Protein AF-0000000079922270 (afdb_homodimer)

InterPro domains:
  IPR025669 AAA domain [PF13614] (1-178)
  IPR027417 P-loop containing nucleoside triphosphate hydrolase [G3DSA:3.40.50.300] (1-251)
  IPR027417 P-loop containing nucleoside triphosphate hydrolase [SSF52540] (1-252)
  IPR050678 DNA Partitioning ATPase [PTHR13696] (1-252)

Radius of gyration: 22.47 Å; Cα contacts (8 Å, |Δi|>4): 1047; chains: 2; bounding box: 52×63×53 Å

Sequence (506 aa):
MKTISIINLKGGVAKTISATNIAHILAVVHNKRVLLVDNDKQGNASKMFGLHSYDKPSVAELMTTHNVNLDEIIAHTQYANLDLIPANMTLLKANLEVMLDTTRPQQTRFKTALRSVEDEYDYCIIDNAPDINISTINALVASDDILIPIKIDKFAFDGLAELKEQIENTKEDLNPGLCLRGCLVTCYQRNEVNKQGEEWLKTQTEYPVFNTHIRRTEKVDESTFATTPIIEYSRRCGAARDYLKFVEEYLSKMKTISIINLKGGVAKTISATNIAHILAVVHNKRVLLVDNDKQGNASKMFGLHSYDKPSVAELMTTHNVNLDEIIAHTQYANLDLIPANMTLLKANLEVMLDTTRPQQTRFKTALRSVEDEYDYCIIDNAPDINISTINALVASDDILIPIKIDKFAFDGLAELKEQIENTKEDLNPGLCLRGCLVTCYQRNEVNKQGEEWLKTQTEYPVFNTHIRRTEKVDESTFATTPIIEYSRRCGAARDYLKFVEEYLSK

Solvent-accessible surface area (backbone atoms only — not comparable to full-atom values): 25959 Å² total; per-residue (Å²): 86,53,26,35,30,28,44,39,61,53,76,89,25,48,41,52,60,47,42,52,38,52,46,46,44,39,16,73,74,64,69,30,34,26,37,36,34,25,55,26,45,83,13,62,55,14,46,40,60,71,54,51,55,87,88,52,59,27,43,30,45,55,63,64,41,79,88,57,63,59,77,73,29,52,39,77,43,96,46,96,32,32,33,32,31,20,15,31,55,61,34,58,58,31,40,54,51,37,74,68,40,83,87,52,81,61,50,48,38,50,38,58,55,48,58,77,47,31,89,73,27,52,33,32,42,35,25,42,40,53,54,86,48,58,65,46,47,9,44,56,45,43,20,41,34,33,37,30,45,31,36,69,56,101,63,48,63,59,45,48,66,59,49,49,50,51,52,51,52,40,20,74,74,70,20,75,70,43,35,78,70,21,34,34,42,21,66,41,56,101,43,69,68,36,51,52,45,51,52,51,45,61,68,36,81,90,46,46,60,54,90,52,51,27,45,58,51,72,60,55,59,51,13,58,76,68,38,37,50,39,55,79,62,41,54,81,41,66,39,28,49,28,50,55,50,36,54,52,53,60,73,73,106,86,52,25,35,31,28,42,40,61,55,78,91,25,47,39,52,60,46,41,51,38,51,46,46,44,40,16,72,72,65,69,31,34,28,37,37,35,25,55,25,42,83,11,61,54,14,46,39,60,72,54,51,55,88,89,55,61,30,43,29,45,54,64,64,44,80,87,57,62,60,79,71,30,53,38,78,42,97,46,93,33,33,32,32,31,20,15,30,54,60,34,59,58,33,41,55,49,38,75,68,40,84,86,54,80,61,51,47,37,49,37,58,54,49,57,78,47,32,89,73,26,52,34,32,40,34,25,43,38,54,57,86,47,58,65,44,47,9,46,57,44,42,21,42,34,34,37,29,44,32,36,69,55,100,63,47,62,58,45,49,65,59,50,49,51,52,53,50,52,41,20,75,74,70,20,74,71,43,35,77,69,24,34,34,43,21,66,40,56,101,43,68,68,37,52,52,44,54,52,52,46,60,67,39,81,89,45,46,60,54,90,51,50,28,43,57,51,71,60,56,59,52,13,58,72,67,38,38,52,39,55,78,63,40,54,80,41,68,38,28,49,28,51,54,52,36,54,51,55,60,74,71,105

Organism: NCBI:txid1123349

Nearest PDB structures (foldseek):
  6iud-assembly1_A  TM=8.879E-01  e=7.725E-22  Helicobacter pylori 26695
  5if9-assembly2_B  TM=9.360E-01  e=6.620E-19  Mycolicibacterium smegmatis MC2 155
  4pfs-assembly1_A  TM=9.127E-01  e=7.027E-19  Mycolicibacterium smegmatis MC2 155
  3k9h-assembly1_B  TM=8.532E-01  e=1.273E-16  Borreliella burgdorferi B31
  2oze-assembly1_A-2  TM=8.375E-01  e=6.194E-15  Streptococcus pyogenes

Secondary structure (DSSP, 8-state):
-EEEEE--SSSSSSHHHHHHHHHHHHHHTS---EEEEEESTT-HHHHHTT---SSS--HHHHHHSTT--GGGT-EE-SSTTEEEE---THHHHHHHHHHH-TTS-SS-HHHHHHHTTTTT-SEEEEEE-SS--HHHHHHHHH-SEEEEEEE-STTTTTTHHHHHHHHHHHHHHT-TT-EEEEEEEESB-SSHHHHHHHHHHHH-TTS-B-S---B--HHHHHHHHTT--HHHH-TTSHHHHHHHHHHHHHHH-/-EEEEE--SSSSSSHHHHHHHHHHHHHHTS---EEEEEESTT-HHHHHTT---SSS--HHHHHHSTT--GGGT-EE-SSTTEEEE---THHHHHHHHHHH--SS-SS-HHHHHHHTTTTT-SEEEEEE-SS--HHHHHHHHH-SEEEEEEE-STTTTTTHHHHHHHHHHHHHHT-TT-EEEEEEEEEE-SSHHHHHHHHHHHH-TTS-EEEEEEE--HHHHHHHHTT--HHHH-TTSHHHHHHHHHHHHHHH-

pLDDT: mean 96.98, std 2.2, range [85.12, 98.94]

Foldseek 3Di:
DAEEEEAALDPPLCLLLLLLQLLCCCCPVVVWQEEEEEADQCFLNCVLQPNDDPVADAVLCLQAPDPDDCVRQWADGPGPRYIYRTHHNSNVVSLVNLVPDPPDDSQASLQVNCVVCVVVGPYYYYRHDSDDTSSVSNSLLNHQEYEYRFEQDPCRCPCVVVVLVSSVVCCVPRNVNYYHPAYEYEQDDPDPRRVVRVVVQVVPPSGHHFPFHQHHDCLSVVSSVVSHRSCVSPVPDRRNVRSSVRSVSSVVD/DAEEEEAALDPPLCLLLLLLQLLCCCCPVVVWQEEEEEADQCFLNCVLQPNDDPVADAVLCLQAPDPDDCVRQWADGPGPRYIYRTHHNSNVVSLVNLVPDPPDDSQASLQVNCVVCVVVGPYYYYRHDSDDTSSVSNSLLNHQEYEYRFEQDPCRCPCVVVVLVSSVVCCVPRNVNYYHPAYEYEQDDPDDRRVVRVVVQVVPPSGHHFPFHAHHDCLSVVSSVVSHRSCVSPVPDRRNVRSSVRSVSSVVD

Structure (mmCIF, N/CA/C/O backbone):
data_AF-0000000079922270-model_v1
#
loop_
_entity.id
_entity.type
_entity.pdbx_description
1 polymer 'Chromosome partitioning protein'
#
loop_
_atom_site.group_PDB
_atom_site.id
_atom_site.type_symbol
_atom_site.label_atom_id
_atom_site.label_alt_id
_atom_site.label_comp_id
_atom_site.label_asym_id
_atom_site.label_entity_id
_atom_site.label_seq_id
_atom_site.pdbx_PDB_ins_code
_atom_site.Cartn_x
_atom_site.Cartn_y
_atom_site.Cartn_z
_atom_site.occupancy
_atom_site.B_iso_or_equiv
_atom_site.auth_seq_id
_atom_site.auth_comp_id
_atom_site.auth_asym_id
_atom_site.auth_atom_id
_atom_site.pdbx_PDB_model_num
ATOM 1 N N . MET A 1 1 ? 4.09 25.047 16.094 1 98.06 1 MET A N 1
ATOM 2 C CA . MET A 1 1 ? 3.551 24.219 15.016 1 98.06 1 MET A CA 1
ATOM 3 C C . MET A 1 1 ? 2.996 22.906 15.562 1 98.06 1 MET A C 1
ATOM 5 O O . MET A 1 1 ? 3.668 22.219 16.328 1 98.06 1 MET A O 1
ATOM 9 N N . LYS A 1 2 ? 1.695 22.688 15.391 1 98.62 2 LYS A N 1
ATOM 10 C CA . LYS A 1 2 ? 1.073 21.422 15.734 1 98.62 2 LYS A CA 1
ATOM 11 C C . LYS A 1 2 ? 1.253 20.406 14.609 1 98.62 2 LYS A C 1
ATOM 13 O O . LYS A 1 2 ? 0.863 20.656 13.469 1 98.62 2 LYS A O 1
ATOM 18 N N . THR A 1 3 ? 1.892 19.219 14.891 1 98.94 3 THR A N 1
ATOM 19 C CA . THR A 1 3 ? 2.154 18.203 13.883 1 98.94 3 THR A CA 1
ATOM 20 C C . THR A 1 3 ? 1.167 17.047 14.016 1 98.94 3 THR A C 1
ATOM 22 O O . THR A 1 3 ? 1.028 16.453 15.094 1 98.94 3 THR A O 1
ATOM 25 N N . ILE A 1 4 ? 0.464 16.688 12.93 1 98.94 4 ILE A N 1
ATOM 26 C CA . ILE A 1 4 ? -0.577 15.672 12.906 1 98.94 4 ILE A CA 1
ATOM 27 C C . ILE A 1 4 ? -0.197 14.57 11.922 1 98.94 4 ILE A C 1
ATOM 29 O O . ILE A 1 4 ? 0.021 14.828 10.734 1 98.94 4 ILE A O 1
ATOM 33 N N . SER A 1 5 ? -0.14 13.344 12.375 1 98.88 5 SER A N 1
ATOM 34 C CA . SER A 1 5 ? 0.057 12.203 11.492 1 98.88 5 SER A CA 1
ATOM 35 C C . SER A 1 5 ? -1.271 11.547 11.133 1 98.88 5 SER A C 1
ATOM 37 O O . SER A 1 5 ? -2.078 11.234 12.008 1 98.88 5 SER A O 1
ATOM 39 N N . ILE A 1 6 ? -1.485 11.383 9.859 1 98.94 6 ILE A N 1
ATOM 40 C CA . ILE A 1 6 ? -2.582 10.57 9.336 1 98.94 6 ILE A CA 1
ATOM 41 C C . ILE A 1 6 ? -2.068 9.18 8.984 1 98.94 6 ILE A C 1
ATOM 43 O O . ILE A 1 6 ? -1.263 9.023 8.062 1 98.94 6 ILE A O 1
ATOM 47 N N . ILE A 1 7 ? -2.547 8.172 9.734 1 98.69 7 ILE A N 1
ATOM 48 C CA . ILE A 1 7 ? -1.899 6.875 9.57 1 98.69 7 ILE A CA 1
ATOM 49 C C . ILE A 1 7 ? -2.928 5.758 9.734 1 98.69 7 ILE A C 1
ATOM 51 O O . ILE A 1 7 ? -3.873 5.887 10.516 1 98.69 7 ILE A O 1
ATOM 55 N N . ASN A 1 8 ? -2.848 4.766 9 1 98.38 8 ASN A N 1
ATOM 56 C CA . ASN A 1 8 ? -3.486 3.457 9.109 1 98.38 8 ASN A CA 1
ATOM 57 C C . ASN A 1 8 ? -2.689 2.381 8.375 1 98.38 8 ASN A C 1
ATOM 59 O O . ASN A 1 8 ? -2.008 2.668 7.395 1 98.38 8 ASN A O 1
ATOM 63 N N . LEU A 1 9 ? -2.742 1.187 8.891 1 97.31 9 LEU A N 1
ATOM 64 C CA . LEU A 1 9 ? -1.98 0.108 8.273 1 97.31 9 LEU A CA 1
ATOM 65 C C . LEU A 1 9 ? -2.732 -0.477 7.078 1 97.31 9 LEU A C 1
ATOM 67 O O . LEU A 1 9 ? -2.145 -1.181 6.254 1 97.31 9 LEU A O 1
ATOM 71 N N . LYS A 1 10 ? -3.975 -0.17 7.012 1 96.75 10 LYS A N 1
ATOM 72 C CA . LYS A 1 10 ? -4.785 -0.597 5.875 1 96.75 10 LYS A CA 1
ATOM 73 C C . LYS A 1 10 ? -4.727 0.424 4.742 1 96.75 10 LYS A C 1
ATOM 75 O O . LYS A 1 10 ? -4.711 1.632 4.988 1 96.75 10 LYS A O 1
ATOM 80 N N . GLY A 1 11 ? -4.656 -0.139 3.465 1 95.5 11 GLY A N 1
ATOM 81 C CA . GLY A 1 11 ? -4.746 0.716 2.291 1 95.5 11 GLY A CA 1
ATOM 82 C C . GLY A 1 11 ? -6.172 1.045 1.902 1 95.5 11 GLY A C 1
ATOM 83 O O . GLY A 1 11 ? -7.105 0.345 2.297 1 95.5 11 GLY A O 1
ATOM 84 N N . GLY A 1 12 ? -6.371 2.107 1.252 1 95.31 12 GLY A N 1
ATOM 85 C CA . GLY A 1 12 ? -7.656 2.416 0.651 1 95.31 12 GLY A CA 1
ATOM 86 C C . GLY A 1 12 ? -8.656 2.986 1.641 1 95.31 12 GLY A C 1
ATOM 87 O O . GLY A 1 12 ? -9.867 2.928 1.411 1 95.31 12 GLY A O 1
ATOM 88 N N . VAL A 1 13 ? -8.156 3.572 2.717 1 97.88 13 VAL A N 1
ATOM 89 C CA . VAL A 1 13 ? -9.07 4.016 3.762 1 97.88 13 VAL A CA 1
ATOM 90 C C . VAL A 1 13 ? -9.141 5.543 3.768 1 97.88 13 VAL A C 1
ATOM 92 O O . VAL A 1 13 ? -9.555 6.145 4.762 1 97.88 13 VAL A O 1
ATOM 95 N N . ALA A 1 14 ? -8.523 6.203 2.766 1 98.31 14 ALA A N 1
ATOM 96 C CA . ALA A 1 14 ? -8.617 7.637 2.51 1 98.31 14 ALA A CA 1
ATOM 97 C C . ALA A 1 14 ? -7.613 8.414 3.361 1 98.31 14 ALA A C 1
ATOM 99 O O . ALA A 1 14 ? -7.91 9.508 3.836 1 98.31 14 ALA A O 1
ATOM 100 N N . LYS A 1 15 ? -6.492 7.805 3.656 1 98.69 15 LYS A N 1
ATOM 101 C CA . LYS A 1 15 ? -5.438 8.516 4.363 1 98.69 15 LYS A CA 1
ATOM 102 C C . LYS A 1 15 ? -5.023 9.781 3.607 1 98.69 15 LYS A C 1
ATOM 104 O O . LYS A 1 15 ? -5.086 10.883 4.148 1 98.69 15 LYS A O 1
ATOM 109 N N . THR A 1 16 ? -4.664 9.602 2.293 1 98.62 16 THR A N 1
ATOM 110 C CA . THR A 1 16 ? -4.168 10.688 1.463 1 98.62 16 THR A CA 1
ATOM 111 C C . THR A 1 16 ? -5.258 11.734 1.229 1 98.62 16 THR A C 1
ATOM 113 O O . THR A 1 16 ? -5.012 12.93 1.353 1 98.62 16 THR A O 1
ATOM 116 N N . ILE A 1 17 ? -6.484 11.242 0.973 1 98.56 17 ILE A N 1
ATOM 117 C CA . ILE A 1 17 ? -7.617 12.133 0.732 1 98.56 17 ILE A CA 1
ATOM 118 C C . ILE A 1 17 ? -7.883 12.977 1.976 1 98.56 17 ILE A C 1
ATOM 120 O O . ILE A 1 17 ? -8.086 14.188 1.879 1 98.56 17 ILE A O 1
ATOM 124 N N . SER A 1 18 ? -7.809 12.336 3.119 1 98.88 18 SER A N 1
ATOM 125 C CA . SER A 1 18 ? -8.039 13.055 4.367 1 98.88 18 SER A CA 1
ATOM 126 C C . SER A 1 18 ? -6.914 14.047 4.648 1 98.88 18 SER A C 1
ATOM 128 O O . SER A 1 18 ? -7.168 15.203 4.988 1 98.88 18 SER A O 1
ATOM 130 N N . ALA A 1 19 ? -5.676 13.633 4.441 1 98.94 19 ALA A N 1
ATOM 131 C CA . ALA A 1 19 ? -4.527 14.492 4.707 1 98.94 19 ALA A CA 1
ATOM 132 C C . ALA A 1 19 ? -4.574 15.75 3.842 1 98.94 19 ALA A C 1
ATOM 134 O O . ALA A 1 19 ? -4.41 16.859 4.344 1 98.94 19 ALA A O 1
ATOM 135 N N . THR A 1 20 ? -4.848 15.578 2.541 1 98.88 20 THR A N 1
ATOM 136 C CA . THR A 1 20 ? -4.809 16.703 1.6 1 98.88 20 THR A CA 1
ATOM 137 C C . THR A 1 20 ? -5.988 17.641 1.828 1 98.88 20 THR A C 1
ATOM 139 O O . THR A 1 20 ? -5.832 18.859 1.762 1 98.88 20 THR A O 1
ATOM 142 N N . ASN A 1 21 ? -7.152 17.078 2.152 1 98.88 21 ASN A N 1
ATOM 143 C CA . ASN A 1 21 ? -8.32 17.922 2.355 1 98.88 21 ASN A CA 1
ATOM 144 C C . ASN A 1 21 ? -8.258 18.656 3.693 1 98.88 21 ASN A C 1
ATOM 146 O O . ASN A 1 21 ? -8.641 19.828 3.787 1 98.88 21 ASN A O 1
ATOM 150 N N . ILE A 1 22 ? -7.773 18 4.762 1 98.94 22 ILE A N 1
ATOM 151 C CA . ILE A 1 22 ? -7.598 18.641 6.055 1 98.94 22 ILE A CA 1
ATOM 152 C C . ILE A 1 22 ? -6.59 19.781 5.93 1 98.94 22 ILE A C 1
ATOM 154 O O . ILE A 1 22 ? -6.844 20.891 6.395 1 98.94 22 ILE A O 1
ATOM 158 N N . ALA A 1 23 ? -5.453 19.516 5.234 1 98.94 23 ALA A N 1
ATOM 159 C CA . ALA A 1 23 ? -4.426 20.531 5.023 1 98.94 23 ALA A CA 1
ATOM 160 C C . ALA A 1 23 ? -4.988 21.719 4.262 1 98.94 23 ALA A C 1
ATOM 162 O O . ALA A 1 23 ? -4.758 22.875 4.641 1 98.94 23 ALA A O 1
ATOM 163 N N . HIS A 1 24 ? -5.742 21.422 3.248 1 98.88 24 HIS A N 1
ATOM 164 C CA . HIS A 1 24 ? -6.32 22.469 2.414 1 98.88 24 HIS A CA 1
ATOM 165 C C . HIS A 1 24 ? -7.301 23.328 3.207 1 98.88 24 HIS A C 1
ATOM 167 O O . HIS A 1 24 ? -7.262 24.562 3.131 1 98.88 24 HIS A O 1
ATOM 173 N N . ILE A 1 25 ? -8.164 22.703 3.961 1 98.81 25 ILE A N 1
ATOM 174 C CA . ILE A 1 25 ? -9.195 23.406 4.719 1 98.81 25 ILE A CA 1
ATOM 175 C C . ILE A 1 25 ? -8.539 24.266 5.793 1 98.81 25 ILE A C 1
ATOM 177 O O . ILE A 1 25 ? -8.93 25.422 5.992 1 98.81 25 ILE A O 1
ATOM 181 N N . LEU A 1 26 ? -7.531 23.734 6.461 1 98.94 26 LEU A N 1
ATOM 182 C CA . LEU A 1 26 ? -6.805 24.531 7.438 1 98.94 26 LEU A CA 1
ATOM 183 C C . LEU A 1 26 ? -6.203 25.766 6.789 1 98.94 26 LEU A C 1
ATOM 185 O O . LEU A 1 26 ? -6.281 26.875 7.344 1 98.94 26 LEU A O 1
ATOM 189 N N . ALA A 1 27 ? -5.656 25.625 5.602 1 98.88 27 ALA A N 1
ATOM 190 C CA . ALA A 1 27 ? -4.953 26.703 4.922 1 98.88 27 ALA A CA 1
ATOM 191 C C . ALA A 1 27 ? -5.934 27.719 4.348 1 98.88 27 ALA A C 1
ATOM 193 O O . ALA A 1 27 ? -5.797 28.938 4.582 1 98.88 27 ALA A O 1
ATOM 194 N N . VAL A 1 28 ? -6.961 27.25 3.695 1 98.19 28 VAL A N 1
ATOM 195 C CA . VAL A 1 28 ? -7.762 28.109 2.836 1 98.19 28 VAL A CA 1
ATOM 196 C C . VAL A 1 28 ? -8.977 28.625 3.605 1 98.19 28 VAL A C 1
ATOM 198 O O . VAL A 1 28 ? -9.406 29.766 3.412 1 98.19 28 VAL A O 1
ATOM 201 N N . VAL A 1 29 ? -9.5 27.797 4.465 1 98 29 VAL A N 1
ATOM 202 C CA . VAL A 1 29 ? -10.719 28.172 5.176 1 98 29 VAL A CA 1
ATOM 203 C C . VAL A 1 29 ? -10.359 28.812 6.512 1 98 29 VAL A C 1
ATOM 205 O O . VAL A 1 29 ? -10.953 29.828 6.902 1 98 29 VAL A O 1
ATOM 208 N N . HIS A 1 30 ? -9.344 28.297 7.152 1 98.56 30 HIS A N 1
ATOM 209 C CA . HIS A 1 30 ? -9.031 28.781 8.492 1 98.56 30 HIS A CA 1
ATOM 210 C C . HIS A 1 30 ? -7.793 29.672 8.492 1 98.56 30 HIS A C 1
ATOM 212 O O . HIS A 1 30 ? -7.328 30.094 9.547 1 98.56 30 HIS A O 1
ATOM 218 N N . ASN A 1 31 ? -7.148 29.938 7.352 1 98.56 31 ASN A N 1
ATOM 219 C CA . ASN A 1 31 ? -6.031 30.859 7.141 1 98.56 31 ASN A CA 1
ATOM 220 C C . ASN A 1 31 ? -4.828 30.469 8.008 1 98.56 31 ASN A C 1
ATOM 222 O O . ASN A 1 31 ? -4.219 31.344 8.641 1 98.56 31 ASN A O 1
ATOM 226 N N . LYS A 1 32 ? -4.574 29.188 8.109 1 98.88 32 LYS A N 1
ATOM 227 C CA . LYS A 1 32 ? -3.402 28.688 8.82 1 98.88 32 LYS A CA 1
ATOM 228 C C . LYS A 1 32 ? -2.256 28.406 7.855 1 98.88 32 LYS A C 1
ATOM 230 O O . LYS A 1 32 ? -2.484 28.016 6.703 1 98.88 32 LYS A O 1
ATOM 235 N N . ARG A 1 33 ? -1.042 28.688 8.289 1 98.88 33 ARG A N 1
ATOM 236 C CA . ARG A 1 33 ? 0.136 28.25 7.539 1 98.88 33 ARG A CA 1
ATOM 237 C C . ARG A 1 33 ? 0.384 26.766 7.723 1 98.88 33 ARG A C 1
ATOM 239 O O . ARG A 1 33 ? 0.673 26.297 8.828 1 98.88 33 ARG A O 1
ATOM 246 N N . VAL A 1 34 ? 0.236 26 6.617 1 98.94 34 VAL A N 1
ATOM 247 C CA . VAL A 1 34 ? 0.209 24.547 6.738 1 98.94 34 VAL A CA 1
ATOM 248 C C . VAL A 1 34 ? 1.329 23.938 5.895 1 98.94 34 VAL A C 1
ATOM 250 O O . VAL A 1 34 ? 1.529 24.328 4.742 1 98.94 34 VAL A O 1
ATOM 253 N N . LEU A 1 35 ? 2.08 23.047 6.461 1 98.94 35 LEU A N 1
ATOM 254 C CA . LEU A 1 35 ? 3.031 22.203 5.754 1 98.94 35 LEU A CA 1
ATOM 255 C C . LEU A 1 35 ? 2.518 20.766 5.664 1 98.94 35 LEU A C 1
ATOM 257 O O . LEU A 1 35 ? 2.254 20.125 6.688 1 98.94 35 LEU A O 1
ATOM 261 N N . LEU A 1 36 ? 2.242 20.281 4.488 1 98.94 36 LEU A N 1
ATOM 262 C CA . LEU A 1 36 ? 1.882 18.891 4.242 1 98.94 36 LEU A CA 1
ATOM 263 C C . LEU A 1 36 ? 3.115 18.062 3.889 1 98.94 36 LEU A C 1
ATOM 265 O O . LEU A 1 36 ? 3.896 18.453 3.018 1 98.94 36 LEU A O 1
ATOM 269 N N . VAL A 1 37 ? 3.363 16.984 4.574 1 98.94 37 VAL A N 1
ATOM 270 C CA . VAL A 1 37 ? 4.465 16.078 4.27 1 98.94 37 VAL A CA 1
ATOM 271 C C . VAL A 1 37 ? 3.92 14.781 3.658 1 98.94 37 VAL A C 1
ATOM 273 O O . VAL A 1 37 ? 3.158 14.055 4.301 1 98.94 37 VAL A O 1
ATOM 276 N N . ASP A 1 38 ? 4.258 14.531 2.449 1 98.94 38 ASP A N 1
ATOM 277 C CA . ASP A 1 38 ? 3.977 13.258 1.806 1 98.94 38 ASP A CA 1
ATOM 278 C C . ASP A 1 38 ? 4.988 12.195 2.232 1 98.94 38 ASP A C 1
ATOM 280 O O . ASP A 1 38 ? 6.156 12.242 1.838 1 98.94 38 ASP A O 1
ATOM 284 N N . ASN A 1 39 ? 4.562 11.266 3.068 1 98.81 39 ASN A N 1
ATOM 285 C CA . ASN A 1 39 ? 5.441 10.227 3.586 1 98.81 39 ASN A CA 1
ATOM 286 C C . ASN A 1 39 ? 5.059 8.852 3.045 1 98.81 39 ASN A C 1
ATOM 288 O O . ASN A 1 39 ? 4.992 7.879 3.799 1 98.81 39 ASN A O 1
ATOM 292 N N . ASP A 1 40 ? 4.746 8.789 1.811 1 98.5 40 ASP A N 1
ATOM 293 C CA . ASP A 1 40 ? 4.445 7.578 1.051 1 98.5 40 ASP A CA 1
ATOM 294 C C . ASP A 1 40 ? 5.16 7.586 -0.298 1 98.5 40 ASP A C 1
ATOM 296 O O . ASP A 1 40 ? 4.949 8.484 -1.114 1 98.5 40 ASP A O 1
ATOM 300 N N . LYS A 1 41 ? 5.855 6.535 -0.59 1 97.56 41 LYS A N 1
ATOM 301 C CA . LYS A 1 41 ? 6.633 6.453 -1.824 1 97.56 41 LYS A CA 1
ATOM 302 C C . LYS A 1 41 ? 5.73 6.574 -3.051 1 97.56 41 LYS A C 1
ATOM 304 O O . LYS A 1 41 ? 6.195 6.926 -4.137 1 97.56 41 LYS A O 1
ATOM 309 N N . GLN A 1 42 ? 4.441 6.309 -2.887 1 97.19 42 GLN A N 1
ATOM 310 C CA . GLN A 1 42 ? 3.5 6.422 -3.994 1 97.19 42 GLN A CA 1
ATOM 311 C C . GLN A 1 42 ? 3.307 7.879 -4.406 1 97.19 42 GLN A C 1
ATOM 313 O O . GLN A 1 42 ? 2.912 8.164 -5.539 1 97.19 42 GLN A O 1
ATOM 318 N N . GLY A 1 43 ? 3.572 8.82 -3.502 1 98 43 GLY A N 1
ATOM 319 C CA . GLY A 1 43 ? 3.561 10.25 -3.797 1 98 43 GLY A CA 1
ATOM 320 C C . GLY A 1 43 ? 2.178 10.773 -4.125 1 98 43 GLY A C 1
ATOM 321 O O . GLY A 1 43 ? 2.037 11.711 -4.91 1 98 43 GLY A O 1
ATOM 322 N N . ASN A 1 44 ? 1.091 10.203 -3.568 1 97.56 44 ASN A N 1
ATOM 323 C CA . ASN A 1 44 ? -0.26 10.578 -3.973 1 97.56 44 ASN A CA 1
ATOM 324 C C . ASN A 1 44 ? -0.597 12.008 -3.545 1 97.56 44 ASN A C 1
ATOM 326 O O . ASN A 1 44 ? -1.268 12.734 -4.277 1 97.56 44 ASN A O 1
ATOM 330 N N . ALA A 1 45 ? -0.146 12.375 -2.322 1 98.56 45 ALA A N 1
ATOM 331 C CA . ALA A 1 45 ? -0.36 13.766 -1.907 1 98.56 45 ALA A CA 1
ATOM 332 C C . ALA A 1 45 ? 0.405 14.727 -2.807 1 98.56 45 ALA A C 1
ATOM 334 O O . ALA A 1 45 ? -0.109 15.789 -3.164 1 98.56 45 ALA A O 1
ATOM 335 N N . SER A 1 46 ? 1.669 14.352 -3.158 1 98.69 46 SER A N 1
ATOM 336 C CA . SER A 1 46 ? 2.479 15.156 -4.066 1 98.69 46 SER A CA 1
ATOM 337 C C . SER A 1 46 ? 1.805 15.305 -5.426 1 98.69 46 SER A C 1
ATOM 339 O O . SER A 1 46 ? 1.796 16.391 -6.004 1 98.69 46 SER A O 1
ATOM 341 N N . LYS A 1 47 ? 1.27 14.203 -5.914 1 97.44 47 LYS A N 1
ATOM 342 C CA . LYS A 1 47 ? 0.586 14.195 -7.203 1 97.44 47 LYS A CA 1
ATOM 343 C C . LYS A 1 47 ? -0.664 15.07 -7.168 1 97.44 47 LYS A C 1
ATOM 345 O O . LYS A 1 47 ? -0.972 15.766 -8.141 1 97.44 47 LYS A O 1
ATOM 350 N N . MET A 1 48 ? -1.382 15.039 -6.074 1 97.25 48 MET A N 1
ATOM 351 C CA . MET A 1 48 ? -2.605 15.812 -5.906 1 97.25 48 MET A CA 1
ATOM 352 C C . MET A 1 48 ? -2.348 17.297 -6.152 1 97.25 48 MET A C 1
ATOM 354 O O . MET A 1 48 ? -3.205 18 -6.695 1 97.25 48 MET A O 1
ATOM 358 N N . PHE A 1 49 ? -1.153 17.766 -5.789 1 98.06 49 PHE A N 1
ATOM 359 C CA . PHE A 1 49 ? -0.866 19.188 -5.883 1 98.06 49 PHE A CA 1
ATOM 360 C C . PHE A 1 49 ? 0.122 19.469 -7.008 1 98.06 49 PHE A C 1
ATOM 362 O O . PHE A 1 49 ? 0.698 20.547 -7.082 1 98.06 49 PHE A O 1
ATOM 369 N N . GLY A 1 50 ? 0.363 18.484 -7.824 1 96.75 50 GLY A N 1
ATOM 370 C CA . GLY A 1 50 ? 1.192 18.641 -9.008 1 96.75 50 GLY A CA 1
ATOM 371 C C . GLY A 1 50 ? 2.664 18.828 -8.68 1 96.75 50 GLY A C 1
ATOM 372 O O . GLY A 1 50 ? 3.396 19.469 -9.43 1 96.75 50 GLY A O 1
ATOM 373 N N . LEU A 1 51 ? 3.111 18.266 -7.57 1 98.06 51 LEU A N 1
ATOM 374 C CA . LEU A 1 51 ? 4.469 18.516 -7.094 1 98.06 51 LEU A CA 1
ATOM 375 C C . LEU A 1 51 ? 5.277 17.219 -7.039 1 98.06 51 LEU A C 1
ATOM 377 O O . LEU A 1 51 ? 6.352 17.188 -6.441 1 98.06 51 LEU A O 1
ATOM 381 N N . HIS A 1 52 ? 4.734 16.172 -7.633 1 97.81 52 HIS A N 1
ATOM 382 C CA . HIS A 1 52 ? 5.484 14.93 -7.762 1 97.81 52 HIS A CA 1
ATOM 383 C C . HIS A 1 52 ? 6.598 15.062 -8.797 1 97.81 52 HIS A C 1
ATOM 385 O O . HIS A 1 52 ? 6.348 15.453 -9.938 1 97.81 52 HIS A O 1
ATOM 391 N N . SER A 1 53 ? 7.82 14.75 -8.367 1 96 53 SER A N 1
ATOM 392 C CA . SER A 1 53 ? 8.961 14.922 -9.258 1 96 53 SER A CA 1
ATOM 393 C C . SER A 1 53 ? 10.141 14.07 -8.812 1 96 53 SER A C 1
ATOM 395 O O . SER A 1 53 ? 10.266 13.742 -7.633 1 96 53 SER A O 1
ATOM 397 N N . TYR A 1 54 ? 10.992 13.727 -9.797 1 95.19 54 TYR A N 1
ATOM 398 C CA . TYR A 1 54 ? 12.258 13.062 -9.5 1 95.19 54 TYR A CA 1
ATOM 399 C C . TYR A 1 54 ? 13.422 14.031 -9.648 1 95.19 54 TYR A C 1
ATOM 401 O O . TYR A 1 54 ? 14.555 13.711 -9.281 1 95.19 54 TYR A O 1
ATOM 409 N N . ASP A 1 55 ? 13.125 15.195 -10.094 1 95.44 55 ASP A N 1
ATOM 410 C CA . ASP A 1 55 ? 14.156 16.188 -10.391 1 95.44 55 ASP A CA 1
ATOM 411 C C . ASP A 1 55 ? 14.383 17.109 -9.195 1 95.44 55 ASP A C 1
ATOM 413 O O . ASP A 1 55 ? 15.336 17.891 -9.18 1 95.44 55 ASP A O 1
ATOM 417 N N . LYS A 1 56 ? 13.5 17.109 -8.234 1 96.75 56 LYS A N 1
ATOM 418 C CA . LYS A 1 56 ? 13.586 17.953 -7.039 1 96.75 56 LYS A CA 1
ATOM 419 C C . LYS A 1 56 ? 13.734 17.094 -5.781 1 96.75 56 LYS A C 1
ATOM 421 O O . LYS A 1 56 ? 13.336 15.93 -5.766 1 96.75 56 LYS A O 1
ATOM 426 N N . PRO A 1 57 ? 14.336 17.688 -4.766 1 97.56 57 PRO A N 1
ATOM 427 C CA . PRO A 1 57 ? 14.43 16.953 -3.51 1 97.56 57 PRO A CA 1
ATOM 428 C C . PRO A 1 57 ? 13.062 16.609 -2.912 1 97.56 57 PRO A C 1
ATOM 430 O O . PRO A 1 57 ? 12.086 17.312 -3.189 1 97.56 57 PRO A O 1
ATOM 433 N N . SER A 1 58 ? 13.047 15.547 -2.189 1 98.38 58 SER A N 1
ATOM 434 C CA . SER A 1 58 ? 11.82 15.047 -1.571 1 98.38 58 SER A CA 1
ATOM 435 C C . SER A 1 58 ? 12.055 14.664 -0.113 1 98.38 58 SER A C 1
ATOM 437 O O . SER A 1 58 ? 13.086 15.016 0.467 1 98.38 58 SER A O 1
ATOM 439 N N . VAL A 1 59 ? 11.109 13.984 0.467 1 98.69 59 VAL A N 1
ATOM 440 C CA . VAL A 1 59 ? 11.195 13.5 1.842 1 98.69 59 VAL A CA 1
ATOM 441 C C . VAL A 1 59 ? 12.367 12.531 1.974 1 98.69 59 VAL A C 1
ATOM 443 O O . VAL A 1 59 ? 12.93 12.367 3.059 1 98.69 59 VAL A O 1
ATOM 446 N N . ALA A 1 60 ? 12.773 11.938 0.89 1 98.25 60 ALA A N 1
ATOM 447 C CA . ALA A 1 60 ? 13.938 11.047 0.904 1 98.25 60 ALA A CA 1
ATOM 448 C C . ALA A 1 60 ? 15.188 11.797 1.359 1 98.25 60 ALA A C 1
ATOM 450 O O . ALA A 1 60 ? 15.961 11.281 2.17 1 98.25 60 ALA A O 1
ATOM 451 N N . GLU A 1 61 ? 15.367 13.023 0.827 1 98.19 61 GLU A N 1
ATOM 452 C CA . GLU A 1 61 ? 16.516 13.828 1.215 1 98.19 61 GLU A CA 1
ATOM 453 C C . GLU A 1 61 ? 16.406 14.297 2.664 1 98.19 61 GLU A C 1
ATOM 455 O O . GLU A 1 61 ? 17.406 14.383 3.375 1 98.19 61 GLU A O 1
ATOM 460 N N . LEU A 1 62 ? 15.164 14.578 3.09 1 98.06 62 LEU A N 1
ATOM 461 C CA . LEU A 1 62 ? 14.938 14.914 4.492 1 98.06 62 LEU A CA 1
ATOM 462 C C . LEU A 1 62 ? 15.445 13.797 5.402 1 98.06 62 LEU A C 1
ATOM 464 O O . LEU A 1 62 ? 16.031 14.062 6.449 1 98.06 62 LEU A O 1
ATOM 468 N N . MET A 1 63 ? 15.297 12.547 4.984 1 97.81 63 MET A N 1
ATOM 469 C CA . MET A 1 63 ? 15.633 11.359 5.77 1 97.81 63 MET A CA 1
ATOM 470 C C . MET A 1 63 ? 17.141 11.094 5.734 1 97.81 63 MET A C 1
ATOM 472 O O . MET A 1 63 ? 17.703 10.609 6.715 1 97.81 63 MET A O 1
ATOM 476 N N . THR A 1 64 ? 17.812 11.484 4.641 1 97.75 64 THR A N 1
ATOM 477 C CA . THR A 1 64 ? 19.141 10.898 4.434 1 97.75 64 THR A CA 1
ATOM 478 C C . THR A 1 64 ? 20.219 11.977 4.52 1 97.75 64 THR A C 1
ATOM 480 O O . THR A 1 64 ? 21.375 11.672 4.797 1 97.75 64 THR A O 1
ATOM 483 N N . THR A 1 65 ? 19.828 13.203 4.254 1 96.12 65 THR A N 1
ATOM 484 C CA . THR A 1 65 ? 20.844 14.258 4.184 1 96.12 65 THR A CA 1
ATOM 485 C C . THR A 1 65 ? 21.172 14.789 5.574 1 96.12 65 THR A C 1
ATOM 487 O O . THR A 1 65 ? 20.266 15.133 6.344 1 96.12 65 THR A O 1
ATOM 490 N N . HIS A 1 66 ? 22.422 14.914 5.867 1 92.25 66 HIS A N 1
ATOM 491 C CA . HIS A 1 66 ? 22.875 15.523 7.109 1 92.25 66 HIS A CA 1
ATOM 492 C C . HIS A 1 66 ? 22.641 17.031 7.102 1 92.25 66 HIS A C 1
ATOM 494 O O . HIS A 1 66 ? 22.953 17.703 6.117 1 92.25 66 HIS A O 1
ATOM 500 N N . ASN A 1 67 ? 22.125 17.594 8.188 1 90.81 67 ASN A N 1
ATOM 501 C CA . ASN A 1 67 ? 21.859 19.016 8.328 1 90.81 67 ASN A CA 1
ATOM 502 C C . ASN A 1 67 ? 21.078 19.562 7.137 1 90.81 67 ASN A C 1
ATOM 504 O O . ASN A 1 67 ? 21.484 20.562 6.523 1 90.81 67 ASN A O 1
ATOM 508 N N . VAL A 1 68 ? 20.047 18.875 6.832 1 92.88 68 VAL A N 1
ATOM 509 C CA . VAL A 1 68 ? 19.234 19.188 5.656 1 92.88 68 VAL A CA 1
ATOM 510 C C . VAL A 1 68 ? 18.625 20.578 5.805 1 92.88 68 VAL A C 1
ATOM 512 O O . VAL A 1 68 ? 18.203 20.969 6.898 1 92.88 68 VAL A O 1
ATOM 515 N N . ASN A 1 69 ? 18.703 21.406 4.727 1 95.81 69 ASN A N 1
ATOM 516 C CA . ASN A 1 69 ? 17.969 22.656 4.625 1 95.81 69 ASN A CA 1
ATOM 517 C C . ASN A 1 69 ? 16.562 22.422 4.059 1 95.81 69 ASN A C 1
ATOM 519 O O . ASN A 1 69 ? 16.391 22.297 2.844 1 95.81 69 ASN A O 1
ATOM 523 N N . LEU A 1 70 ? 15.516 22.531 4.887 1 97.5 70 LEU A N 1
ATOM 524 C CA . LEU A 1 70 ? 14.156 22.172 4.484 1 97.5 70 LEU A CA 1
ATOM 525 C C . LEU A 1 70 ? 13.641 23.141 3.418 1 97.5 70 LEU A C 1
ATOM 527 O O . LEU A 1 70 ? 12.789 22.781 2.609 1 97.5 70 LEU A O 1
ATOM 531 N N . ASP A 1 71 ? 14.227 24.297 3.426 1 96.19 71 ASP A N 1
ATOM 532 C CA . ASP A 1 71 ? 13.805 25.281 2.441 1 96.19 71 ASP A CA 1
ATOM 533 C C . ASP A 1 71 ? 14.055 24.781 1.019 1 96.19 71 ASP A C 1
ATOM 535 O O . ASP A 1 71 ? 13.359 25.172 0.084 1 96.19 71 ASP A O 1
ATOM 539 N N . GLU A 1 72 ? 15.023 23.906 0.926 1 96.94 72 GLU A N 1
ATOM 540 C CA . GLU A 1 72 ? 15.375 23.375 -0.386 1 96.94 72 GLU A CA 1
ATOM 541 C C . GLU A 1 72 ? 14.438 22.25 -0.792 1 96.94 72 GLU A C 1
ATOM 543 O O . GLU A 1 72 ? 14.391 21.859 -1.963 1 96.94 72 GLU A O 1
ATOM 548 N N . ILE A 1 73 ? 13.664 21.75 0.137 1 98.5 73 ILE A N 1
ATOM 549 C CA . ILE A 1 73 ? 12.82 20.578 -0.104 1 98.5 73 ILE A CA 1
ATOM 550 C C . ILE A 1 73 ? 11.359 21.016 -0.183 1 98.5 73 ILE A C 1
ATOM 552 O O . ILE A 1 73 ? 10.578 20.438 -0.944 1 98.5 73 ILE A O 1
ATOM 556 N N . ILE A 1 74 ? 11 22.016 0.584 1 98.75 74 ILE A N 1
ATOM 557 C CA . ILE A 1 74 ? 9.625 22.484 0.662 1 98.75 74 ILE A CA 1
ATOM 558 C C . ILE A 1 74 ? 9.211 23.078 -0.681 1 98.75 74 ILE A C 1
ATOM 560 O O . ILE A 1 74 ? 9.93 23.906 -1.25 1 98.75 74 ILE A O 1
ATOM 564 N N . ALA A 1 75 ? 8.141 22.562 -1.203 1 98.56 75 ALA A N 1
ATOM 565 C CA . ALA A 1 75 ? 7.547 23.078 -2.428 1 98.56 75 ALA A CA 1
ATOM 566 C C . ALA A 1 75 ? 6.258 23.844 -2.131 1 98.56 75 ALA A C 1
ATOM 568 O O . ALA A 1 75 ? 5.496 23.453 -1.241 1 98.56 75 ALA A O 1
ATOM 569 N N . HIS A 1 76 ? 6 24.891 -2.881 1 98.31 76 HIS A N 1
ATOM 570 C CA . HIS A 1 76 ? 4.789 25.688 -2.707 1 98.31 76 HIS A CA 1
ATOM 571 C C . HIS A 1 76 ? 3.656 25.172 -3.584 1 98.31 76 HIS A C 1
ATOM 573 O O . HIS A 1 76 ? 3.859 24.891 -4.77 1 98.31 76 HIS A O 1
ATOM 579 N N . THR A 1 77 ? 2.508 24.984 -2.969 1 98.38 77 THR A N 1
ATOM 580 C CA . THR A 1 77 ? 1.336 24.641 -3.768 1 98.38 77 THR A CA 1
ATOM 581 C C . THR A 1 77 ? 0.716 25.891 -4.379 1 98.38 77 THR A C 1
ATOM 583 O O . THR A 1 77 ? 1.244 27 -4.215 1 98.38 77 THR A O 1
ATOM 586 N N . GLN A 1 78 ? -0.383 25.688 -5.141 1 97.38 78 GLN A N 1
ATOM 587 C CA . GLN A 1 78 ? -1.094 26.812 -5.723 1 97.38 78 GLN A CA 1
ATOM 588 C C . GLN A 1 78 ? -1.894 27.562 -4.664 1 97.38 78 GLN A C 1
ATOM 590 O O . GLN A 1 78 ? -2.4 28.656 -4.922 1 97.38 78 GLN A O 1
ATOM 595 N N . TYR A 1 79 ? -1.891 27.062 -3.451 1 97.56 79 TYR A N 1
ATOM 596 C CA . TYR A 1 79 ? -2.623 27.703 -2.359 1 97.56 79 TYR A CA 1
ATOM 597 C C . TYR A 1 79 ? -1.674 28.422 -1.417 1 97.56 79 TYR A C 1
ATOM 599 O O . TYR A 1 79 ? -0.723 27.828 -0.902 1 97.56 79 TYR A O 1
ATOM 607 N N . ALA A 1 80 ? -1.765 29.688 -1.175 1 94.31 80 ALA A N 1
ATOM 608 C CA . ALA A 1 80 ? -0.844 30.609 -0.506 1 94.31 80 ALA A CA 1
ATOM 609 C C . ALA A 1 80 ? -0.413 30.062 0.851 1 94.31 80 ALA A C 1
ATOM 611 O O . ALA A 1 80 ? 0.751 30.188 1.238 1 94.31 80 ALA A O 1
ATOM 612 N N . ASN A 1 81 ? -1.205 29.453 1.624 1 97.88 81 ASN A N 1
ATOM 613 C CA . ASN A 1 81 ? -0.897 29.031 2.988 1 97.88 81 ASN A CA 1
ATOM 614 C C . ASN A 1 81 ? -0.709 27.516 3.086 1 97.88 81 ASN A C 1
ATOM 616 O O . ASN A 1 81 ? -0.771 26.953 4.176 1 9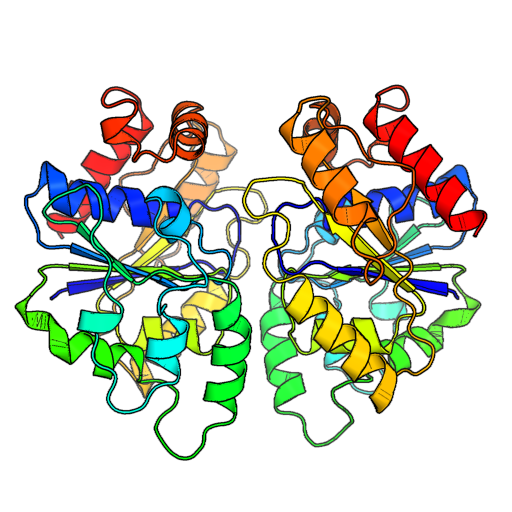7.88 81 ASN A O 1
ATOM 620 N N . LEU A 1 82 ? -0.35 26.891 1.941 1 98.88 82 LEU A N 1
ATOM 621 C CA . LEU A 1 82 ? -0.192 25.438 1.926 1 98.88 82 LEU A CA 1
ATOM 622 C C . LEU A 1 82 ? 1.06 25.031 1.154 1 98.88 82 LEU A C 1
ATOM 624 O O . LEU A 1 82 ? 1.129 25.219 -0.064 1 98.88 82 LEU A O 1
ATOM 628 N N . ASP A 1 83 ? 2.039 24.562 1.88 1 98.94 83 ASP A N 1
ATOM 629 C CA . ASP A 1 83 ? 3.266 24.047 1.281 1 98.94 83 ASP A CA 1
ATOM 630 C C . ASP A 1 83 ? 3.354 22.531 1.432 1 98.94 83 ASP A C 1
ATOM 632 O O . ASP A 1 83 ? 2.572 21.938 2.17 1 98.94 83 ASP A O 1
ATOM 636 N N . LEU A 1 84 ? 4.289 21.953 0.687 1 98.88 84 LEU A N 1
ATOM 637 C CA . LEU A 1 84 ? 4.34 20.484 0.633 1 98.88 84 LEU A CA 1
ATOM 638 C C . LEU A 1 84 ? 5.781 20 0.573 1 98.88 84 LEU A C 1
ATOM 640 O O . LEU A 1 84 ? 6.609 20.578 -0.14 1 98.88 84 LEU A O 1
ATOM 644 N N . ILE A 1 85 ? 6.129 19.047 1.381 1 98.94 85 ILE A N 1
ATOM 645 C CA . ILE A 1 85 ? 7.309 18.219 1.15 1 98.94 85 ILE A CA 1
ATOM 646 C C . ILE A 1 85 ? 6.922 16.984 0.353 1 98.94 85 ILE A C 1
ATOM 648 O O . ILE A 1 85 ? 6.188 16.125 0.849 1 98.94 85 ILE A O 1
ATOM 652 N N . PRO A 1 86 ? 7.398 16.844 -0.876 1 98.88 86 PRO A N 1
ATOM 653 C CA . PRO A 1 86 ? 6.922 15.773 -1.766 1 98.88 86 PRO A CA 1
ATOM 654 C C . PRO A 1 86 ? 7.602 14.43 -1.501 1 98.88 86 PRO A C 1
ATOM 656 O O . PRO A 1 86 ? 8.586 14.367 -0.762 1 98.88 86 PRO A O 1
ATOM 659 N N . ALA A 1 87 ? 7.043 13.398 -2.033 1 98.69 87 ALA A N 1
ATOM 660 C CA . ALA A 1 87 ? 7.621 12.055 -1.995 1 98.69 87 ALA A CA 1
ATOM 661 C C . ALA A 1 87 ? 7.566 11.398 -3.371 1 98.69 87 ALA A C 1
ATOM 663 O O . ALA A 1 87 ? 6.766 11.789 -4.223 1 98.69 87 ALA A O 1
ATOM 664 N N . ASN A 1 88 ? 8.383 10.531 -3.602 1 97.62 88 ASN A N 1
ATOM 665 C CA . ASN A 1 88 ? 8.414 9.633 -4.75 1 97.62 88 ASN A CA 1
ATOM 666 C C . ASN A 1 88 ? 9.109 8.312 -4.41 1 97.62 88 ASN A C 1
ATOM 668 O O . ASN A 1 88 ? 9.336 8.008 -3.238 1 97.62 88 ASN A O 1
ATOM 672 N N . MET A 1 89 ? 9.445 7.512 -5.348 1 96.81 89 MET A N 1
ATOM 673 C CA . MET A 1 89 ? 9.906 6.141 -5.141 1 96.81 89 MET A CA 1
ATOM 674 C C . MET A 1 89 ? 11.273 6.121 -4.473 1 96.81 89 MET A C 1
ATOM 676 O O . MET A 1 89 ? 11.688 5.094 -3.932 1 96.81 89 MET A O 1
ATOM 680 N N . THR A 1 90 ? 12.008 7.25 -4.426 1 96.62 90 THR A N 1
ATOM 681 C CA . THR A 1 90 ? 13.328 7.301 -3.803 1 96.62 90 THR A CA 1
ATOM 682 C C . THR A 1 90 ? 13.227 7.094 -2.295 1 96.62 90 THR A C 1
ATOM 684 O O . THR A 1 90 ? 14.219 6.773 -1.636 1 96.62 90 THR A O 1
ATOM 687 N N . LEU A 1 91 ? 12.023 7.25 -1.758 1 97.56 91 LEU A N 1
ATOM 688 C CA . LEU A 1 91 ? 11.797 7.039 -0.332 1 97.56 91 LEU A CA 1
ATOM 689 C C . LEU A 1 91 ? 12.086 5.594 0.056 1 97.56 91 LEU A C 1
ATOM 691 O O . LEU A 1 91 ? 12.5 5.316 1.183 1 97.56 91 LEU A O 1
ATOM 695 N N . LEU A 1 92 ? 11.914 4.656 -0.878 1 94.75 92 LEU A N 1
ATOM 696 C CA . LEU A 1 92 ? 12.211 3.25 -0.63 1 94.75 92 LEU A CA 1
ATOM 697 C C . LEU A 1 92 ? 13.68 3.062 -0.264 1 94.75 92 LEU A C 1
ATOM 699 O O . LEU A 1 92 ? 14 2.418 0.737 1 94.75 92 LEU A O 1
ATOM 703 N N . LYS A 1 93 ? 14.57 3.662 -1.06 1 93.88 93 LYS A N 1
ATOM 704 C CA . LYS A 1 93 ? 16 3.574 -0.813 1 93.88 93 LYS A CA 1
ATOM 705 C C . LYS A 1 93 ? 16.391 4.328 0.454 1 93.88 93 LYS A C 1
ATOM 707 O O . LYS A 1 93 ? 17.266 3.889 1.204 1 93.88 93 LYS A O 1
ATOM 712 N N . ALA A 1 94 ? 15.742 5.457 0.61 1 96.94 94 ALA A N 1
ATOM 713 C CA . ALA A 1 94 ? 16.016 6.254 1.803 1 96.94 94 ALA A CA 1
ATOM 714 C C . ALA A 1 94 ? 15.719 5.461 3.072 1 96.94 94 ALA A C 1
ATOM 716 O O . ALA A 1 94 ? 16.484 5.516 4.039 1 96.94 94 ALA A O 1
ATOM 717 N N . ASN A 1 95 ? 14.617 4.723 3.094 1 96 95 ASN A N 1
ATOM 718 C CA . ASN A 1 95 ? 14.258 3.912 4.254 1 96 95 ASN A CA 1
ATOM 719 C C . ASN A 1 95 ? 15.336 2.873 4.559 1 96 95 ASN A C 1
ATOM 721 O O . ASN A 1 95 ? 15.711 2.686 5.719 1 96 95 ASN A O 1
ATOM 725 N N . LEU A 1 96 ? 15.828 2.232 3.58 1 92.44 96 LEU A N 1
ATOM 726 C CA . LEU A 1 96 ? 16.875 1.234 3.758 1 92.44 96 LEU A CA 1
ATOM 727 C C . LEU A 1 96 ? 18.156 1.883 4.258 1 92.44 96 LEU A C 1
ATOM 729 O O . LEU A 1 96 ? 18.797 1.375 5.188 1 92.44 96 LEU A O 1
ATOM 733 N N . GLU A 1 97 ? 18.5 3.014 3.627 1 95.88 97 GLU A N 1
ATOM 734 C CA . GLU A 1 97 ? 19.719 3.732 3.994 1 95.88 97 GLU A CA 1
ATOM 735 C C . GLU A 1 97 ? 19.688 4.152 5.461 1 95.88 97 GLU A C 1
ATOM 737 O O . GLU A 1 97 ? 20.672 4.008 6.176 1 95.88 97 GLU A O 1
ATOM 742 N N . VAL A 1 98 ? 18.578 4.633 5.902 1 97.06 98 VAL A N 1
ATOM 743 C CA . VAL A 1 98 ? 18.453 5.109 7.273 1 97.06 98 VAL A CA 1
ATOM 744 C C . VAL A 1 98 ? 18.578 3.938 8.242 1 97.06 98 VAL A C 1
ATOM 746 O O . VAL A 1 98 ? 19.234 4.051 9.281 1 97.06 98 VAL A O 1
ATOM 749 N N . MET A 1 99 ? 17.984 2.814 7.922 1 92.44 99 MET A N 1
ATOM 750 C CA . MET A 1 99 ? 18.031 1.638 8.789 1 92.44 99 MET A CA 1
ATOM 751 C C . MET A 1 99 ? 19.469 1.149 8.961 1 92.44 99 MET A C 1
ATOM 753 O O . MET A 1 99 ? 19.828 0.629 10.016 1 92.44 99 MET A O 1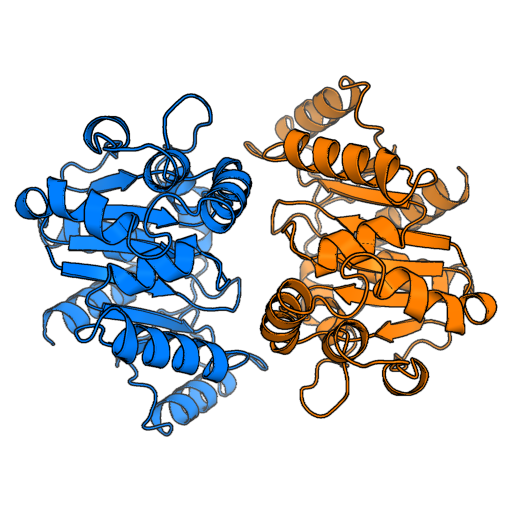
ATOM 757 N N . LEU A 1 100 ? 20.297 1.416 7.973 1 92.25 100 LEU A N 1
ATOM 758 C CA . LEU A 1 100 ? 21.672 0.928 7.98 1 92.25 100 LEU A CA 1
ATOM 759 C C . LEU A 1 100 ? 22.609 1.98 8.547 1 92.25 100 LEU A C 1
ATOM 761 O O . LEU A 1 100 ? 23.781 1.688 8.828 1 92.25 100 LEU A O 1
ATOM 765 N N . ASP A 1 101 ? 22.156 3.205 8.633 1 94.75 101 ASP A N 1
ATOM 766 C CA . ASP A 1 101 ? 22.984 4.316 9.086 1 94.75 101 ASP A CA 1
ATOM 767 C C . ASP A 1 101 ? 23.109 4.324 10.609 1 94.75 101 ASP A C 1
ATOM 769 O O . ASP A 1 101 ? 22.25 4.867 11.305 1 94.75 101 ASP A O 1
ATOM 773 N N . THR A 1 102 ? 24.203 3.912 11.133 1 92.81 102 THR A N 1
ATOM 774 C CA . THR A 1 102 ? 24.406 3.838 12.578 1 92.81 102 THR A CA 1
ATOM 775 C C . THR A 1 102 ? 25.125 5.078 13.086 1 92.81 102 THR A C 1
ATOM 777 O O . THR A 1 102 ? 25.453 5.168 14.273 1 92.81 102 THR A O 1
ATOM 780 N N . THR A 1 103 ? 25.375 6.016 12.227 1 92.81 103 THR A N 1
ATOM 781 C CA . THR A 1 103 ? 26.188 7.172 12.586 1 92.81 103 THR A CA 1
ATOM 782 C C . THR A 1 103 ? 25.312 8.266 13.211 1 92.81 103 THR A C 1
ATOM 784 O O . THR A 1 103 ? 25.828 9.195 13.836 1 92.81 103 THR A O 1
ATOM 787 N N . ARG A 1 104 ? 24.062 8.266 13.078 1 91.38 104 ARG A N 1
ATOM 788 C CA . ARG A 1 104 ? 23.156 9.227 13.688 1 91.38 104 ARG A CA 1
ATOM 789 C C . ARG A 1 104 ? 21.812 8.586 14.016 1 91.38 104 ARG A C 1
ATOM 791 O O . ARG A 1 104 ? 21.469 7.551 13.453 1 91.38 104 ARG A O 1
ATOM 798 N N . PRO A 1 105 ? 21.078 9.227 14.883 1 95.25 105 PRO A N 1
ATOM 799 C CA . PRO A 1 105 ? 19.797 8.648 15.273 1 95.25 105 PRO A CA 1
ATOM 800 C C . PRO A 1 105 ? 18.875 8.406 14.078 1 95.25 105 PRO A C 1
ATOM 802 O O . PRO A 1 105 ? 18.766 9.258 13.195 1 95.25 105 PRO A O 1
ATOM 805 N N . GLN A 1 106 ? 18.219 7.27 14.023 1 97.25 106 GLN A N 1
ATOM 806 C CA . GLN A 1 106 ? 17.438 6.836 12.875 1 97.25 106 GLN A CA 1
ATOM 807 C C . GLN A 1 106 ? 15.977 7.27 13 1 97.25 106 GLN A C 1
ATOM 809 O O . GLN A 1 106 ? 15.289 7.449 12 1 97.25 106 GLN A O 1
ATOM 814 N N . GLN A 1 107 ? 15.523 7.523 14.266 1 97.81 107 GLN A N 1
ATOM 815 C CA . GLN A 1 107 ? 14.086 7.641 14.492 1 97.81 107 GLN A CA 1
ATOM 816 C C . GLN A 1 107 ? 13.672 9.102 14.633 1 97.81 107 GLN A C 1
ATOM 818 O O . GLN A 1 107 ? 12.477 9.414 14.703 1 97.81 107 GLN A O 1
ATOM 823 N N . THR A 1 108 ? 14.633 10.117 14.617 1 97.88 108 THR A N 1
ATOM 824 C CA . THR A 1 108 ? 14.289 11.484 15 1 97.88 108 THR A CA 1
ATOM 825 C C . THR A 1 108 ? 14.562 12.453 13.852 1 97.88 108 THR A C 1
ATOM 827 O O . THR A 1 108 ? 14.602 13.664 14.055 1 97.88 108 THR A O 1
ATOM 830 N N . ARG A 1 109 ? 14.719 11.945 12.672 1 98.12 109 ARG A N 1
ATOM 831 C CA . ARG A 1 109 ? 15.125 12.766 11.539 1 98.12 109 ARG A CA 1
ATOM 832 C C . ARG A 1 109 ? 14.031 13.75 11.148 1 98.12 109 ARG A C 1
ATOM 834 O O . ARG A 1 109 ? 14.305 14.922 10.875 1 98.12 109 ARG A O 1
ATOM 841 N N . PHE A 1 110 ? 12.734 13.312 11.117 1 98.62 110 PHE A N 1
ATOM 842 C CA . PHE A 1 110 ? 11.617 14.219 10.875 1 98.62 110 PHE A CA 1
ATOM 843 C C . PHE A 1 110 ? 11.562 15.312 11.938 1 98.62 110 PHE A C 1
ATOM 845 O O . PHE A 1 110 ? 11.484 16.5 11.617 1 98.62 110 PHE A O 1
ATOM 852 N N . LYS A 1 111 ? 11.609 14.867 13.227 1 98.19 111 LYS A N 1
ATOM 853 C CA . LYS A 1 111 ? 11.5 15.797 14.344 1 98.19 111 LYS A CA 1
ATOM 854 C C . LYS A 1 111 ? 12.57 16.875 14.266 1 98.19 111 LYS A C 1
ATOM 856 O O . LYS A 1 111 ? 12.266 18.062 14.414 1 98.19 111 LYS A O 1
ATOM 861 N N . THR A 1 112 ? 13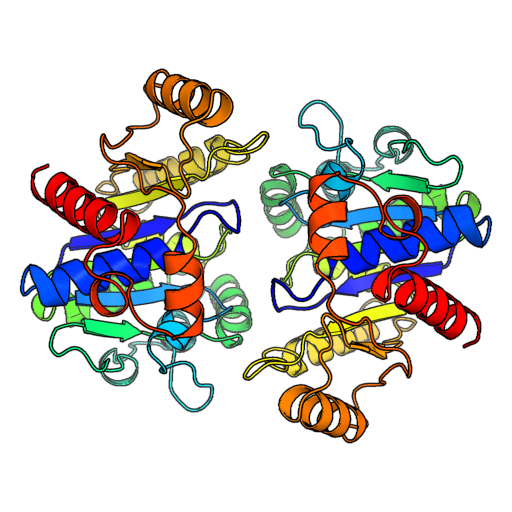.781 16.469 13.984 1 97.31 112 THR A N 1
ATOM 862 C CA . THR A 1 112 ? 14.906 17.391 13.898 1 97.31 112 THR A CA 1
ATOM 863 C C . THR A 1 112 ? 14.719 18.359 12.742 1 97.31 112 THR A C 1
ATOM 865 O O . THR A 1 112 ? 14.883 19.578 12.906 1 97.31 112 THR A O 1
ATOM 868 N N . ALA A 1 113 ? 14.375 17.844 11.594 1 97.75 113 ALA A N 1
ATOM 869 C CA . ALA A 1 113 ? 14.219 18.688 10.406 1 97.75 113 ALA A CA 1
ATOM 870 C C . ALA A 1 113 ? 13.055 19.656 10.57 1 97.75 113 ALA A C 1
ATOM 872 O O . ALA A 1 113 ? 13.188 20.844 10.266 1 97.75 113 ALA A O 1
ATOM 873 N N . LEU A 1 114 ? 11.953 19.219 11.102 1 98.31 114 LEU A N 1
ATOM 874 C CA . LEU A 1 114 ? 10.742 20.016 11.195 1 98.31 114 LEU A CA 1
ATOM 875 C C . LEU A 1 114 ? 10.898 21.125 12.242 1 98.31 114 LEU A C 1
ATOM 877 O O . LEU A 1 114 ? 10.242 22.156 12.148 1 98.31 114 LEU A O 1
ATOM 881 N N . ARG A 1 115 ? 11.711 20.891 13.18 1 97.44 115 ARG A N 1
ATOM 882 C CA . ARG A 1 115 ? 11.984 21.906 14.195 1 97.44 115 ARG A CA 1
ATOM 883 C C . ARG A 1 115 ? 12.539 23.172 13.562 1 97.44 115 ARG A C 1
ATOM 885 O O . ARG A 1 115 ? 12.25 24.281 14.016 1 97.44 115 ARG A O 1
ATOM 892 N N . SER A 1 116 ? 13.273 23 12.5 1 97.31 116 SER A N 1
ATOM 893 C CA . SER A 1 116 ? 13.938 24.141 11.867 1 97.31 116 SER A CA 1
ATOM 894 C C . SER A 1 116 ? 12.922 25.062 11.195 1 97.31 116 SER A C 1
ATOM 896 O O . SER A 1 116 ? 13.234 26.219 10.898 1 97.31 116 SER A O 1
ATOM 898 N N . VAL A 1 117 ? 11.672 24.609 11.023 1 98.06 117 VAL A N 1
ATOM 899 C CA . VAL A 1 117 ? 10.688 25.438 10.344 1 98.06 117 VAL A CA 1
ATOM 900 C C . VAL A 1 117 ? 9.445 25.578 11.219 1 98.06 117 VAL A C 1
ATOM 902 O O . VAL A 1 117 ? 8.375 25.969 10.727 1 98.06 117 VAL A O 1
ATOM 905 N N . GLU A 1 118 ? 9.539 25.266 12.469 1 98 118 GLU A N 1
ATOM 906 C CA . GLU A 1 118 ? 8.375 25.188 13.352 1 98 118 GLU A CA 1
ATOM 907 C C . GLU A 1 118 ? 7.703 26.547 13.5 1 98 118 GLU A C 1
ATOM 909 O O . GLU A 1 118 ? 6.488 26.625 13.688 1 98 118 GLU A O 1
ATOM 914 N N . ASP A 1 119 ? 8.43 27.656 13.336 1 98.25 119 ASP A N 1
ATOM 915 C CA . ASP A 1 119 ? 7.883 29 13.516 1 98.25 119 ASP A CA 1
ATOM 916 C C . ASP A 1 119 ? 7.234 29.516 12.234 1 98.25 119 ASP A C 1
ATOM 918 O O . ASP A 1 119 ? 6.508 30.5 12.25 1 98.25 119 ASP A O 1
ATOM 922 N N . GLU A 1 120 ? 7.449 28.797 11.18 1 98.44 120 GLU A N 1
ATOM 923 C CA . GLU A 1 120 ? 6.961 29.234 9.875 1 98.44 120 GLU A CA 1
ATOM 924 C C . GLU A 1 120 ? 5.57 28.672 9.586 1 98.44 120 GLU A C 1
ATOM 926 O O . GLU A 1 120 ? 4.879 29.141 8.68 1 98.44 120 GLU A O 1
ATOM 931 N N . TYR A 1 121 ? 5.125 27.719 10.336 1 98.88 121 TYR A N 1
ATOM 932 C CA . TYR A 1 121 ? 3.85 27.047 10.094 1 98.88 121 TYR A CA 1
ATOM 933 C C . TYR A 1 121 ? 3.043 26.938 11.383 1 98.88 121 TYR A C 1
ATOM 935 O O . TYR A 1 121 ? 3.611 26.859 12.477 1 98.88 121 TYR A O 1
ATOM 943 N N . ASP A 1 122 ? 1.758 26.922 11.211 1 98.88 122 ASP A N 1
ATOM 944 C CA . ASP A 1 122 ? 0.851 26.656 12.32 1 98.88 122 ASP A CA 1
ATOM 945 C C . ASP A 1 122 ? 0.588 25.156 12.469 1 98.88 122 ASP A C 1
ATOM 947 O O . ASP A 1 122 ? 0.475 24.641 13.586 1 98.88 122 ASP A O 1
ATOM 951 N N . TYR A 1 123 ? 0.504 24.438 11.359 1 98.94 123 TYR A N 1
ATOM 952 C CA . TYR A 1 123 ? 0.24 23 11.336 1 98.94 123 TYR A CA 1
ATOM 953 C C . TYR A 1 123 ? 1.184 22.297 10.375 1 98.94 123 TYR A C 1
ATOM 955 O O . TYR A 1 123 ? 1.577 22.844 9.352 1 98.94 123 TYR A O 1
ATOM 963 N N . CYS A 1 124 ? 1.552 21.078 10.719 1 98.94 124 CYS A N 1
ATOM 964 C CA . CYS A 1 124 ? 2.186 20.109 9.828 1 98.94 124 CYS A CA 1
ATOM 965 C C . CYS A 1 124 ? 1.371 18.828 9.758 1 98.94 124 CYS A C 1
ATOM 967 O O . CYS A 1 124 ? 1.076 18.219 10.781 1 98.94 124 CYS A O 1
ATOM 969 N N . ILE A 1 125 ? 0.915 18.469 8.594 1 98.94 125 ILE A N 1
ATOM 970 C CA . ILE A 1 125 ? 0.161 17.234 8.383 1 98.94 125 ILE A CA 1
ATOM 971 C C . ILE A 1 125 ? 1.036 16.219 7.656 1 98.94 125 ILE A C 1
ATOM 973 O O . ILE A 1 125 ? 1.569 16.5 6.582 1 98.94 125 ILE A O 1
ATOM 977 N N . ILE A 1 126 ? 1.201 15.062 8.219 1 98.94 126 ILE A N 1
ATOM 978 C CA . ILE A 1 126 ? 2.023 14.023 7.609 1 98.94 126 ILE A CA 1
ATOM 979 C C . ILE A 1 126 ? 1.131 12.906 7.082 1 98.94 126 ILE A C 1
ATOM 981 O O . ILE A 1 126 ? 0.451 12.227 7.859 1 98.94 126 ILE A O 1
ATOM 985 N N . ASP A 1 127 ? 1.11 12.695 5.773 1 98.94 127 ASP A N 1
ATOM 986 C CA . ASP A 1 127 ? 0.4 11.609 5.098 1 98.94 127 ASP A CA 1
ATOM 987 C C . ASP A 1 127 ? 1.256 10.352 5.035 1 98.94 127 ASP A C 1
ATOM 989 O O . ASP A 1 127 ? 2.166 10.25 4.211 1 98.94 127 ASP A O 1
ATOM 993 N N . ASN A 1 128 ? 0.917 9.391 5.82 1 98.88 128 ASN A N 1
ATOM 994 C CA . ASN A 1 128 ? 1.774 8.219 5.953 1 98.88 128 ASN A CA 1
ATOM 995 C C . ASN A 1 128 ? 1.299 7.066 5.066 1 98.88 128 ASN A C 1
ATOM 997 O O . ASN A 1 128 ? 0.103 6.941 4.801 1 98.88 128 ASN A O 1
ATOM 1001 N N . ALA A 1 129 ? 2.238 6.238 4.629 1 97.69 129 ALA A N 1
ATOM 1002 C CA . ALA A 1 129 ? 1.959 4.992 3.918 1 97.69 129 ALA A CA 1
ATOM 1003 C C . ALA A 1 129 ? 1.289 3.975 4.84 1 97.69 129 ALA A C 1
ATOM 1005 O O . ALA A 1 129 ? 1.318 4.121 6.062 1 97.69 129 ALA A O 1
ATOM 1006 N N . PRO A 1 130 ? 0.657 2.975 4.285 1 96.5 130 PRO A N 1
ATOM 1007 C CA . PRO A 1 130 ? 0.085 1.897 5.094 1 96.5 130 PRO A CA 1
ATOM 1008 C C . PRO A 1 130 ? 1.132 0.884 5.551 1 96.5 130 PRO A C 1
ATOM 1010 O O . PRO A 1 130 ? 1.073 -0.286 5.168 1 96.5 130 PRO A O 1
ATOM 1013 N N . ASP A 1 131 ? 2.043 1.32 6.391 1 94.5 131 ASP A N 1
ATOM 1014 C CA . ASP A 1 131 ? 3.164 0.502 6.84 1 94.5 131 ASP A CA 1
ATOM 1015 C C . ASP A 1 131 ? 3.783 1.076 8.117 1 94.5 131 ASP A C 1
ATOM 1017 O O . ASP A 1 131 ? 3.408 2.164 8.555 1 94.5 131 ASP A O 1
ATOM 1021 N N . ILE A 1 132 ? 4.625 0.261 8.75 1 93 132 ILE A N 1
ATOM 1022 C CA . ILE A 1 132 ? 5.43 0.738 9.867 1 93 132 ILE A CA 1
ATOM 1023 C C . ILE A 1 132 ? 6.91 0.687 9.5 1 93 132 ILE A C 1
ATOM 1025 O O . ILE A 1 132 ? 7.676 -0.093 10.07 1 93 132 ILE A O 1
ATOM 1029 N N . ASN A 1 133 ? 7.32 1.451 8.531 1 93.81 133 ASN A N 1
ATOM 1030 C CA . ASN A 1 133 ? 8.734 1.554 8.18 1 93.81 133 ASN A CA 1
ATOM 1031 C C . ASN A 1 133 ? 9.414 2.697 8.922 1 93.81 133 ASN A C 1
ATOM 1033 O O . ASN A 1 133 ? 8.781 3.373 9.742 1 93.81 133 ASN A O 1
ATOM 1037 N N . ILE A 1 134 ? 10.648 2.912 8.703 1 96.44 134 ILE A N 1
ATOM 1038 C CA . ILE A 1 134 ? 11.43 3.854 9.5 1 96.44 134 ILE A CA 1
ATOM 1039 C C . ILE A 1 134 ? 10.906 5.273 9.281 1 96.44 134 ILE A C 1
ATOM 1041 O O . ILE A 1 134 ? 10.93 6.098 10.195 1 96.44 134 ILE A O 1
ATOM 1045 N N . SER A 1 135 ? 10.438 5.57 8.055 1 98.06 135 SER A N 1
ATOM 1046 C CA . SER A 1 135 ? 9.898 6.906 7.828 1 98.06 135 SER A CA 1
ATOM 1047 C C . SER A 1 135 ? 8.594 7.117 8.594 1 98.06 135 SER A C 1
ATOM 1049 O O . SER A 1 135 ? 8.328 8.219 9.078 1 98.06 135 SER A O 1
ATOM 1051 N N . THR A 1 136 ? 7.781 6.062 8.734 1 97.94 136 THR A N 1
ATOM 1052 C CA . THR A 1 136 ? 6.562 6.152 9.531 1 97.94 136 THR A CA 1
ATOM 1053 C C . THR A 1 136 ? 6.895 6.336 11.008 1 97.94 136 THR A C 1
ATOM 1055 O O . THR A 1 136 ? 6.238 7.109 11.711 1 97.94 136 THR A O 1
ATOM 1058 N N . ILE A 1 137 ? 7.902 5.645 11.453 1 97.75 137 ILE A N 1
ATOM 1059 C CA . ILE A 1 137 ? 8.359 5.809 12.828 1 97.75 137 ILE A CA 1
ATOM 1060 C C . ILE A 1 137 ? 8.797 7.254 13.055 1 97.75 137 ILE A C 1
ATOM 1062 O O . ILE A 1 137 ? 8.438 7.863 14.062 1 97.75 137 ILE A O 1
ATOM 1066 N N . ASN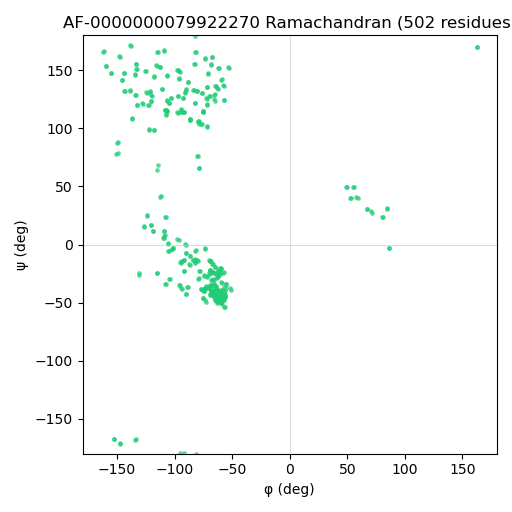 A 1 138 ? 9.547 7.785 12.141 1 98.75 138 ASN A N 1
ATOM 1067 C CA . ASN A 1 138 ? 9.953 9.188 12.219 1 98.75 138 ASN A CA 1
ATOM 1068 C C . ASN A 1 138 ? 8.75 10.117 12.305 1 98.75 138 ASN A C 1
ATOM 1070 O O . ASN A 1 138 ? 8.773 11.102 13.055 1 98.75 138 ASN A O 1
ATOM 1074 N N . ALA A 1 139 ? 7.738 9.789 11.547 1 98.88 139 ALA A N 1
ATOM 1075 C CA . ALA A 1 139 ? 6.523 10.602 11.57 1 98.88 139 ALA A CA 1
ATOM 1076 C C . ALA A 1 139 ? 5.867 10.57 12.945 1 98.88 139 ALA A C 1
ATOM 1078 O O . ALA A 1 139 ? 5.473 11.617 13.477 1 98.88 139 ALA A O 1
ATOM 1079 N N . LEU A 1 140 ? 5.773 9.422 13.523 1 98.81 140 LEU A N 1
ATOM 1080 C CA . LEU A 1 140 ? 5.172 9.266 14.844 1 98.81 140 LEU A CA 1
ATOM 1081 C C . LEU A 1 140 ? 5.969 10.023 15.898 1 98.81 140 LEU A C 1
ATOM 1083 O O . LEU A 1 140 ? 5.395 10.672 16.781 1 98.81 140 LEU A O 1
ATOM 1087 N N . VAL A 1 141 ? 7.246 9.969 15.766 1 98.81 141 VAL A N 1
ATOM 1088 C CA . VAL A 1 141 ? 8.133 10.617 16.734 1 98.81 141 VAL A CA 1
ATOM 1089 C C . VAL A 1 141 ? 7.992 12.133 16.625 1 98.81 141 VAL A C 1
ATOM 1091 O O . VAL A 1 141 ? 8.078 12.836 17.641 1 98.81 141 VAL A O 1
ATOM 1094 N N . ALA A 1 142 ? 7.688 12.602 15.461 1 98.81 142 ALA A N 1
ATOM 1095 C CA . ALA A 1 142 ? 7.641 14.039 15.219 1 98.81 142 ALA A CA 1
ATOM 1096 C C . ALA A 1 142 ? 6.246 14.602 15.484 1 98.81 142 ALA A C 1
ATOM 1098 O O . ALA A 1 142 ? 6.051 15.812 15.516 1 98.81 142 ALA A O 1
ATOM 1099 N N . SER A 1 143 ? 5.266 13.797 15.734 1 98.88 143 SER A N 1
ATOM 1100 C CA . SER A 1 143 ? 3.871 14.219 15.719 1 98.88 143 SER A CA 1
ATOM 1101 C C . SER A 1 143 ? 3.387 14.578 17.125 1 98.88 143 SER A C 1
ATOM 1103 O O . SER A 1 143 ? 3.885 14.039 18.109 1 98.88 143 SER A O 1
ATOM 1105 N N . ASP A 1 144 ? 2.494 15.492 17.188 1 98.81 144 ASP A N 1
ATOM 1106 C CA . ASP A 1 144 ? 1.732 15.766 18.406 1 98.81 144 ASP A CA 1
ATOM 1107 C C . ASP A 1 144 ? 0.459 14.922 18.453 1 98.81 144 ASP A C 1
ATOM 1109 O O . ASP A 1 144 ? 0.127 14.344 19.484 1 98.81 144 ASP A O 1
ATOM 1113 N N . ASP A 1 145 ? -0.21 14.82 17.344 1 98.88 145 ASP A N 1
ATOM 1114 C CA . ASP A 1 145 ? -1.499 14.148 17.25 1 98.88 145 ASP A CA 1
ATOM 1115 C C . ASP A 1 145 ? -1.479 13.078 16.172 1 98.88 145 ASP A C 1
ATOM 1117 O O . ASP A 1 145 ? -0.775 13.219 15.164 1 98.88 145 ASP A O 1
ATOM 1121 N N . ILE A 1 146 ? -2.283 12.047 16.422 1 98.81 146 ILE A N 1
ATOM 1122 C CA . ILE A 1 146 ? -2.508 10.992 15.43 1 98.81 146 ILE A CA 1
ATOM 1123 C C . ILE A 1 146 ? -3.992 10.93 15.07 1 98.81 146 ILE A C 1
ATOM 1125 O O . ILE A 1 146 ? -4.848 10.914 15.961 1 98.81 146 ILE A O 1
ATOM 1129 N N . LEU A 1 147 ? -4.289 10.969 13.82 1 98.88 147 LEU A N 1
ATOM 1130 C CA . LEU A 1 147 ? -5.609 10.672 13.273 1 98.88 147 LEU A CA 1
ATOM 1131 C C . LEU A 1 147 ? -5.594 9.375 12.477 1 98.88 147 LEU A C 1
ATOM 1133 O O . LEU A 1 147 ? -4.691 9.148 11.656 1 98.88 147 LEU A O 1
ATOM 1137 N N . ILE A 1 148 ? -6.574 8.539 12.711 1 98.75 148 ILE A N 1
ATOM 1138 C CA . ILE A 1 148 ? -6.645 7.25 12.031 1 98.75 148 ILE A CA 1
ATOM 1139 C C . ILE A 1 148 ? -7.914 7.18 11.18 1 98.75 148 ILE A C 1
ATOM 1141 O O . ILE A 1 148 ? -8.992 6.883 11.695 1 98.75 148 ILE A O 1
ATOM 1145 N N . PRO A 1 149 ? -7.797 7.43 9.891 1 98.75 149 PRO A N 1
ATOM 1146 C CA . PRO A 1 149 ? -8.945 7.164 9.023 1 98.75 149 PRO A CA 1
ATOM 1147 C C . PRO A 1 149 ? -9.305 5.684 8.961 1 98.75 149 PRO A C 1
ATOM 1149 O O . PRO A 1 149 ? -8.422 4.832 8.844 1 98.75 149 PRO A O 1
ATOM 1152 N N . ILE A 1 150 ? -10.586 5.402 9.039 1 98.25 150 ILE A N 1
ATOM 1153 C CA . ILE A 1 150 ? -11.078 4.027 9.016 1 98.25 150 ILE A CA 1
ATOM 1154 C C . ILE A 1 150 ? -12.234 3.902 8.031 1 98.25 150 ILE A C 1
ATOM 1156 O O . ILE A 1 150 ? -13.227 4.629 8.133 1 98.25 150 ILE A O 1
ATOM 1160 N N . LYS A 1 151 ? -12.062 3.08 7.082 1 97.88 151 LYS A N 1
ATOM 1161 C CA . LYS A 1 151 ? -13.172 2.678 6.234 1 97.88 151 LYS A CA 1
ATOM 1162 C C . LYS A 1 151 ? -13.812 1.386 6.738 1 97.88 151 LYS A C 1
ATOM 1164 O O . LYS A 1 151 ? -13.172 0.331 6.738 1 97.88 151 LYS A O 1
ATOM 1169 N N . ILE A 1 152 ? -15.055 1.467 7.148 1 96.69 152 ILE A N 1
ATOM 1170 C CA . ILE A 1 152 ? -15.727 0.323 7.758 1 96.69 152 ILE A CA 1
ATOM 1171 C C . ILE A 1 152 ? -16.094 -0.694 6.68 1 96.69 152 ILE A C 1
ATOM 1173 O O . ILE A 1 152 ? -16.859 -0.385 5.758 1 96.69 152 ILE A O 1
ATOM 1177 N N . ASP A 1 153 ? -15.477 -1.806 6.801 1 92.81 153 ASP A N 1
ATOM 1178 C CA . ASP A 1 153 ? -15.805 -3.006 6.035 1 92.81 153 ASP A CA 1
ATOM 1179 C C . ASP A 1 153 ? -15.547 -4.266 6.859 1 92.81 153 ASP A C 1
ATOM 1181 O O . ASP A 1 153 ? -15.391 -4.195 8.078 1 92.81 153 ASP A O 1
ATOM 1185 N N . LYS A 1 154 ? -15.625 -5.461 6.293 1 89.31 154 LYS A N 1
ATOM 1186 C CA . LYS A 1 154 ? -15.477 -6.73 6.996 1 89.31 154 LYS A CA 1
ATOM 1187 C C . LYS A 1 154 ? -14.133 -6.809 7.715 1 89.31 154 LYS A C 1
ATOM 1189 O O . LYS A 1 154 ? -14.016 -7.457 8.758 1 89.31 154 LYS A O 1
ATOM 1194 N N . PHE A 1 155 ? -13.172 -6.016 7.199 1 91.25 155 PHE A N 1
ATOM 1195 C CA . PHE A 1 155 ? -11.812 -6.141 7.711 1 91.25 155 PHE A CA 1
ATOM 1196 C C . PHE A 1 155 ? -11.297 -4.801 8.219 1 91.25 155 PHE A C 1
ATOM 1198 O O . PHE A 1 155 ? -10.086 -4.578 8.289 1 91.25 155 PHE A O 1
ATOM 1205 N N . ALA A 1 156 ? -12.18 -3.943 8.586 1 93.06 156 ALA A N 1
ATOM 1206 C CA . ALA A 1 156 ? -11.883 -2.545 8.891 1 93.06 156 ALA A CA 1
ATOM 1207 C C . ALA A 1 156 ? -10.906 -2.43 10.055 1 93.06 156 ALA A C 1
ATOM 1209 O O . ALA A 1 156 ? -10.117 -1.48 10.117 1 93.06 156 ALA A O 1
ATOM 1210 N N . PHE A 1 157 ? -10.867 -3.389 10.859 1 93.12 157 PHE A N 1
ATOM 1211 C CA . PHE A 1 157 ? -10.141 -3.225 12.117 1 93.12 157 PHE A CA 1
ATOM 1212 C C . PHE A 1 157 ? -8.867 -4.062 12.117 1 93.12 157 PHE A C 1
ATOM 1214 O O . PHE A 1 157 ? -8.141 -4.094 13.117 1 93.12 157 PHE A O 1
ATOM 1221 N N . ASP A 1 158 ? -8.641 -4.648 10.961 1 93.56 158 ASP A N 1
ATOM 1222 C CA . ASP A 1 158 ? -7.391 -5.387 10.797 1 93.56 158 ASP A CA 1
ATOM 1223 C C . ASP A 1 158 ? -6.18 -4.492 11.055 1 93.56 158 ASP A C 1
ATOM 1225 O O . ASP A 1 158 ? -6.062 -3.416 10.461 1 93.56 158 ASP A O 1
ATOM 1229 N N . GLY A 1 159 ? -5.32 -4.875 11.969 1 93.44 159 GLY A N 1
ATOM 1230 C CA . GLY A 1 159 ? -4.059 -4.188 12.195 1 93.44 159 GLY A CA 1
ATOM 1231 C C . GLY A 1 159 ? -4.188 -3.014 13.148 1 93.44 159 GLY A C 1
ATOM 1232 O O . GLY A 1 159 ? -3.197 -2.346 13.453 1 93.44 159 GLY A O 1
ATOM 1233 N N . LEU A 1 160 ? -5.449 -2.748 13.594 1 94.94 160 LEU A N 1
ATOM 1234 C CA . LEU A 1 160 ? -5.656 -1.604 14.477 1 94.94 160 LEU A CA 1
ATOM 1235 C C . LEU A 1 160 ? -4.918 -1.798 15.797 1 94.94 160 LEU A C 1
ATOM 1237 O O . LEU A 1 160 ? -4.336 -0.852 16.344 1 94.94 160 LEU A O 1
ATOM 1241 N N . ALA A 1 161 ? -4.918 -2.982 16.297 1 93.25 161 ALA A N 1
ATOM 1242 C CA . ALA A 1 161 ? -4.219 -3.287 17.547 1 93.25 161 ALA A CA 1
ATOM 1243 C C . ALA A 1 161 ? -2.713 -3.119 17.391 1 93.25 161 ALA A C 1
ATOM 1245 O O . ALA A 1 161 ? -2.041 -2.6 18.281 1 93.25 161 ALA A O 1
ATOM 1246 N N . GLU A 1 162 ? -2.211 -3.615 16.25 1 93.12 162 GLU A N 1
ATOM 1247 C CA . GLU A 1 162 ? -0.788 -3.471 15.953 1 93.12 162 GLU A CA 1
ATOM 1248 C C . GLU A 1 162 ? -0.388 -2.002 15.867 1 93.12 162 GLU A C 1
ATOM 1250 O O . GLU A 1 162 ? 0.666 -1.607 16.375 1 93.12 162 GLU A O 1
ATOM 1255 N N . LEU A 1 163 ? -1.204 -1.215 15.188 1 96.38 163 LEU A N 1
ATOM 1256 C CA . LEU A 1 163 ? -0.945 0.217 15.078 1 96.38 163 LEU A CA 1
ATOM 1257 C C . LEU A 1 163 ? -0.956 0.875 16.453 1 96.38 163 LEU A C 1
ATOM 1259 O O . LEU A 1 163 ? -0.07 1.673 16.766 1 96.38 163 LEU A O 1
ATOM 1263 N N . LYS A 1 164 ? -1.923 0.555 17.234 1 96.5 164 LYS A N 1
ATOM 1264 C CA . LYS A 1 164 ? -2.016 1.103 18.594 1 96.5 164 LYS A CA 1
ATOM 1265 C C . LYS A 1 164 ? -0.779 0.75 19.406 1 96.5 164 LYS A C 1
ATOM 1267 O O . LYS A 1 164 ? -0.237 1.599 20.125 1 96.5 164 LYS A O 1
ATOM 1272 N N . GLU A 1 165 ? -0.398 -0.439 19.328 1 95.38 165 GLU A N 1
ATOM 1273 C CA . GLU A 1 165 ? 0.803 -0.872 20.031 1 95.38 165 GLU A CA 1
ATOM 1274 C C . GLU A 1 165 ? 2.018 -0.048 19.625 1 95.38 165 GLU A C 1
ATOM 1276 O O . GLU A 1 165 ? 2.811 0.37 20.469 1 95.38 165 GLU A O 1
ATOM 1281 N N . GLN A 1 166 ? 2.139 0.156 18.344 1 95.38 166 GLN A N 1
ATOM 1282 C CA . GLN A 1 166 ? 3.26 0.949 17.844 1 95.38 166 GLN A CA 1
ATOM 1283 C C . GLN A 1 166 ? 3.189 2.383 18.359 1 95.38 166 GLN A C 1
ATOM 1285 O O . GLN A 1 166 ? 4.215 2.971 18.719 1 95.38 166 GLN A O 1
ATOM 1290 N N . ILE A 1 167 ? 2.023 2.961 18.359 1 97.88 167 ILE A N 1
ATOM 1291 C CA . ILE A 1 167 ? 1.821 4.316 18.875 1 97.88 167 ILE A CA 1
ATOM 1292 C C . ILE A 1 167 ? 2.232 4.383 20.344 1 97.88 167 ILE A C 1
ATOM 1294 O O . ILE A 1 167 ? 2.963 5.289 20.75 1 97.88 167 ILE A O 1
ATOM 1298 N N . GLU A 1 168 ? 1.842 3.412 21.109 1 97.75 168 GLU A N 1
ATOM 1299 C CA . GLU A 1 168 ? 2.146 3.381 22.547 1 97.75 168 GLU A CA 1
ATOM 1300 C C . GLU A 1 168 ? 3.643 3.211 22.781 1 97.75 168 GLU A C 1
ATOM 1302 O O . GLU A 1 168 ? 4.215 3.867 23.656 1 97.75 168 GLU A O 1
ATOM 1307 N N . ASN A 1 169 ? 4.242 2.35 22.047 1 97.19 169 ASN A N 1
ATOM 1308 C CA . ASN A 1 169 ? 5.688 2.172 22.156 1 97.19 169 ASN A CA 1
ATOM 1309 C C . ASN A 1 169 ? 6.438 3.463 21.844 1 97.19 169 ASN A C 1
ATOM 1311 O O . ASN A 1 169 ? 7.383 3.824 22.547 1 97.19 169 ASN A O 1
ATOM 1315 N N . THR A 1 170 ? 6.031 4.113 20.797 1 97.94 170 THR A N 1
ATOM 1316 C CA . THR A 1 170 ? 6.656 5.371 20.406 1 97.94 170 THR A CA 1
ATOM 1317 C C . THR A 1 170 ? 6.465 6.426 21.5 1 97.94 170 THR A C 1
ATOM 1319 O O . THR A 1 170 ? 7.395 7.164 21.828 1 97.94 170 THR A O 1
ATOM 1322 N N . LYS A 1 171 ? 5.246 6.5 22 1 98 171 LYS A N 1
ATOM 1323 C CA . LYS A 1 171 ? 4.93 7.441 23.062 1 98 171 LYS A CA 1
ATOM 1324 C C . LYS A 1 171 ? 5.828 7.223 24.281 1 98 171 LYS A C 1
ATOM 1326 O O . LYS A 1 171 ? 6.387 8.18 24.828 1 98 171 LYS A O 1
ATOM 1331 N N . GLU A 1 172 ? 6.039 6.039 24.641 1 98 172 GLU A N 1
ATOM 1332 C CA . GLU A 1 172 ? 6.793 5.695 25.844 1 98 172 GLU A CA 1
ATOM 1333 C C . GLU A 1 172 ? 8.281 5.945 25.656 1 98 172 GLU A C 1
ATOM 1335 O O . GLU A 1 172 ? 8.945 6.48 26.547 1 98 172 GLU A O 1
ATOM 1340 N N . ASP A 1 173 ? 8.781 5.688 24.5 1 97.56 173 ASP A N 1
ATOM 1341 C CA . ASP A 1 173 ? 10.227 5.59 24.344 1 97.56 173 ASP A CA 1
ATOM 1342 C C . ASP A 1 173 ? 10.797 6.84 23.672 1 97.56 173 ASP A C 1
ATOM 1344 O O . ASP A 1 173 ? 11.945 7.215 23.922 1 97.56 173 ASP A O 1
ATOM 1348 N N . LEU A 1 174 ? 9.945 7.461 22.812 1 97.62 174 LEU A N 1
ATOM 1349 C CA . LEU A 1 174 ? 10.586 8.43 21.922 1 97.62 174 LEU A CA 1
ATOM 1350 C C . LEU A 1 174 ? 9.828 9.75 21.922 1 97.62 174 LEU A C 1
ATOM 1352 O O . LEU A 1 174 ? 10.406 10.805 21.641 1 97.62 174 LEU A O 1
ATOM 1356 N N . ASN A 1 175 ? 8.523 9.734 22.219 1 98.31 175 ASN A N 1
ATOM 1357 C CA . ASN A 1 175 ? 7.68 10.914 22.109 1 98.31 175 ASN A CA 1
ATOM 1358 C C . ASN A 1 175 ? 6.551 10.906 23.125 1 98.31 175 ASN A C 1
ATOM 1360 O O . ASN A 1 175 ? 5.391 10.672 22.781 1 98.31 175 ASN A O 1
ATOM 1364 N N . PRO A 1 176 ? 6.801 11.242 24.344 1 98.25 176 PRO A N 1
ATOM 1365 C CA . PRO A 1 176 ? 5.82 11.172 25.422 1 98.25 176 PRO A CA 1
ATOM 1366 C C . PRO A 1 176 ? 4.59 12.039 25.172 1 98.25 176 PRO A C 1
ATOM 1368 O O . PRO A 1 176 ? 3.527 11.797 25.75 1 98.25 176 PRO A O 1
ATOM 1371 N N . GLY A 1 177 ? 4.719 13 24.312 1 98.25 177 GLY A N 1
ATOM 1372 C CA . GLY A 1 177 ? 3.615 13.914 24.078 1 98.25 177 GLY A CA 1
ATOM 1373 C C . GLY A 1 177 ? 2.695 13.453 22.953 1 98.25 177 GLY A C 1
ATOM 1374 O O . GLY A 1 177 ? 1.699 14.109 22.656 1 98.25 177 GLY A O 1
ATOM 1375 N N . LEU A 1 178 ? 3.004 12.305 22.359 1 98.69 178 LEU A N 1
ATOM 1376 C CA . LEU A 1 178 ? 2.215 11.789 21.25 1 98.69 178 LEU A CA 1
ATOM 1377 C C . LEU A 1 178 ? 0.806 11.422 21.703 1 98.69 178 LEU A C 1
ATOM 1379 O O . LEU A 1 178 ? 0.633 10.719 22.703 1 98.69 178 LEU A O 1
ATOM 1383 N N . CYS A 1 179 ? -0.198 11.922 20.984 1 98.12 179 CYS A N 1
ATOM 1384 C CA . CYS A 1 179 ? -1.581 11.711 21.406 1 98.12 179 CYS A CA 1
ATOM 1385 C C . CYS A 1 179 ? -2.41 11.133 20.266 1 98.12 179 CYS A C 1
ATOM 1387 O O . CYS A 1 179 ? -2.439 11.688 19.156 1 98.12 179 CYS A O 1
ATOM 1389 N N . LEU A 1 180 ? -2.979 9.969 20.516 1 98.19 180 LEU A N 1
ATOM 1390 C CA . LEU A 1 180 ? -4.004 9.492 19.594 1 98.19 180 LEU A CA 1
ATOM 1391 C C . LEU A 1 180 ? -5.285 10.297 19.734 1 98.19 180 LEU A C 1
ATOM 1393 O O . LEU A 1 180 ? -6.066 10.078 20.672 1 98.19 180 LEU A O 1
ATOM 1397 N N . ARG A 1 181 ? -5.484 11.203 18.828 1 97.75 181 ARG A N 1
ATOM 1398 C CA . ARG A 1 181 ? -6.621 12.117 18.938 1 97.75 181 ARG A CA 1
ATOM 1399 C C . ARG A 1 181 ? -7.926 11.406 18.594 1 97.75 181 ARG A C 1
ATOM 1401 O O . ARG A 1 181 ? -8.977 11.719 19.156 1 97.75 181 ARG A O 1
ATOM 1408 N N . GLY A 1 182 ? -7.852 10.516 17.531 1 97.5 182 GLY A N 1
ATOM 1409 C CA . GLY A 1 182 ? -9.055 9.734 17.297 1 97.5 182 GLY A CA 1
ATOM 1410 C C . GLY A 1 182 ? -9.102 9.109 15.922 1 97.5 182 GLY A C 1
ATOM 1411 O O . GLY A 1 182 ? -8.25 9.398 15.07 1 97.5 182 GLY A O 1
ATOM 1412 N N . CYS A 1 183 ? -10.102 8.219 15.758 1 98.38 183 CYS A N 1
ATOM 1413 C CA . CYS A 1 183 ? -10.43 7.59 14.484 1 98.38 183 CYS A CA 1
ATOM 1414 C C . CYS A 1 183 ? -11.461 8.414 13.719 1 98.38 183 CYS A C 1
ATOM 1416 O O . CYS A 1 183 ? -12.391 8.953 14.312 1 98.38 183 CYS A O 1
ATOM 1418 N N . LEU A 1 184 ? -11.203 8.594 12.477 1 98.69 184 LEU A N 1
ATOM 1419 C CA . LEU A 1 184 ? -12.125 9.25 11.562 1 98.69 184 LEU A CA 1
ATOM 1420 C C . LEU A 1 184 ? -12.75 8.25 10.602 1 98.69 184 LEU A C 1
ATOM 1422 O O . LEU A 1 184 ? -12.062 7.699 9.734 1 98.69 184 LEU A O 1
ATOM 1426 N N . VAL A 1 185 ? -14.078 8.008 10.758 1 98.56 185 VAL A N 1
ATOM 1427 C CA . VAL A 1 185 ? -14.758 7.094 9.852 1 98.56 185 VAL A CA 1
ATOM 1428 C C . VAL A 1 185 ? -14.898 7.742 8.477 1 98.56 185 VAL A C 1
ATOM 1430 O O . VAL A 1 185 ? -15.469 8.828 8.352 1 98.56 185 VAL A O 1
ATOM 1433 N N . THR A 1 186 ? -14.305 7.055 7.492 1 98.62 186 THR A N 1
ATOM 1434 C CA . THR A 1 186 ? -14.312 7.578 6.129 1 98.62 186 THR A CA 1
ATOM 1435 C C . THR A 1 186 ? -15.125 6.672 5.211 1 98.62 186 THR A C 1
ATOM 1437 O O . THR A 1 186 ? -15.508 5.566 5.598 1 98.62 186 THR A O 1
ATOM 1440 N N . CYS A 1 187 ? -15.461 7.168 4.043 1 98.12 187 CYS A N 1
ATOM 1441 C CA . CYS A 1 187 ? -16.219 6.426 3.039 1 98.12 187 CYS A CA 1
ATOM 1442 C C . CYS A 1 187 ? -17.5 5.855 3.631 1 98.12 187 CYS A C 1
ATOM 1444 O O . CYS A 1 187 ? -17.859 4.707 3.365 1 98.12 187 CYS A O 1
ATOM 1446 N N . TYR A 1 188 ? -18.172 6.598 4.457 1 98.19 188 TYR A N 1
ATOM 1447 C CA . TYR A 1 188 ? -19.328 6.141 5.227 1 98.19 188 TYR A CA 1
ATOM 1448 C C . TYR A 1 188 ? -20.562 6.055 4.352 1 98.19 188 TYR A C 1
ATOM 1450 O O . TYR A 1 188 ? -20.859 6.98 3.594 1 98.19 188 TYR A O 1
ATOM 1458 N N . GLN A 1 189 ? -21.203 4.977 4.418 1 96.94 189 GLN A N 1
ATOM 1459 C CA . GLN A 1 189 ? -22.516 4.773 3.812 1 96.94 189 GLN A CA 1
ATOM 1460 C C . GLN A 1 189 ? -23.562 4.465 4.875 1 96.94 189 GLN A C 1
ATOM 1462 O O . GLN A 1 189 ? -23.281 3.762 5.848 1 96.94 189 GLN A O 1
ATOM 1467 N N . ARG A 1 190 ? -24.797 4.953 4.684 1 95.38 190 ARG A N 1
ATOM 1468 C CA . ARG A 1 190 ? -25.875 4.727 5.648 1 95.38 190 ARG A CA 1
ATOM 1469 C C . ARG A 1 190 ? -26.469 3.336 5.484 1 95.38 190 ARG A C 1
ATOM 1471 O O . ARG A 1 190 ? -27.547 3.184 4.906 1 95.38 190 ARG A O 1
ATOM 1478 N N . ASN A 1 191 ? -25.828 2.418 5.91 1 95.69 191 ASN A N 1
ATOM 1479 C CA . ASN A 1 191 ? -26.281 1.032 5.914 1 95.69 191 ASN A CA 1
ATOM 1480 C C . ASN A 1 191 ? -25.938 0.33 7.223 1 95.69 191 ASN A C 1
ATOM 1482 O O . ASN A 1 191 ? -25.312 0.921 8.102 1 95.69 191 ASN A O 1
ATOM 1486 N N . GLU A 1 192 ? -26.422 -0.788 7.422 1 95.69 192 GLU A N 1
ATOM 1487 C CA . GLU A 1 192 ? -26.297 -1.512 8.68 1 95.69 192 GLU A CA 1
ATOM 1488 C C . GLU A 1 192 ? -24.844 -1.837 9 1 95.69 192 GLU A C 1
ATOM 1490 O O . GLU A 1 192 ? -24.422 -1.786 10.164 1 95.69 192 GLU A O 1
ATOM 1495 N N . VAL A 1 193 ? -24.094 -2.164 8.016 1 93.69 193 VAL A N 1
ATOM 1496 C CA . VAL A 1 193 ? -22.688 -2.527 8.203 1 93.69 193 VAL A CA 1
ATOM 1497 C C . VAL A 1 193 ? -21.922 -1.348 8.789 1 93.69 193 VAL A C 1
ATOM 1499 O O . VAL A 1 193 ? -21.188 -1.502 9.773 1 93.69 193 VAL A O 1
ATOM 1502 N N . ASN A 1 194 ? -22.078 -0.208 8.211 1 96 194 ASN A N 1
ATOM 1503 C CA . ASN A 1 194 ? -21.406 0.991 8.695 1 96 194 ASN A CA 1
ATOM 1504 C C . ASN A 1 194 ? -21.891 1.387 10.086 1 96 194 ASN A C 1
ATOM 1506 O O . ASN A 1 194 ? -21.094 1.759 10.945 1 96 194 ASN A O 1
ATOM 1510 N N . LYS A 1 195 ? -23.172 1.318 10.266 1 95.75 195 LYS A N 1
ATOM 1511 C CA . LYS A 1 195 ? -23.734 1.663 11.57 1 95.75 195 LYS A CA 1
ATOM 1512 C C . LYS A 1 195 ? -23.172 0.764 12.672 1 95.75 195 LYS A C 1
ATOM 1514 O O . LYS A 1 195 ? -22.703 1.252 13.695 1 95.75 195 LYS A O 1
ATOM 1519 N N . GLN A 1 196 ? -23.188 -0.481 12.453 1 95.69 196 GLN A N 1
ATOM 1520 C CA . GLN A 1 196 ? -22.703 -1.453 13.422 1 95.69 196 GLN A CA 1
ATOM 1521 C C . GLN A 1 196 ? -21.203 -1.306 13.648 1 95.69 196 GLN A C 1
ATOM 1523 O O . GLN A 1 196 ? -20.719 -1.415 14.773 1 95.69 196 GLN A O 1
ATOM 1528 N N . GLY A 1 197 ? -20.484 -1.142 12.531 1 95.5 197 GLY A N 1
ATOM 1529 C CA . GLY A 1 197 ? -19.031 -0.955 12.641 1 95.5 197 GLY A CA 1
ATOM 1530 C C . GLY A 1 197 ? -18.656 0.274 13.445 1 95.5 197 GLY A C 1
ATOM 1531 O O . GLY A 1 197 ? -17.766 0.217 14.289 1 95.5 197 GLY A O 1
ATOM 1532 N N . GLU A 1 198 ? -19.312 1.364 13.125 1 94.69 198 GLU A N 1
ATOM 1533 C CA . GLU A 1 198 ? -19.047 2.598 13.859 1 94.69 198 GLU A CA 1
ATOM 1534 C C . GLU A 1 198 ? -19.391 2.447 15.336 1 94.69 198 GLU A C 1
ATOM 1536 O O . GLU A 1 198 ? -18.656 2.914 16.203 1 94.69 198 GLU A O 1
ATOM 1541 N N . GLU A 1 199 ? -20.5 1.843 15.633 1 94.19 199 GLU A N 1
ATOM 1542 C CA . GLU A 1 199 ? -20.906 1.597 17.016 1 94.19 199 GLU A CA 1
ATOM 1543 C C . GLU A 1 199 ? -19.891 0.718 17.734 1 94.19 199 GLU A C 1
ATOM 1545 O O . GLU A 1 199 ? -19.547 0.981 18.891 1 94.19 199 GLU A O 1
ATOM 1550 N N . TRP A 1 200 ? -19.484 -0.287 17.031 1 93.81 200 TRP A N 1
ATOM 1551 C CA . TRP A 1 200 ? -18.453 -1.157 17.609 1 93.81 200 TRP A CA 1
ATOM 1552 C C . TRP A 1 200 ? -17.203 -0.366 17.969 1 93.81 200 TRP A C 1
ATOM 1554 O O . TRP A 1 200 ? -16.656 -0.528 19.062 1 93.81 200 TRP A O 1
ATOM 1564 N N . LEU A 1 201 ? -16.781 0.422 17.047 1 94.44 201 LEU A N 1
ATOM 1565 C CA . LEU A 1 201 ? -15.602 1.237 17.266 1 94.44 201 LEU A CA 1
ATOM 1566 C C . LEU A 1 201 ? -15.773 2.139 18.484 1 94.44 201 LEU A C 1
ATOM 1568 O O . LEU A 1 201 ? -14.852 2.283 19.297 1 94.44 201 LEU A O 1
ATOM 1572 N N . LYS A 1 202 ? -16.875 2.697 18.641 1 93.69 202 LYS A N 1
ATOM 1573 C CA . LYS A 1 202 ? -17.172 3.623 19.734 1 93.69 202 LYS A CA 1
ATOM 1574 C C . LYS A 1 202 ? -17.219 2.898 21.078 1 93.69 202 LYS A C 1
ATOM 1576 O O . LYS A 1 202 ? -17 3.508 22.125 1 93.69 202 LYS A O 1
ATOM 1581 N N . THR A 1 203 ? -17.5 1.63 21.047 1 93.94 203 THR A N 1
ATOM 1582 C CA . THR A 1 203 ? -17.547 0.86 22.281 1 93.94 203 THR A CA 1
ATOM 1583 C C . THR A 1 203 ? -16.141 0.508 22.766 1 93.94 203 THR A C 1
ATOM 1585 O O . THR A 1 203 ? -15.953 0.156 23.938 1 93.94 203 THR A O 1
ATOM 1588 N N . GLN A 1 204 ? -15.242 0.521 21.797 1 92.75 204 GLN A N 1
ATOM 1589 C CA . GLN A 1 204 ? -13.859 0.256 22.172 1 92.75 204 GLN A CA 1
ATOM 1590 C C . GLN A 1 204 ? -13.234 1.475 22.844 1 92.75 204 GLN A C 1
ATOM 1592 O O . GLN A 1 204 ? -12.812 2.418 22.172 1 92.75 204 GLN A O 1
ATOM 1597 N N . THR A 1 205 ? -13.047 1.539 24.125 1 89.81 205 THR A N 1
ATOM 1598 C CA . THR A 1 205 ? -12.594 2.684 24.906 1 89.81 205 THR A CA 1
ATOM 1599 C C . THR A 1 205 ? -11.164 3.066 24.531 1 89.81 205 THR A C 1
ATOM 1601 O O . THR A 1 205 ? -10.734 4.195 24.781 1 89.81 205 THR A O 1
ATOM 1604 N N . GLU A 1 206 ? -10.469 2.15 23.938 1 92 206 GLU A N 1
ATOM 1605 C CA . GLU A 1 206 ? -9.062 2.375 23.641 1 92 206 GLU A CA 1
ATOM 1606 C C . GLU A 1 206 ? -8.891 3.221 22.391 1 92 206 GLU A C 1
ATOM 1608 O O . GLU A 1 206 ? -7.809 3.754 22.125 1 92 206 GLU A O 1
ATOM 1613 N N . TYR A 1 207 ? -9.945 3.375 21.625 1 94.19 207 TYR A N 1
ATOM 1614 C CA . TYR A 1 207 ? -9.875 4.125 20.375 1 94.19 207 TYR A CA 1
ATOM 1615 C C . TYR A 1 207 ? -10.867 5.285 20.391 1 94.19 207 TYR A C 1
ATOM 1617 O O . TYR A 1 207 ? -12.047 5.105 20.078 1 94.19 207 TYR A O 1
ATOM 1625 N N . PRO A 1 208 ? -10.367 6.508 20.688 1 96.38 208 PRO A N 1
ATOM 1626 C CA . PRO A 1 208 ? -11.297 7.629 20.531 1 96.38 208 PRO A CA 1
ATOM 1627 C C . PRO A 1 208 ? -11.828 7.758 19.109 1 96.38 208 PRO A C 1
ATOM 1629 O O . PRO A 1 208 ? -11.102 7.504 18.141 1 96.38 208 PRO A O 1
ATOM 1632 N N . VAL A 1 209 ? -13.125 8.117 19 1 97.38 209 VAL A N 1
ATOM 1633 C CA . VAL A 1 209 ? -13.758 8.25 17.688 1 97.38 209 VAL A CA 1
ATOM 1634 C C . VAL A 1 209 ? -14.359 9.641 17.547 1 97.38 209 VAL A C 1
ATOM 1636 O O . VAL A 1 209 ? -15.023 10.141 18.469 1 97.38 209 VAL A O 1
ATOM 1639 N N . PHE A 1 210 ? -14.07 10.273 16.484 1 97.81 210 PHE A N 1
ATOM 1640 C CA . PHE A 1 210 ? -14.688 11.57 16.203 1 97.81 210 PHE A CA 1
ATOM 1641 C C . PHE A 1 210 ? -16.188 11.406 15.922 1 97.81 210 PHE A C 1
ATOM 1643 O O . PHE A 1 210 ? -16.625 10.352 15.469 1 97.81 210 PHE A O 1
ATOM 1650 N N . ASN A 1 211 ? -16.906 12.477 16.172 1 96.75 211 ASN A N 1
ATOM 1651 C CA . ASN A 1 211 ? -18.328 12.469 15.906 1 96.75 211 ASN A CA 1
ATOM 1652 C C . ASN A 1 211 ? -18.625 12.516 14.414 1 96.75 211 ASN A C 1
ATOM 1654 O O . ASN A 1 211 ? -19.562 11.867 13.938 1 96.75 211 ASN A O 1
ATOM 1658 N N . THR A 1 212 ? -17.797 13.25 13.711 1 97.81 212 THR A N 1
ATOM 1659 C CA . THR A 1 212 ? -18 13.438 12.281 1 97.81 212 THR A CA 1
ATOM 1660 C C . THR A 1 212 ? -17.469 12.234 11.5 1 97.81 212 THR A C 1
ATOM 1662 O O . THR A 1 212 ? -16.422 11.688 11.836 1 97.81 212 THR A O 1
ATOM 1665 N N . HIS A 1 213 ? -18.234 11.703 10.578 1 98.19 213 HIS A N 1
ATOM 1666 C CA . HIS A 1 213 ? -17.734 10.781 9.562 1 98.19 213 HIS A CA 1
ATOM 1667 C C . HIS A 1 213 ? -17.797 11.406 8.172 1 98.19 213 HIS A C 1
ATOM 1669 O O . HIS A 1 213 ? -18.547 12.367 7.949 1 98.19 213 HIS A O 1
ATOM 1675 N N . ILE A 1 214 ? -16.922 10.977 7.285 1 98.81 214 ILE A N 1
ATOM 1676 C CA . ILE A 1 214 ? -16.906 11.453 5.91 1 98.81 214 ILE A CA 1
ATOM 1677 C C . ILE A 1 214 ? -17.734 10.523 5.027 1 98.81 214 ILE A C 1
ATOM 1679 O O . ILE A 1 214 ? -17.375 9.352 4.848 1 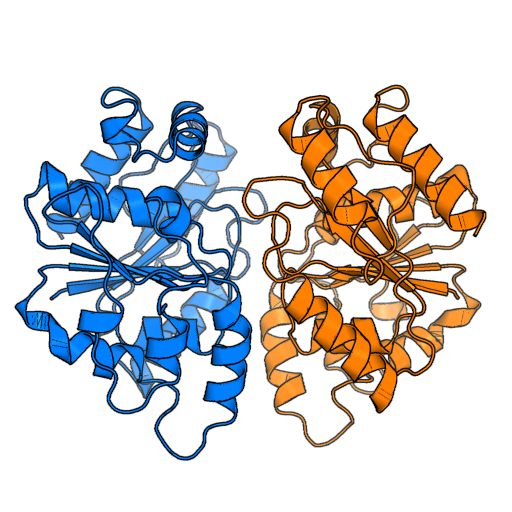98.81 214 ILE A O 1
ATOM 1683 N N . ARG A 1 215 ? -18.844 10.992 4.484 1 98.25 215 ARG A N 1
ATOM 1684 C CA . ARG A 1 215 ? -19.719 10.148 3.684 1 98.25 215 ARG A CA 1
ATOM 1685 C C . ARG A 1 215 ? -19.078 9.805 2.342 1 98.25 215 ARG A C 1
ATOM 1687 O O . ARG A 1 215 ? -18.297 10.594 1.8 1 98.25 215 ARG A O 1
ATOM 1694 N N . ARG A 1 216 ? -19.344 8.68 1.827 1 97.69 216 ARG A N 1
ATOM 1695 C CA . ARG A 1 216 ? -18.922 8.289 0.489 1 97.69 216 ARG A CA 1
ATOM 1696 C C . ARG A 1 216 ? -19.672 9.062 -0.581 1 97.69 216 ARG A C 1
ATOM 1698 O O . ARG A 1 216 ? -20.906 9.18 -0.517 1 97.69 216 ARG A O 1
ATOM 1705 N N . THR A 1 217 ? -19 9.656 -1.47 1 96.81 217 THR A N 1
ATOM 1706 C CA . THR A 1 217 ? -19.594 10.312 -2.629 1 96.81 217 THR A CA 1
ATOM 1707 C C . THR A 1 217 ? -18.703 10.156 -3.857 1 96.81 217 THR A C 1
ATOM 1709 O O . THR A 1 217 ? -17.484 10.078 -3.734 1 96.81 217 THR A O 1
ATOM 1712 N N . GLU A 1 218 ? -19.297 10.078 -4.984 1 95.19 218 GLU A N 1
ATOM 1713 C CA . GLU A 1 218 ? -18.547 9.984 -6.234 1 95.19 218 GLU A CA 1
ATOM 1714 C C . GLU A 1 218 ? -17.672 11.227 -6.453 1 95.19 218 GLU A C 1
ATOM 1716 O O . GLU A 1 218 ? -16.672 11.172 -7.152 1 95.19 218 GLU A O 1
ATOM 1721 N N . LYS A 1 219 ? -18.031 12.289 -5.844 1 96.94 219 LYS A N 1
ATOM 1722 C CA . LYS A 1 219 ? -17.359 13.562 -6.023 1 96.94 219 LYS A CA 1
ATOM 1723 C C . LYS A 1 219 ? -15.922 13.5 -5.488 1 96.94 219 LYS A C 1
ATOM 1725 O O . LYS A 1 219 ? -15.039 14.195 -5.992 1 96.94 219 LYS A O 1
ATOM 1730 N N . VAL A 1 220 ? -15.742 12.641 -4.449 1 97.12 220 VAL A N 1
ATOM 1731 C CA . VAL A 1 220 ? -14.383 12.484 -3.938 1 97.12 220 VAL A CA 1
ATOM 1732 C C . VAL A 1 220 ? -13.5 11.852 -5.008 1 97.12 220 VAL A C 1
ATOM 1734 O O . VAL A 1 220 ? -12.383 12.32 -5.246 1 97.12 220 VAL A O 1
ATOM 1737 N N . ASP A 1 221 ? -14.039 10.82 -5.672 1 94.44 221 ASP A N 1
ATOM 1738 C CA . ASP A 1 221 ? -13.305 10.188 -6.766 1 94.44 221 ASP A CA 1
ATOM 1739 C C . ASP A 1 221 ? -13.031 11.188 -7.887 1 94.44 221 ASP A C 1
ATOM 1741 O O . ASP A 1 221 ? -11.914 11.242 -8.414 1 94.44 221 ASP A O 1
ATOM 1745 N N . GLU A 1 222 ? -14 11.945 -8.203 1 95.56 222 GLU A N 1
ATOM 1746 C CA . GLU A 1 222 ? -13.883 12.938 -9.258 1 95.56 222 GLU A CA 1
ATOM 1747 C C . GLU A 1 222 ? -12.836 14 -8.906 1 95.56 222 GLU A C 1
ATOM 1749 O O . GLU A 1 222 ? -12.039 14.398 -9.75 1 95.56 222 GLU A O 1
ATOM 1754 N N . SER A 1 223 ? -12.867 14.43 -7.668 1 96.75 223 SER A N 1
ATOM 1755 C CA . SER A 1 223 ? -11.93 15.461 -7.227 1 96.75 223 SER A CA 1
ATOM 1756 C C . SER A 1 223 ? -10.492 14.945 -7.27 1 96.75 223 SER A C 1
ATOM 1758 O O . SER A 1 223 ? -9.57 15.703 -7.578 1 96.75 223 SER A O 1
ATOM 1760 N N . THR A 1 224 ? -10.328 13.695 -6.941 1 94.25 224 THR A N 1
ATOM 1761 C CA . THR A 1 224 ? -9.008 13.07 -7.004 1 94.25 224 THR A CA 1
ATOM 1762 C C . THR A 1 224 ? -8.5 13.016 -8.445 1 94.25 224 THR A C 1
ATOM 1764 O O . THR A 1 224 ? -7.332 13.305 -8.711 1 94.25 224 THR A O 1
ATOM 1767 N N . PHE A 1 225 ? -9.391 12.688 -9.32 1 90.5 225 PHE A N 1
ATOM 1768 C CA . PHE A 1 225 ? -9.047 12.648 -10.742 1 90.5 225 PHE A CA 1
ATOM 1769 C C . PHE A 1 225 ? -8.68 14.039 -11.242 1 90.5 225 PHE A C 1
ATOM 1771 O O . PHE A 1 225 ? -7.766 14.188 -12.062 1 90.5 225 PHE A O 1
ATOM 1778 N N . ALA A 1 226 ? -9.367 14.977 -10.727 1 94.56 226 ALA A N 1
ATOM 1779 C CA . ALA A 1 226 ? -9.141 16.359 -11.141 1 94.56 226 ALA A CA 1
ATOM 1780 C C . ALA A 1 226 ? -7.941 16.969 -10.414 1 94.56 226 ALA A C 1
ATOM 1782 O O . ALA A 1 226 ? -7.547 18.094 -10.688 1 94.56 226 ALA A O 1
ATOM 1783 N N . THR A 1 227 ? -7.387 16.188 -9.469 1 95.06 227 THR A N 1
ATOM 1784 C CA . THR A 1 227 ? -6.262 16.656 -8.656 1 95.06 227 THR A CA 1
ATOM 1785 C C . THR A 1 227 ? -6.594 17.969 -7.953 1 95.06 227 THR A C 1
ATOM 1787 O O . THR A 1 227 ? -5.836 18.922 -8.039 1 95.06 227 THR A O 1
ATOM 1790 N N . THR A 1 228 ? -7.754 17.969 -7.309 1 96.88 228 THR A N 1
ATOM 1791 C CA . THR A 1 228 ? -8.25 19.156 -6.621 1 96.88 228 THR A CA 1
ATOM 1792 C C . THR A 1 228 ? -8.883 18.781 -5.285 1 96.88 228 THR A C 1
ATOM 1794 O O . THR A 1 228 ? -9.656 17.812 -5.207 1 96.88 228 THR A O 1
ATOM 1797 N N . PRO A 1 229 ? -8.523 19.5 -4.203 1 98.12 229 PRO A N 1
ATOM 1798 C CA . PRO A 1 229 ? -9.227 19.25 -2.943 1 98.12 229 PRO A CA 1
ATOM 1799 C C . PRO A 1 229 ? -10.75 19.328 -3.086 1 98.12 229 PRO A C 1
ATOM 1801 O O . PRO A 1 229 ? -11.25 20.078 -3.918 1 98.12 229 PRO A O 1
ATOM 1804 N N . ILE A 1 230 ? -11.422 18.609 -2.256 1 98.31 230 ILE A N 1
ATOM 1805 C CA . ILE A 1 230 ? -12.844 18.344 -2.453 1 98.31 230 ILE A CA 1
ATOM 1806 C C . ILE A 1 230 ? -13.633 19.641 -2.342 1 98.31 230 ILE A C 1
ATOM 1808 O O . ILE A 1 230 ? -14.602 19.859 -3.076 1 98.31 230 ILE A O 1
ATOM 1812 N N . ILE A 1 231 ? -13.266 20.625 -1.444 1 97.38 231 ILE A N 1
ATOM 1813 C CA . ILE A 1 231 ? -14.062 21.828 -1.25 1 97.38 231 ILE A CA 1
ATOM 1814 C C . ILE A 1 231 ? -13.867 22.766 -2.438 1 97.38 231 ILE A C 1
ATOM 1816 O O . ILE A 1 231 ? -14.711 23.625 -2.705 1 97.38 231 ILE A O 1
ATOM 1820 N N . GLU A 1 232 ? -12.719 22.656 -3.105 1 96.88 232 GLU A N 1
ATOM 1821 C CA . GLU A 1 232 ? -12.484 23.422 -4.332 1 96.88 232 GLU A CA 1
ATOM 1822 C C . GLU A 1 232 ? -13.219 22.797 -5.512 1 96.88 232 GLU A C 1
ATOM 1824 O O . GLU A 1 232 ? -13.75 23.5 -6.371 1 96.88 232 GLU A O 1
ATOM 1829 N N . TYR A 1 233 ? -13.266 21.5 -5.586 1 96.88 233 TYR A N 1
ATOM 1830 C CA . TYR A 1 233 ? -13.883 20.766 -6.688 1 96.88 233 TYR A CA 1
ATOM 1831 C C . TYR A 1 233 ? -15.398 20.859 -6.621 1 96.88 233 TYR A C 1
ATOM 1833 O O . TYR A 1 233 ? -16.062 21.094 -7.637 1 96.88 233 TYR A O 1
ATOM 1841 N N . SER A 1 234 ? -15.992 20.594 -5.453 1 96.44 234 SER A N 1
ATOM 1842 C CA . SER A 1 234 ? -17.438 20.594 -5.223 1 96.44 234 SER A CA 1
ATOM 1843 C C . SER A 1 234 ? -17.766 21 -3.793 1 96.44 234 SER A C 1
ATOM 1845 O O . SER A 1 234 ? -18.062 20.141 -2.955 1 96.44 234 SER A O 1
ATOM 1847 N N . ARG A 1 235 ? -17.906 22.234 -3.549 1 93.81 235 ARG A N 1
ATOM 1848 C CA . ARG A 1 235 ? -18.031 22.797 -2.209 1 93.81 235 ARG A CA 1
ATOM 1849 C C . ARG A 1 235 ? -19.328 22.328 -1.538 1 93.81 235 ARG A C 1
ATOM 1851 O O . ARG A 1 235 ? -19.375 22.156 -0.317 1 93.81 235 ARG A O 1
ATOM 1858 N N . ARG A 1 236 ? -20.281 21.969 -2.324 1 95.06 236 ARG A N 1
ATOM 1859 C CA . ARG A 1 236 ? -21.594 21.719 -1.758 1 95.06 236 ARG A CA 1
ATOM 1860 C C . ARG A 1 236 ? -21.844 20.219 -1.604 1 95.06 236 ARG A C 1
ATOM 1862 O O . ARG A 1 236 ? -22.875 19.812 -1.04 1 95.06 236 ARG A O 1
ATOM 1869 N N . CYS A 1 237 ? -20.891 19.422 -2.041 1 96.31 237 CYS A N 1
ATOM 1870 C CA . CYS A 1 237 ? -21.156 17.984 -1.932 1 96.31 237 CYS A CA 1
ATOM 1871 C C . CYS A 1 237 ? -21.047 17.516 -0.482 1 96.31 237 CYS A C 1
ATOM 1873 O O . CYS A 1 237 ? -20.516 18.234 0.367 1 96.31 237 CYS A O 1
ATOM 1875 N N . GLY A 1 238 ? -21.609 16.406 -0.186 1 97.69 238 GLY A N 1
ATOM 1876 C CA . GLY A 1 238 ? -21.672 15.867 1.163 1 97.69 238 GLY A CA 1
ATOM 1877 C C . GLY A 1 238 ? -20.297 15.711 1.808 1 97.69 238 GLY A C 1
ATOM 1878 O O . GLY A 1 238 ? -20.094 16.109 2.955 1 97.69 238 GLY A O 1
ATOM 1879 N N . ALA A 1 239 ? -19.344 15.211 1.091 1 98.31 239 ALA A N 1
ATOM 1880 C CA . ALA A 1 239 ? -18 14.969 1.628 1 98.31 239 ALA A CA 1
ATOM 1881 C C . ALA A 1 239 ? -17.312 16.281 1.985 1 98.31 239 ALA A C 1
ATOM 1883 O O . ALA A 1 239 ? -16.578 16.344 2.979 1 98.31 239 ALA A O 1
ATOM 1884 N N . ALA A 1 240 ? -17.484 17.297 1.114 1 98.56 240 ALA A N 1
ATOM 1885 C CA . ALA A 1 240 ? -16.922 18.609 1.403 1 98.56 240 ALA A CA 1
ATOM 1886 C C . ALA A 1 240 ? -17.438 19.156 2.732 1 98.56 240 ALA A C 1
ATOM 1888 O O . ALA A 1 240 ? -16.656 19.609 3.57 1 98.56 240 ALA A O 1
ATOM 1889 N N . ARG A 1 241 ? -18.734 19.078 2.918 1 98.62 241 ARG A N 1
ATOM 1890 C CA . ARG A 1 241 ? -19.344 19.531 4.16 1 98.62 241 ARG A CA 1
ATOM 1891 C C . ARG A 1 241 ? -18.844 18.719 5.352 1 98.62 241 ARG A C 1
ATOM 1893 O O . ARG A 1 241 ? -18.594 19.266 6.426 1 98.62 241 ARG A O 1
ATOM 1900 N N . ASP A 1 242 ? -18.703 17.438 5.145 1 98.81 242 ASP A N 1
ATOM 1901 C CA . ASP A 1 242 ? -18.234 16.562 6.215 1 98.81 242 ASP A CA 1
ATOM 1902 C C . ASP A 1 242 ? -16.797 16.906 6.621 1 98.81 242 ASP A C 1
ATOM 1904 O O . ASP A 1 242 ? -16.484 16.969 7.812 1 98.81 242 ASP A O 1
ATOM 1908 N N . TYR A 1 243 ? -15.898 17.156 5.66 1 98.81 243 TYR A N 1
ATOM 1909 C CA . TYR A 1 243 ? -14.523 17.5 5.984 1 98.81 243 TYR A CA 1
ATOM 1910 C C . TYR A 1 243 ? -14.445 18.844 6.699 1 98.81 243 TYR A C 1
ATOM 1912 O O . TYR A 1 243 ? -13.641 19.031 7.613 1 98.81 243 TYR A O 1
ATOM 1920 N N . LEU A 1 244 ? -15.242 19.812 6.234 1 98.75 244 LEU A N 1
ATOM 1921 C CA . LEU A 1 244 ? -15.305 21.094 6.918 1 98.75 244 LEU A CA 1
ATOM 1922 C C . LEU A 1 244 ? -15.727 20.922 8.375 1 98.75 244 LEU A C 1
ATOM 1924 O O . LEU A 1 244 ? -15.102 21.469 9.281 1 98.75 244 LEU A O 1
ATOM 1928 N N . LYS A 1 245 ? -16.75 20.125 8.578 1 98.75 245 LYS A N 1
ATOM 1929 C CA . LYS A 1 245 ? -17.25 19.844 9.922 1 98.75 245 LYS A CA 1
ATOM 1930 C C . LYS A 1 245 ? -16.203 19.141 10.766 1 98.75 245 LYS A C 1
ATOM 1932 O O . LYS A 1 245 ? -16.047 19.438 11.953 1 98.75 245 LYS A O 1
ATOM 1937 N N . PHE A 1 246 ? -15.508 18.234 10.172 1 98.88 246 PHE A N 1
ATOM 1938 C CA . PHE A 1 246 ? -14.484 17.484 10.883 1 98.88 246 PHE A CA 1
ATOM 1939 C C . PHE A 1 246 ? -13.375 18.406 11.359 1 98.88 246 PHE A C 1
ATOM 1941 O O . PHE A 1 246 ? -12.945 18.312 12.516 1 98.88 246 PHE A O 1
ATOM 1948 N N . VAL A 1 247 ? -12.844 19.234 10.445 1 98.88 247 VAL A N 1
ATOM 1949 C CA . VAL A 1 247 ? -11.758 20.141 10.812 1 98.88 247 VAL A CA 1
ATOM 1950 C C . VAL A 1 247 ? -12.203 21.062 11.945 1 98.88 247 VAL A C 1
ATOM 1952 O O . VAL A 1 247 ? -11.445 21.328 12.875 1 98.88 247 VAL A O 1
ATOM 1955 N N . GLU A 1 248 ? -13.453 21.516 11.891 1 98.62 248 GLU A N 1
ATOM 1956 C CA . GLU A 1 248 ? -14 22.328 12.977 1 98.62 248 GLU A CA 1
ATOM 1957 C C . GLU A 1 248 ? -14.031 21.531 14.281 1 98.62 248 GLU A C 1
ATOM 1959 O O . GLU A 1 248 ? -13.672 22.062 15.336 1 98.62 248 GLU A O 1
ATOM 1964 N N . GLU A 1 249 ? -14.516 20.328 14.203 1 98.62 249 GLU A N 1
ATOM 1965 C CA . GLU A 1 249 ? -14.547 19.453 15.375 1 98.62 249 GLU A CA 1
ATOM 1966 C C . GLU A 1 249 ? -13.148 19.281 15.961 1 98.62 249 GLU A C 1
ATOM 1968 O O . GLU A 1 249 ? -12.961 19.344 17.172 1 98.62 249 GLU A O 1
ATOM 1973 N N . TYR A 1 250 ? -12.156 19.047 15.141 1 98.44 250 TYR A N 1
ATOM 1974 C CA . TYR A 1 250 ? -10.781 18.844 15.594 1 98.44 250 TYR A CA 1
ATOM 1975 C C . TYR A 1 250 ? -10.242 20.094 16.281 1 98.44 250 TYR A C 1
ATOM 1977 O O . TYR A 1 250 ? -9.578 20.016 17.312 1 98.44 250 TYR A O 1
ATOM 1985 N N . LEU A 1 251 ? -10.523 21.281 15.664 1 98 251 LEU A N 1
ATOM 1986 C CA . LEU A 1 251 ? -10.008 22.547 16.188 1 98 251 LEU A CA 1
ATOM 1987 C C . LEU A 1 251 ? -10.68 22.906 17.5 1 98 251 LEU A C 1
ATOM 1989 O O . LEU A 1 251 ? -10.133 23.688 18.281 1 98 251 LEU A O 1
ATOM 1993 N N . SER A 1 252 ? -11.852 22.359 17.766 1 95.5 252 SER A N 1
ATOM 1994 C CA . SER A 1 252 ? -12.602 22.688 18.969 1 95.5 252 SER A CA 1
ATOM 1995 C C . SER A 1 252 ? -12.133 21.844 20.156 1 95.5 252 SER A C 1
ATOM 1997 O O . SER A 1 252 ? -12.414 22.172 21.312 1 95.5 252 SER A O 1
ATOM 1999 N N . LYS A 1 253 ? -11.391 20.828 19.984 1 85.12 253 LYS A N 1
ATOM 2000 C CA . LYS A 1 253 ? -10.891 19.953 21.031 1 85.12 253 LYS A CA 1
ATOM 2001 C C . LYS A 1 253 ? -9.523 20.422 21.531 1 85.12 253 LYS A C 1
ATOM 2003 O O . LYS A 1 253 ? -8.93 19.781 22.406 1 85.12 253 LYS A O 1
ATOM 2008 N N . MET B 1 1 ? 7.793 -27.797 -9.953 1 98.06 1 MET B N 1
ATOM 2009 C CA . MET B 1 1 ? 6.906 -26.672 -9.703 1 98.06 1 MET B CA 1
ATOM 2010 C C . MET B 1 1 ? 7.527 -25.375 -10.203 1 98.06 1 MET B C 1
ATOM 2012 O O . MET B 1 1 ? 8.688 -25.078 -9.906 1 98.06 1 MET B O 1
ATOM 2016 N N . LYS B 1 2 ? 6.871 -24.734 -11.18 1 98.62 2 LYS B N 1
ATOM 2017 C CA . LYS B 1 2 ? 7.281 -23.406 -11.641 1 98.62 2 LYS B CA 1
ATOM 2018 C C . LYS B 1 2 ? 6.738 -22.312 -10.734 1 98.62 2 LYS B C 1
ATOM 2020 O O . LYS B 1 2 ? 5.527 -22.219 -10.523 1 98.62 2 LYS B O 1
ATOM 2025 N N . THR B 1 3 ? 7.625 -21.469 -10.133 1 98.94 3 THR B N 1
ATOM 2026 C CA . THR B 1 3 ? 7.215 -20.406 -9.211 1 98.94 3 THR B CA 1
ATOM 2027 C C . THR B 1 3 ? 7.254 -19.047 -9.891 1 98.94 3 THR B C 1
ATOM 2029 O O . THR B 1 3 ? 8.281 -18.656 -10.453 1 98.94 3 THR B O 1
ATOM 2032 N N . ILE B 1 4 ? 6.141 -18.297 -9.859 1 98.94 4 ILE B N 1
ATOM 2033 C CA . ILE B 1 4 ? 5.98 -17.016 -10.539 1 98.94 4 ILE B CA 1
ATOM 2034 C C . ILE B 1 4 ? 5.668 -15.93 -9.516 1 98.94 4 ILE B C 1
ATOM 2036 O O . ILE B 1 4 ? 4.684 -16.031 -8.773 1 98.94 4 ILE B O 1
ATOM 2040 N N . SER B 1 5 ? 6.461 -14.891 -9.477 1 98.88 5 SER B N 1
ATOM 2041 C CA . SER B 1 5 ? 6.164 -13.727 -8.648 1 98.88 5 SER B CA 1
ATOM 2042 C C . SER B 1 5 ? 5.48 -12.633 -9.461 1 98.88 5 SER B C 1
ATOM 2044 O O . SER B 1 5 ? 5.957 -12.25 -10.531 1 98.88 5 SER B O 1
ATOM 2046 N N . ILE B 1 6 ? 4.367 -12.18 -8.953 1 98.94 6 ILE B N 1
ATOM 2047 C CA . ILE B 1 6 ? 3.701 -10.984 -9.469 1 98.94 6 ILE B CA 1
ATOM 2048 C C . ILE B 1 6 ? 4.062 -9.781 -8.594 1 98.94 6 ILE B C 1
ATOM 2050 O O . ILE B 1 6 ? 3.691 -9.727 -7.422 1 98.94 6 ILE B O 1
ATOM 2054 N N . ILE B 1 7 ? 4.793 -8.828 -9.203 1 98.69 7 ILE B N 1
ATOM 2055 C CA . ILE B 1 7 ? 5.348 -7.793 -8.336 1 98.69 7 ILE B CA 1
ATOM 2056 C C . ILE B 1 7 ? 5.379 -6.461 -9.078 1 98.69 7 ILE B C 1
ATOM 2058 O O . ILE B 1 7 ? 5.582 -6.426 -10.297 1 98.69 7 ILE B O 1
ATOM 2062 N N . ASN B 1 8 ? 5.102 -5.418 -8.461 1 98.38 8 ASN B N 1
ATOM 2063 C CA . ASN B 1 8 ? 5.316 -4.02 -8.812 1 98.38 8 ASN B CA 1
ATOM 2064 C C . ASN B 1 8 ? 5.395 -3.135 -7.574 1 98.38 8 ASN B C 1
ATOM 2066 O O . ASN B 1 8 ? 4.773 -3.434 -6.555 1 98.38 8 ASN B O 1
ATOM 2070 N N . LEU B 1 9 ? 6.172 -2.102 -7.656 1 97.31 9 LEU B N 1
ATOM 2071 C CA . LEU B 1 9 ? 6.328 -1.225 -6.504 1 97.31 9 LEU B CA 1
ATOM 2072 C C . LEU B 1 9 ? 5.18 -0.228 -6.418 1 97.31 9 LEU B C 1
ATOM 2074 O O . LEU B 1 9 ? 4.965 0.394 -5.375 1 97.31 9 LEU B O 1
ATOM 2078 N N . LYS B 1 10 ? 4.473 -0.111 -7.48 1 96.75 10 LYS B N 1
ATOM 2079 C CA . LYS B 1 10 ? 3.291 0.749 -7.504 1 96.75 10 LYS B CA 1
ATOM 2080 C C . LYS B 1 10 ? 2.047 -0.014 -7.062 1 96.75 10 LYS B C 1
ATOM 2082 O O . LYS B 1 10 ? 1.879 -1.188 -7.398 1 96.75 10 LYS B O 1
ATOM 2087 N N . GLY B 1 11 ? 1.187 0.716 -6.246 1 95.5 11 GLY B N 1
ATOM 2088 C CA . GLY B 1 11 ? -0.108 0.163 -5.883 1 95.5 11 GLY B CA 1
ATOM 2089 C C . GLY B 1 11 ? -1.169 0.375 -6.945 1 95.5 11 GLY B C 1
ATOM 2090 O O . GLY B 1 11 ? -1.029 1.248 -7.805 1 95.5 11 GLY B O 1
ATOM 2091 N N . GLY B 1 12 ? -2.145 -0.431 -6.973 1 95.31 12 GLY B N 1
ATOM 2092 C CA . GLY B 1 12 ? -3.314 -0.206 -7.805 1 95.31 12 GLY B CA 1
ATOM 2093 C C . GLY B 1 12 ? -3.102 -0.603 -9.25 1 95.31 12 GLY B C 1
ATOM 2094 O O . GLY B 1 12 ? -3.809 -0.126 -10.141 1 95.31 12 GLY B O 1
ATOM 2095 N N . VAL B 1 13 ? -2.148 -1.505 -9.484 1 97.88 13 VAL B N 1
ATOM 2096 C CA . VAL B 1 13 ? -1.809 -1.824 -10.867 1 97.88 13 VAL B CA 1
ATOM 2097 C C . VAL B 1 13 ? -2.309 -3.225 -11.211 1 97.88 13 VAL B C 1
ATOM 2099 O O . VAL B 1 13 ? -1.837 -3.842 -12.172 1 97.88 13 VAL B O 1
ATOM 2102 N N . ALA B 1 14 ? -3.092 -3.855 -10.305 1 98.31 14 ALA B N 1
ATOM 2103 C CA . ALA B 1 14 ? -3.795 -5.117 -10.516 1 98.31 14 ALA B CA 1
ATOM 2104 C C . ALA B 1 14 ? -2.875 -6.309 -10.25 1 98.31 14 ALA B C 1
ATOM 2106 O O . ALA B 1 14 ? -2.949 -7.324 -10.938 1 98.31 14 ALA B O 1
ATOM 2107 N N . LYS B 1 15 ? -1.94 -6.141 -9.344 1 98.69 15 LYS B N 1
ATOM 2108 C CA . LYS B 1 15 ? -1.103 -7.27 -8.945 1 98.69 15 LYS B CA 1
ATOM 2109 C C . LYS B 1 15 ? -1.951 -8.43 -8.438 1 98.69 15 LYS B C 1
ATOM 2111 O O . LYS B 1 15 ? -1.87 -9.539 -8.969 1 98.69 15 LYS B O 1
ATOM 2116 N N . THR B 1 16 ? -2.846 -8.133 -7.438 1 98.62 16 THR B N 1
ATOM 2117 C CA . THR B 1 16 ? -3.666 -9.156 -6.793 1 98.62 16 THR B CA 1
ATOM 2118 C C . THR B 1 16 ? -4.668 -9.75 -7.781 1 98.62 16 THR B C 1
ATOM 2120 O O . THR B 1 16 ? -4.828 -10.969 -7.863 1 98.62 16 THR B O 1
ATOM 2123 N N . ILE B 1 17 ? -5.277 -8.859 -8.594 1 98.56 17 ILE B N 1
ATOM 2124 C CA . ILE B 1 17 ? -6.258 -9.289 -9.586 1 98.56 17 ILE B CA 1
ATOM 2125 C C . ILE B 1 17 ? -5.594 -10.219 -10.602 1 98.56 17 ILE B C 1
ATOM 2127 O O . ILE B 1 17 ? -6.145 -11.266 -10.938 1 98.56 17 ILE B O 1
ATOM 2131 N N . SER B 1 18 ? -4.402 -9.859 -11 1 98.88 18 SER B N 1
ATOM 2132 C CA . SER B 1 18 ? -3.682 -10.688 -11.961 1 98.88 18 SER B CA 1
ATOM 2133 C C . SER B 1 18 ? -3.26 -12.016 -11.344 1 98.88 18 SER B C 1
ATOM 2135 O O . SER B 1 18 ? -3.449 -13.07 -11.945 1 98.88 18 SER B O 1
ATOM 2137 N N . ALA B 1 19 ? -2.748 -11.969 -10.125 1 98.94 19 ALA B N 1
ATOM 2138 C CA . ALA B 1 19 ? -2.285 -13.188 -9.453 1 98.94 19 ALA B CA 1
ATOM 2139 C C . ALA B 1 19 ? -3.424 -14.18 -9.281 1 98.94 19 ALA B C 1
ATOM 2141 O O . ALA B 1 19 ? -3.277 -15.367 -9.602 1 98.94 19 ALA B O 1
ATOM 2142 N N . THR B 1 20 ? -4.586 -13.703 -8.805 1 98.88 20 THR B N 1
ATOM 2143 C CA . THR B 1 20 ? -5.707 -14.586 -8.492 1 98.88 20 THR B CA 1
ATOM 2144 C C . THR B 1 20 ? -6.332 -15.141 -9.773 1 98.88 20 THR B C 1
ATOM 2146 O O . THR B 1 20 ? -6.703 -16.312 -9.828 1 98.88 20 THR B O 1
ATOM 2149 N N . ASN B 1 21 ? -6.402 -14.312 -10.82 1 98.88 21 ASN B N 1
ATOM 2150 C CA . ASN B 1 21 ? -7.02 -14.773 -12.055 1 98.88 21 ASN B CA 1
ATOM 2151 C C . ASN B 1 21 ? -6.098 -15.719 -12.82 1 98.88 21 ASN B C 1
ATOM 2153 O O . ASN B 1 21 ? -6.551 -16.703 -13.398 1 98.88 21 ASN B O 1
ATOM 2157 N N . ILE B 1 22 ? -4.781 -15.445 -12.844 1 98.94 22 ILE B N 1
ATOM 2158 C CA . ILE B 1 22 ? -3.82 -16.344 -13.477 1 98.94 22 ILE B CA 1
ATOM 2159 C C . ILE B 1 22 ? -3.836 -17.703 -12.773 1 98.94 22 ILE B C 1
ATOM 2161 O O . ILE B 1 22 ? -3.908 -18.75 -13.43 1 98.94 22 ILE B O 1
ATOM 2165 N N . ALA B 1 23 ? -3.828 -17.672 -11.414 1 98.94 23 ALA B N 1
ATOM 2166 C CA . ALA B 1 23 ? -3.869 -18.906 -10.633 1 98.94 23 ALA B CA 1
ATOM 2167 C C . ALA B 1 23 ? -5.133 -19.703 -10.93 1 98.94 23 ALA B C 1
ATOM 2169 O O . ALA B 1 23 ? -5.074 -20.922 -11.141 1 98.94 23 ALA B O 1
ATOM 2170 N N . HIS B 1 24 ? -6.227 -19 -10.984 1 98.88 24 HIS B N 1
ATOM 2171 C CA . HIS B 1 24 ? -7.512 -19.641 -11.234 1 98.88 24 HIS B CA 1
ATOM 2172 C C . HIS B 1 24 ? -7.551 -20.281 -12.617 1 98.88 24 HIS B C 1
ATOM 2174 O O . HIS B 1 24 ? -7.984 -21.422 -12.773 1 98.88 24 HIS B O 1
ATOM 2180 N N . ILE B 1 25 ? -7.102 -19.562 -13.617 1 98.81 25 ILE B N 1
ATOM 2181 C CA . ILE B 1 25 ? -7.145 -20.031 -14.992 1 98.81 25 ILE B CA 1
ATOM 2182 C C . ILE B 1 25 ? -6.227 -21.25 -15.156 1 98.81 25 ILE B C 1
ATOM 2184 O O . ILE B 1 25 ? -6.598 -22.234 -15.797 1 98.81 25 ILE B O 1
ATOM 2188 N N . LEU B 1 26 ? -5.047 -21.188 -14.555 1 98.88 26 LEU B N 1
ATOM 2189 C CA . LEU B 1 26 ? -4.152 -22.344 -14.586 1 98.88 26 LEU B CA 1
ATOM 2190 C C . LEU B 1 26 ? -4.824 -23.562 -13.977 1 98.88 26 LEU B C 1
ATOM 2192 O O . LEU B 1 26 ? -4.734 -24.656 -14.531 1 98.88 26 LEU B O 1
ATOM 2196 N N . ALA B 1 27 ? -5.531 -23.375 -12.883 1 98.81 27 ALA B N 1
ATOM 2197 C CA . ALA B 1 27 ? -6.129 -24.484 -12.148 1 98.81 27 ALA B CA 1
ATOM 2198 C C . ALA B 1 27 ? -7.367 -25.016 -12.867 1 98.81 27 ALA B C 1
ATOM 2200 O O . ALA B 1 27 ? -7.484 -26.234 -13.094 1 98.81 27 ALA B O 1
ATOM 2201 N N . VAL B 1 28 ? -8.219 -24.141 -13.312 1 98.19 28 VAL B N 1
ATOM 2202 C CA . VAL B 1 28 ? -9.57 -24.531 -13.703 1 98.19 28 VAL B CA 1
ATOM 2203 C C . VAL B 1 28 ? -9.625 -24.766 -15.211 1 98.19 28 VAL B C 1
ATOM 2205 O O . VAL B 1 28 ? -10.344 -25.656 -15.68 1 98.19 28 VAL B O 1
ATOM 2208 N N . VAL B 1 29 ? -8.859 -23.984 -15.938 1 98 29 VAL B N 1
ATOM 2209 C CA . VAL B 1 29 ? -8.922 -24.094 -17.391 1 98 29 VAL B CA 1
ATOM 2210 C C . VAL B 1 29 ? -7.836 -25.047 -17.891 1 98 29 VAL B C 1
ATOM 2212 O O . VAL B 1 29 ? -8.086 -25.875 -18.766 1 98 29 VAL B O 1
ATOM 2215 N N . HIS B 1 30 ? -6.691 -25 -17.281 1 98.56 30 HIS B N 1
ATOM 2216 C CA . HIS B 1 30 ? -5.566 -25.781 -17.781 1 98.56 30 HIS B CA 1
ATOM 2217 C C . HIS B 1 30 ? -5.305 -27 -16.891 1 98.56 30 HIS B C 1
ATOM 2219 O O . HIS B 1 30 ? -4.348 -27.75 -17.125 1 98.56 30 HIS B O 1
ATOM 2225 N N . ASN B 1 31 ? -6.07 -27.25 -15.828 1 98.56 31 ASN B N 1
ATOM 2226 C CA . ASN B 1 31 ? -6.039 -28.406 -14.945 1 98.56 31 ASN B CA 1
ATOM 2227 C C . ASN B 1 31 ? -4.664 -28.594 -14.305 1 98.56 31 ASN B C 1
ATOM 2229 O O . ASN B 1 31 ? -4.133 -29.703 -14.273 1 98.56 31 ASN B O 1
ATOM 2233 N N . LYS B 1 32 ? -4.066 -27.5 -13.914 1 98.88 32 LYS B N 1
ATOM 2234 C CA . LYS B 1 32 ? -2.793 -27.531 -13.195 1 98.88 32 LYS B CA 1
ATOM 2235 C C . LYS B 1 32 ? -3.006 -27.453 -11.688 1 98.88 32 LYS B C 1
ATOM 2237 O O . LYS B 1 32 ? -3.957 -26.812 -11.227 1 98.88 32 LYS B O 1
ATOM 2242 N N . ARG B 1 33 ? -2.186 -28.172 -10.938 1 98.88 33 ARG B N 1
ATOM 2243 C CA . ARG B 1 33 ? -2.158 -28 -9.484 1 98.88 33 ARG B CA 1
ATOM 2244 C C . ARG B 1 33 ? -1.428 -26.719 -9.102 1 98.88 33 ARG B C 1
ATOM 2246 O O . ARG B 1 33 ? -0.226 -26.578 -9.336 1 98.88 33 ARG B O 1
ATOM 2253 N N . VAL B 1 34 ? -2.188 -25.766 -8.516 1 98.94 34 VAL B N 1
ATOM 2254 C CA . VAL B 1 34 ? -1.645 -24.422 -8.336 1 98.94 34 VAL B CA 1
ATOM 2255 C C . VAL B 1 34 ? -1.664 -24.062 -6.855 1 98.94 34 VAL B C 1
ATOM 2257 O O . VAL B 1 34 ? -2.666 -24.266 -6.168 1 98.94 34 VAL B O 1
ATOM 2260 N N . LEU B 1 35 ? -0.573 -23.562 -6.344 1 98.94 35 LEU B N 1
ATOM 2261 C CA . LEU B 1 35 ? -0.478 -22.938 -5.031 1 98.94 35 LEU B CA 1
ATOM 2262 C C . LEU B 1 35 ? -0.331 -21.422 -5.156 1 98.94 35 LEU B C 1
ATOM 2264 O O . LEU B 1 35 ? 0.613 -20.938 -5.785 1 98.94 35 LEU B O 1
ATOM 2268 N N . LEU B 1 36 ? -1.284 -20.672 -4.703 1 98.94 36 LEU B N 1
ATOM 2269 C CA . LEU B 1 36 ? -1.215 -19.219 -4.625 1 98.94 36 LEU B CA 1
ATOM 2270 C C . LEU B 1 36 ? -0.708 -18.766 -3.258 1 98.94 36 LEU B C 1
ATOM 2272 O O . LEU B 1 36 ? -1.22 -19.219 -2.227 1 98.94 36 LEU B O 1
ATOM 2276 N N . VAL B 1 37 ? 0.322 -17.953 -3.201 1 98.94 37 VAL B N 1
ATOM 2277 C CA . VAL B 1 37 ? 0.839 -17.406 -1.956 1 98.94 37 VAL B CA 1
ATOM 2278 C C . VAL B 1 37 ? 0.484 -15.922 -1.867 1 98.94 37 VAL B C 1
ATOM 2280 O O . VAL B 1 37 ? 0.913 -15.117 -2.705 1 98.94 37 VAL B O 1
ATOM 2283 N N . ASP B 1 38 ? -0.303 -15.57 -0.931 1 98.94 38 ASP B N 1
ATOM 2284 C CA . ASP B 1 38 ? -0.569 -14.18 -0.602 1 98.94 38 ASP B CA 1
ATOM 2285 C C . ASP B 1 38 ? 0.569 -13.578 0.224 1 98.94 38 ASP B C 1
ATOM 2287 O O . ASP B 1 38 ? 0.739 -13.922 1.396 1 98.94 38 ASP B O 1
ATOM 2291 N N . ASN B 1 39 ? 1.364 -12.727 -0.389 1 98.81 39 ASN B N 1
ATOM 2292 C CA . ASN B 1 39 ? 2.516 -12.125 0.276 1 98.81 39 ASN B CA 1
ATOM 2293 C C . ASN B 1 39 ? 2.322 -10.625 0.481 1 98.81 39 ASN B C 1
ATOM 2295 O O . ASN B 1 39 ? 3.236 -9.836 0.234 1 98.81 39 ASN B O 1
ATOM 2299 N N . ASP B 1 40 ? 1.169 -10.234 0.84 1 98.5 40 ASP B N 1
ATOM 2300 C CA . ASP B 1 40 ? 0.777 -8.875 1.201 1 98.5 40 ASP B CA 1
ATOM 2301 C C . ASP B 1 40 ? -0.038 -8.859 2.492 1 98.5 40 ASP B C 1
ATOM 2303 O O . ASP B 1 40 ? -1.097 -9.492 2.57 1 98.5 40 ASP B O 1
ATOM 2307 N N . LYS B 1 41 ? 0.353 -8.047 3.42 1 97.62 41 LYS B N 1
ATOM 2308 C CA . LYS B 1 41 ? -0.312 -7.992 4.719 1 97.62 41 LYS B CA 1
ATOM 2309 C C . LYS B 1 41 ? -1.778 -7.598 4.57 1 97.62 41 LYS B C 1
ATOM 2311 O O . LYS B 1 41 ? -2.594 -7.875 5.449 1 97.62 41 LYS B O 1
ATOM 2316 N N . GLN B 1 42 ? -2.133 -6.98 3.451 1 97.19 42 GLN B N 1
ATOM 2317 C CA . GLN B 1 42 ? -3.52 -6.59 3.209 1 97.19 42 GLN B CA 1
ATOM 2318 C C . GLN B 1 42 ? -4.402 -7.812 2.99 1 97.19 42 GLN B C 1
ATOM 2320 O O . GLN B 1 42 ? -5.621 -7.746 3.178 1 97.19 42 GLN B O 1
ATOM 2325 N N . GLY B 1 43 ? -3.818 -8.938 2.582 1 98 43 GLY B N 1
ATOM 2326 C CA . GLY B 1 43 ? -4.516 -10.211 2.461 1 98 43 GLY B CA 1
ATOM 2327 C C . GLY B 1 43 ? -5.57 -10.211 1.371 1 98 43 GLY B C 1
ATOM 2328 O O . GLY B 1 43 ? -6.582 -10.906 1.481 1 98 43 GLY B O 1
ATOM 2329 N N . ASN B 1 44 ? -5.406 -9.438 0.28 1 97.56 44 ASN B N 1
ATOM 2330 C CA . ASN B 1 44 ? -6.465 -9.297 -0.716 1 97.56 44 ASN B CA 1
ATOM 2331 C C . ASN B 1 44 ? -6.699 -10.602 -1.476 1 97.56 44 ASN B C 1
ATOM 2333 O O . ASN B 1 44 ? -7.84 -10.938 -1.795 1 97.56 44 ASN B O 1
ATOM 2337 N N . ALA B 1 45 ? -5.59 -11.305 -1.798 1 98.56 45 ALA B N 1
ATOM 2338 C CA . ALA B 1 45 ? -5.766 -12.602 -2.443 1 98.56 45 ALA B CA 1
ATOM 2339 C C . ALA B 1 45 ? -6.484 -13.586 -1.519 1 98.56 45 ALA B C 1
ATOM 2341 O O . ALA B 1 45 ? -7.344 -14.352 -1.961 1 98.56 45 ALA B O 1
ATOM 2342 N N . SER B 1 46 ? -6.102 -13.562 -0.203 1 98.69 46 SER B N 1
ATOM 2343 C CA . SER B 1 46 ? -6.758 -14.406 0.793 1 98.69 46 SER B CA 1
ATOM 2344 C C . SER B 1 46 ? -8.242 -14.078 0.896 1 98.69 46 SER B C 1
ATOM 2346 O O . SER B 1 46 ? -9.078 -14.984 0.988 1 98.69 46 SER B O 1
ATOM 2348 N N . LYS B 1 47 ? -8.555 -12.797 0.897 1 97.38 47 LYS B N 1
ATOM 2349 C CA . LYS B 1 47 ? -9.938 -12.344 0.984 1 97.38 47 LYS B CA 1
ATOM 2350 C C . LYS B 1 47 ? -10.742 -12.773 -0.243 1 97.38 47 LYS B C 1
ATOM 2352 O O . LYS B 1 47 ? -11.906 -13.141 -0.13 1 97.38 47 LYS B O 1
ATOM 2357 N N . MET B 1 48 ? -10.125 -12.719 -1.398 1 97.19 48 MET B N 1
ATOM 2358 C CA . MET B 1 48 ? -10.773 -13.094 -2.654 1 97.19 48 MET B CA 1
ATOM 2359 C C . MET B 1 48 ? -11.328 -14.508 -2.58 1 97.19 48 MET B C 1
ATOM 2361 O O . MET B 1 48 ? -12.383 -14.797 -3.15 1 97.19 48 MET B O 1
ATOM 2365 N N . PHE B 1 49 ? -10.633 -15.375 -1.843 1 98.06 49 PHE B N 1
ATOM 2366 C CA . PHE B 1 49 ? -11.031 -16.781 -1.81 1 98.06 49 PHE B CA 1
ATOM 2367 C C . PHE B 1 49 ? -11.625 -17.141 -0.452 1 98.06 49 PHE B C 1
ATOM 2369 O O . PHE B 1 49 ? -11.766 -18.312 -0.126 1 98.06 49 PHE B O 1
ATOM 2376 N N . GLY B 1 50 ? -11.898 -16.156 0.342 1 96.69 50 GLY B N 1
ATOM 2377 C CA . GLY B 1 50 ? -12.57 -16.359 1.614 1 96.69 50 GLY B CA 1
ATOM 2378 C C . GLY B 1 50 ? -11.703 -17.031 2.652 1 96.69 50 GLY B C 1
ATOM 2379 O O . GLY B 1 50 ? -12.211 -17.734 3.535 1 96.69 50 GLY B O 1
ATOM 2380 N N . LEU B 1 51 ? -10.391 -16.859 2.557 1 98.06 51 LEU B N 1
ATOM 2381 C CA . LEU B 1 51 ? -9.469 -17.609 3.406 1 98.06 51 LEU B CA 1
ATOM 2382 C C . LEU B 1 51 ? -8.656 -16.656 4.289 1 98.06 51 LEU B C 1
ATOM 2384 O O . LEU B 1 51 ? -7.66 -17.078 4.891 1 98.06 51 LEU B O 1
ATOM 2388 N N . HIS B 1 52 ? -9.062 -15.406 4.328 1 97.81 52 HIS B N 1
ATOM 2389 C CA . HIS B 1 52 ? -8.445 -14.461 5.25 1 97.81 52 HIS B CA 1
ATOM 2390 C C . HIS B 1 52 ? -8.859 -14.734 6.688 1 97.81 52 HIS B C 1
ATOM 2392 O O . HIS B 1 52 ? -10.055 -14.828 6.988 1 97.81 52 HIS B O 1
ATOM 2398 N N . SER B 1 53 ? -7.871 -14.898 7.559 1 96 53 SER B N 1
ATOM 2399 C CA . SER B 1 53 ? -8.172 -15.258 8.945 1 96 53 SER B CA 1
ATOM 2400 C C . SER B 1 53 ? -7.004 -14.914 9.867 1 96 53 SER B C 1
ATOM 2402 O O . SER B 1 53 ? -5.852 -14.867 9.43 1 96 53 SER B O 1
ATOM 2404 N N . TYR B 1 54 ? -7.344 -14.688 11.133 1 95.12 54 TYR B N 1
ATOM 2405 C CA . TYR B 1 54 ? -6.328 -14.523 12.164 1 95.12 54 TYR B CA 1
ATOM 2406 C C . TYR B 1 54 ? -6.242 -15.766 13.047 1 95.12 54 TYR B C 1
ATOM 2408 O O . TYR B 1 54 ? -5.332 -15.891 13.867 1 95.12 54 TYR B O 1
ATOM 2416 N N . ASP B 1 55 ? -7.117 -16.672 12.82 1 95.38 55 ASP B N 1
ATOM 2417 C CA . ASP B 1 55 ? -7.215 -17.859 13.656 1 95.38 55 ASP B CA 1
ATOM 2418 C C . ASP B 1 55 ? -6.406 -19.016 13.062 1 95.38 55 ASP B C 1
ATOM 2420 O O . ASP B 1 55 ? -6.219 -20.047 13.719 1 95.38 55 ASP B O 1
ATOM 2424 N N . LYS B 1 56 ? -5.996 -18.922 11.82 1 96.75 56 LYS B N 1
ATOM 2425 C CA . LYS B 1 56 ? -5.219 -19.953 11.125 1 96.75 56 LYS B CA 1
ATOM 2426 C C . LYS B 1 56 ? -3.828 -19.438 10.766 1 96.75 56 LYS B C 1
ATOM 2428 O O . LYS B 1 56 ? -3.619 -18.234 10.648 1 96.75 56 LYS B O 1
ATOM 2433 N N . PRO B 1 57 ? -2.896 -20.375 10.648 1 97.56 57 PRO B N 1
ATOM 2434 C CA . PRO B 1 57 ? -1.563 -19.938 10.227 1 97.56 57 PRO B CA 1
ATOM 2435 C C . PRO B 1 57 ? -1.562 -19.312 8.836 1 97.56 57 PRO B C 1
ATOM 2437 O O . PRO B 1 57 ? -2.449 -19.594 8.023 1 97.56 57 PRO B O 1
ATOM 2440 N N . SER B 1 58 ? -0.625 -18.438 8.641 1 98.38 58 SER B N 1
ATOM 2441 C CA . SER B 1 58 ? -0.488 -17.703 7.391 1 98.38 58 SER B CA 1
ATOM 2442 C C . SER B 1 58 ? 0.96 -17.688 6.91 1 98.38 58 SER B C 1
ATOM 2444 O O . SER B 1 58 ? 1.796 -18.438 7.418 1 98.38 58 SER B O 1
ATOM 2446 N N . VAL B 1 59 ? 1.251 -16.844 5.945 1 98.69 59 VAL B N 1
ATOM 2447 C CA . VAL B 1 59 ? 2.596 -16.672 5.406 1 98.69 59 VAL B CA 1
ATOM 2448 C C . VAL B 1 59 ? 3.525 -16.156 6.5 1 98.69 59 VAL B C 1
ATOM 2450 O O . VAL B 1 59 ? 4.738 -16.375 6.453 1 98.69 59 VAL B O 1
ATOM 2453 N N . ALA B 1 60 ? 2.969 -15.531 7.512 1 98.25 60 ALA B N 1
ATOM 2454 C CA . ALA B 1 60 ? 3.77 -15.07 8.641 1 98.25 60 ALA B CA 1
ATOM 2455 C C . ALA B 1 60 ? 4.473 -16.25 9.328 1 98.25 60 ALA B C 1
ATOM 2457 O O . ALA B 1 60 ? 5.656 -16.156 9.656 1 98.25 60 ALA B O 1
ATOM 2458 N N . GLU B 1 61 ? 3.725 -17.344 9.516 1 98.19 61 GLU B N 1
ATOM 2459 C CA . GLU B 1 61 ? 4.309 -18.531 10.141 1 98.19 61 GLU B CA 1
ATOM 2460 C C . GLU B 1 61 ? 5.324 -19.188 9.211 1 98.19 61 GLU B C 1
ATOM 2462 O O . GLU B 1 61 ? 6.344 -19.719 9.672 1 98.19 61 GLU B O 1
ATOM 2467 N N . LEU B 1 62 ? 5.051 -19.156 7.914 1 98.06 62 LEU B N 1
ATOM 2468 C CA . LEU B 1 62 ? 6.02 -19.641 6.945 1 98.06 62 LEU B CA 1
ATOM 2469 C C . LEU B 1 62 ? 7.359 -18.938 7.102 1 98.06 62 LEU B C 1
ATOM 2471 O O . LEU B 1 62 ? 8.414 -19.562 7.016 1 98.06 62 LEU B O 1
ATOM 2475 N N . MET B 1 63 ? 7.328 -17.641 7.414 1 97.81 63 MET B N 1
ATOM 2476 C CA . MET B 1 63 ? 8.508 -16.781 7.512 1 97.81 63 MET B CA 1
ATOM 2477 C C . MET B 1 63 ? 9.227 -17 8.836 1 97.81 63 MET B C 1
ATOM 2479 O O . MET B 1 63 ? 10.461 -16.906 8.906 1 97.81 63 MET B O 1
ATOM 2483 N N . THR B 1 64 ? 8.484 -17.391 9.898 1 97.75 64 THR B N 1
ATOM 2484 C CA . THR B 1 64 ? 9.086 -17.219 11.219 1 97.75 64 THR B CA 1
ATOM 2485 C C . THR B 1 64 ? 9.305 -18.578 11.883 1 97.75 64 THR B C 1
ATOM 2487 O O . THR B 1 64 ? 10.141 -18.719 12.773 1 97.75 64 THR B O 1
ATOM 2490 N N . THR B 1 65 ? 8.531 -19.562 11.469 1 96.06 65 THR B N 1
ATOM 2491 C CA . THR B 1 65 ? 8.586 -20.844 12.156 1 96.06 65 THR B CA 1
ATOM 2492 C C . THR B 1 65 ? 9.727 -21.688 11.617 1 96.06 65 THR B C 1
ATOM 2494 O O . THR B 1 65 ? 9.859 -21.875 10.406 1 96.06 65 THR B O 1
ATOM 2497 N N . HIS B 1 66 ? 10.492 -22.25 12.492 1 92.19 66 HIS B N 1
ATOM 2498 C CA . HIS B 1 66 ? 11.547 -23.188 12.125 1 92.19 66 HIS B CA 1
ATOM 2499 C C . HIS B 1 66 ? 10.961 -24.531 11.664 1 92.19 66 HIS B C 1
ATOM 2501 O O . HIS B 1 66 ? 10.07 -25.078 12.312 1 92.19 66 HIS B O 1
ATOM 2507 N N . ASN B 1 67 ? 11.477 -25.094 10.578 1 90.75 67 ASN B N 1
ATOM 2508 C CA . ASN B 1 67 ? 11.023 -26.359 10.023 1 90.75 67 ASN B CA 1
ATOM 2509 C C . ASN B 1 67 ? 9.508 -26.406 9.883 1 90.75 67 ASN B C 1
ATOM 2511 O O . ASN B 1 67 ? 8.859 -27.344 10.352 1 90.75 67 ASN B O 1
ATOM 2515 N N . VAL B 1 68 ? 8.992 -25.391 9.297 1 92.81 68 VAL B N 1
ATOM 2516 C CA . VAL B 1 68 ? 7.551 -25.219 9.172 1 92.81 68 VAL B CA 1
ATOM 2517 C C . VAL B 1 68 ? 6.973 -26.344 8.328 1 92.81 68 VAL B C 1
ATOM 2519 O O . VAL B 1 68 ? 7.582 -26.766 7.34 1 92.81 68 VAL B O 1
ATOM 2522 N N . ASN B 1 69 ? 5.848 -26.938 8.789 1 95.69 69 ASN B N 1
ATOM 2523 C CA . ASN B 1 69 ? 5.043 -27.859 7.984 1 95.69 69 ASN B CA 1
ATOM 2524 C C . ASN B 1 69 ? 4.02 -27.094 7.141 1 95.69 69 ASN B C 1
ATOM 2526 O O . ASN B 1 69 ? 2.961 -26.703 7.641 1 95.69 69 ASN B O 1
ATOM 2530 N N . LEU B 1 70 ? 4.223 -27.016 5.824 1 97.5 70 LEU B N 1
ATOM 2531 C CA . LEU B 1 70 ? 3.389 -26.188 4.953 1 97.5 70 LEU B CA 1
ATOM 2532 C C . LEU B 1 70 ? 1.965 -26.734 4.891 1 97.5 70 LEU B C 1
ATOM 2534 O O . LEU B 1 70 ? 1.019 -25.969 4.656 1 97.5 70 LEU B O 1
ATOM 2538 N N . ASP B 1 71 ? 1.867 -27.984 5.168 1 96.12 71 ASP B N 1
ATOM 2539 C CA . ASP B 1 71 ? 0.541 -28.594 5.133 1 96.12 71 ASP B CA 1
ATOM 2540 C C . ASP B 1 71 ? -0.382 -27.953 6.168 1 96.12 71 ASP B C 1
ATOM 2542 O O . ASP B 1 71 ? -1.603 -27.938 5.992 1 96.12 71 ASP B O 1
ATOM 2546 N N . GLU B 1 72 ? 0.249 -27.422 7.18 1 96.94 72 GLU B N 1
ATOM 2547 C CA . GLU B 1 72 ? -0.526 -26.797 8.25 1 96.94 72 GLU B CA 1
ATOM 2548 C C . GLU B 1 72 ? -0.926 -25.375 7.883 1 96.94 72 GLU B C 1
ATOM 2550 O O . GLU B 1 72 ? -1.811 -24.797 8.516 1 96.94 72 GLU B O 1
ATOM 2555 N N . ILE B 1 73 ? -0.341 -24.844 6.84 1 98.44 73 ILE B N 1
ATOM 2556 C CA . ILE B 1 73 ? -0.552 -23.438 6.473 1 98.44 73 ILE B CA 1
ATOM 2557 C C . ILE B 1 73 ? -1.402 -23.375 5.207 1 98.44 73 ILE B C 1
ATOM 2559 O O . ILE B 1 73 ? -2.211 -22.453 5.051 1 98.44 73 ILE B O 1
ATOM 2563 N N . ILE B 1 74 ? -1.231 -24.328 4.328 1 98.75 74 ILE B N 1
ATOM 2564 C CA . ILE B 1 74 ? -1.927 -24.359 3.045 1 98.75 74 ILE B CA 1
ATOM 2565 C C . ILE B 1 74 ? -3.426 -24.531 3.273 1 98.75 74 ILE B C 1
ATOM 2567 O O . ILE B 1 74 ? -3.842 -25.422 4.016 1 98.75 74 ILE B O 1
ATOM 2571 N N . ALA B 1 75 ? -4.16 -23.609 2.744 1 98.56 75 ALA B N 1
ATOM 2572 C CA . ALA B 1 75 ? -5.617 -23.688 2.777 1 98.56 75 ALA B CA 1
ATOM 2573 C C . ALA B 1 75 ? -6.18 -24.047 1.402 1 98.56 75 ALA B C 1
ATOM 2575 O O . ALA B 1 75 ? -5.656 -23.609 0.378 1 98.56 75 ALA B O 1
ATOM 2576 N N . HIS B 1 76 ? -7.254 -24.797 1.379 1 98.25 76 HIS B N 1
ATOM 2577 C CA . HIS B 1 76 ? -7.898 -25.203 0.13 1 98.25 76 HIS B CA 1
ATOM 2578 C C . HIS B 1 76 ? -8.969 -24.188 -0.277 1 98.25 76 HIS B C 1
ATOM 2580 O O . HIS B 1 76 ? -9.781 -23.766 0.553 1 98.25 76 HIS B O 1
ATOM 2586 N N . THR B 1 77 ? -8.914 -23.781 -1.525 1 98.38 77 THR B N 1
ATOM 2587 C CA . THR B 1 77 ? -9.992 -22.953 -2.037 1 98.38 77 THR B CA 1
ATOM 2588 C C . THR B 1 77 ? -11.18 -23.812 -2.475 1 98.38 77 THR B C 1
ATOM 2590 O O . THR B 1 77 ? -11.156 -25.031 -2.316 1 98.38 77 THR B O 1
ATOM 2593 N N . GLN B 1 78 ? -12.234 -23.125 -2.959 1 97.38 78 GLN B N 1
ATOM 2594 C CA . GLN B 1 78 ? -13.398 -23.844 -3.465 1 97.38 78 GLN B CA 1
ATOM 2595 C C . GLN B 1 78 ? -13.102 -24.484 -4.82 1 97.38 78 GLN B C 1
ATOM 2597 O O . GLN B 1 78 ? -13.891 -25.281 -5.316 1 97.38 78 GLN B O 1
ATOM 2602 N N . TYR B 1 79 ? -11.922 -24.25 -5.348 1 97.5 79 TYR B N 1
ATOM 2603 C CA . TYR B 1 79 ? -11.531 -24.797 -6.641 1 97.5 79 TYR B CA 1
ATOM 2604 C C . TYR B 1 79 ? -10.547 -25.953 -6.469 1 97.5 79 TYR B C 1
ATOM 2606 O O . TYR B 1 79 ? -9.508 -25.797 -5.82 1 97.5 79 TYR B O 1
ATOM 2614 N N . ALA B 1 80 ? -10.773 -27.141 -6.91 1 93.94 80 ALA B N 1
ATOM 2615 C CA . ALA B 1 80 ? -10.094 -28.406 -6.652 1 93.94 80 ALA B CA 1
ATOM 2616 C C . ALA B 1 80 ? -8.586 -28.281 -6.879 1 93.94 80 ALA B C 1
ATOM 2618 O O . ALA B 1 80 ? -7.789 -28.844 -6.125 1 93.94 80 ALA B O 1
ATOM 2619 N N . ASN B 1 81 ? -8.102 -27.594 -7.801 1 97.81 81 ASN B N 1
ATOM 2620 C CA . ASN B 1 81 ? -6.688 -27.547 -8.164 1 97.81 81 ASN B CA 1
ATOM 2621 C C . ASN B 1 81 ? -6.047 -26.219 -7.777 1 97.81 81 ASN B C 1
ATOM 2623 O O . ASN B 1 81 ? -4.98 -25.875 -8.281 1 97.81 81 ASN B O 1
ATOM 2627 N N . LEU B 1 82 ? -6.645 -25.547 -6.785 1 98.88 82 LEU B N 1
ATOM 2628 C CA . LEU B 1 82 ? -6.137 -24.234 -6.379 1 98.88 82 LEU B CA 1
ATOM 2629 C C . LEU B 1 82 ? -6.105 -24.109 -4.859 1 98.88 82 LEU B C 1
ATOM 2631 O O . LEU B 1 82 ? -7.156 -24.078 -4.215 1 98.88 82 LEU B O 1
ATOM 2635 N N . ASP B 1 83 ? -4.914 -24.125 -4.32 1 98.94 83 ASP B N 1
ATOM 2636 C CA . ASP B 1 83 ? -4.711 -23.906 -2.889 1 98.94 83 ASP B CA 1
ATOM 2637 C C . ASP B 1 83 ? -4.07 -22.562 -2.615 1 98.94 83 ASP B C 1
ATOM 2639 O O . ASP B 1 83 ? -3.611 -21.875 -3.539 1 98.94 83 ASP B O 1
ATOM 2643 N N . LEU B 1 84 ? -4.094 -22.172 -1.345 1 98.88 84 LEU B N 1
ATOM 2644 C CA . LEU B 1 84 ? -3.66 -20.812 -1.008 1 98.88 84 LEU B CA 1
ATOM 2645 C C . LEU B 1 84 ? -2.92 -20.797 0.326 1 98.88 84 LEU B C 1
ATOM 2647 O O . LEU B 1 84 ? -3.336 -21.469 1.279 1 98.88 84 LEU B O 1
ATOM 2651 N N . ILE B 1 85 ? -1.79 -20.172 0.381 1 98.94 85 ILE B N 1
ATOM 2652 C CA . ILE B 1 85 ? -1.203 -19.734 1.642 1 98.94 85 ILE B CA 1
ATOM 2653 C C . ILE B 1 85 ? -1.654 -18.312 1.95 1 98.94 85 ILE B C 1
ATOM 2655 O O . ILE B 1 85 ? -1.291 -17.359 1.239 1 98.94 85 ILE B O 1
ATOM 2659 N N . PRO B 1 86 ? -2.428 -18.094 3.004 1 98.88 86 PRO B N 1
ATOM 2660 C CA . PRO B 1 86 ? -3.053 -16.797 3.246 1 98.88 86 PRO B CA 1
ATOM 2661 C C . PRO B 1 86 ? -2.109 -15.805 3.926 1 98.88 86 PRO B C 1
ATOM 2663 O O . PRO B 1 86 ? -1.036 -16.188 4.395 1 98.88 86 PRO B O 1
ATOM 2666 N N . ALA B 1 87 ? -2.482 -14.562 3.912 1 98.69 87 ALA B N 1
ATOM 2667 C CA . ALA B 1 87 ? -1.775 -13.508 4.621 1 98.69 87 ALA B CA 1
ATOM 2668 C C . ALA B 1 87 ? -2.748 -12.625 5.398 1 98.69 87 ALA B C 1
ATOM 2670 O O . ALA B 1 87 ? -3.941 -12.578 5.09 1 98.69 87 ALA B O 1
ATOM 2671 N N . ASN B 1 88 ? -2.309 -12.016 6.367 1 97.62 88 ASN B N 1
ATOM 2672 C CA . ASN B 1 88 ? -2.977 -10.984 7.148 1 97.62 88 ASN B CA 1
ATOM 2673 C C . ASN B 1 88 ? -1.971 -10.031 7.797 1 97.62 88 ASN B C 1
ATOM 2675 O O . ASN B 1 88 ? -0.791 -10.039 7.445 1 97.62 88 ASN B O 1
ATOM 2679 N N . MET B 1 89 ? -2.357 -9.227 8.703 1 96.81 89 MET B N 1
ATOM 2680 C CA . MET B 1 89 ? -1.552 -8.133 9.227 1 96.81 89 MET B CA 1
ATOM 2681 C C . MET B 1 89 ? -0.38 -8.664 10.047 1 96.81 89 MET B C 1
ATOM 2683 O O . MET B 1 89 ? 0.577 -7.934 10.312 1 96.81 89 MET B O 1
ATOM 2687 N N . THR B 1 90 ? -0.366 -9.953 10.43 1 96.56 90 THR B N 1
ATOM 2688 C CA . THR B 1 90 ? 0.724 -10.531 11.219 1 96.56 90 THR B CA 1
ATOM 2689 C C . THR B 1 90 ? 2.012 -10.578 10.398 1 96.56 90 THR B C 1
ATOM 2691 O O . THR B 1 90 ? 3.102 -10.711 10.953 1 96.56 90 THR B O 1
ATOM 2694 N N . LEU B 1 91 ? 1.884 -10.445 9.086 1 97.56 91 LEU B N 1
ATOM 2695 C CA . LEU B 1 91 ? 3.047 -10.438 8.211 1 97.56 91 LEU B CA 1
ATOM 2696 C C . LEU B 1 91 ? 3.957 -9.25 8.516 1 97.56 91 LEU B C 1
ATOM 2698 O O . LEU B 1 91 ? 5.176 -9.336 8.344 1 97.56 91 LEU B O 1
ATOM 2702 N N . LEU B 1 92 ? 3.393 -8.148 9.031 1 94.69 92 LEU B N 1
ATOM 2703 C CA . LEU B 1 92 ? 4.176 -6.98 9.414 1 94.69 92 LEU B CA 1
ATOM 2704 C C . LEU B 1 92 ? 5.191 -7.34 10.492 1 94.69 92 LEU B C 1
ATOM 2706 O O . LEU B 1 92 ? 6.379 -7.023 10.359 1 94.69 92 LEU B O 1
ATOM 2710 N N . LYS B 1 93 ? 4.723 -8.039 11.531 1 94 93 LYS B N 1
ATOM 2711 C CA . LYS B 1 93 ? 5.594 -8.453 12.625 1 94 93 LYS B CA 1
ATOM 2712 C C . LYS B 1 93 ? 6.594 -9.508 12.164 1 94 93 LYS B C 1
ATOM 2714 O O . LYS B 1 93 ? 7.75 -9.508 12.586 1 94 93 LYS B O 1
ATOM 2719 N N . ALA B 1 94 ? 6.082 -10.383 11.328 1 97 94 ALA B N 1
ATOM 2720 C CA . ALA B 1 94 ? 6.953 -11.43 10.789 1 97 94 ALA B CA 1
ATOM 2721 C C . ALA B 1 94 ? 8.141 -10.828 10.047 1 97 94 ALA B C 1
ATOM 2723 O O . ALA B 1 94 ? 9.273 -11.289 10.188 1 97 94 ALA B O 1
ATOM 2724 N N . ASN B 1 95 ? 7.906 -9.789 9.242 1 96 95 ASN B N 1
ATOM 2725 C CA . ASN B 1 95 ? 8.977 -9.133 8.5 1 96 95 ASN B CA 1
ATOM 2726 C C . ASN B 1 95 ? 10.039 -8.562 9.438 1 96 95 ASN B C 1
ATOM 2728 O O . ASN B 1 95 ? 11.234 -8.711 9.195 1 96 95 ASN B O 1
ATOM 2732 N N . LEU B 1 96 ? 9.633 -7.945 10.477 1 92.38 96 LEU B N 1
ATOM 2733 C CA . LEU B 1 96 ? 10.562 -7.379 11.445 1 92.38 96 LEU B CA 1
ATOM 2734 C C . LEU B 1 96 ? 11.344 -8.477 12.148 1 92.38 96 LEU B C 1
ATOM 2736 O O . LEU B 1 96 ? 12.562 -8.375 12.305 1 92.38 96 LEU B O 1
ATOM 2740 N N . GLU B 1 97 ? 10.602 -9.523 12.539 1 95.88 97 GLU B N 1
ATOM 2741 C CA . GLU B 1 97 ? 11.227 -10.648 13.234 1 95.88 97 GLU B CA 1
ATOM 2742 C C . GLU B 1 97 ? 12.312 -11.289 12.383 1 95.88 97 GLU B C 1
ATOM 2744 O O . GLU B 1 97 ? 13.398 -11.602 12.883 1 95.88 97 GLU B O 1
ATOM 2749 N N . VAL B 1 98 ? 12.047 -11.477 11.156 1 97.06 98 VAL B N 1
ATOM 2750 C CA . VAL B 1 98 ? 12.992 -12.133 10.258 1 97.06 98 VAL B CA 1
ATOM 2751 C C . VAL B 1 98 ? 14.234 -11.258 10.086 1 97.06 98 VAL B C 1
ATOM 2753 O O . VAL B 1 98 ? 15.359 -11.758 10.086 1 97.06 98 VAL B O 1
ATOM 2756 N N . MET B 1 99 ? 14.055 -9.961 9.961 1 92.5 99 MET B N 1
ATOM 2757 C CA . MET B 1 99 ? 15.172 -9.039 9.773 1 92.5 99 MET B CA 1
ATOM 2758 C C . MET B 1 99 ? 16.109 -9.062 10.977 1 92.5 99 MET B C 1
ATOM 2760 O O . MET B 1 99 ? 17.312 -8.883 10.836 1 92.5 99 MET B O 1
ATOM 2764 N N . LEU B 1 100 ? 15.562 -9.398 12.125 1 92.31 100 LEU B N 1
ATOM 2765 C CA . LEU B 1 100 ? 16.328 -9.375 13.359 1 92.31 100 LEU B CA 1
ATOM 2766 C C . LEU B 1 100 ? 16.891 -10.758 13.672 1 92.31 100 LEU B C 1
ATOM 2768 O O . LEU B 1 100 ? 17.734 -10.906 14.562 1 92.31 100 LEU B O 1
ATOM 2772 N N . ASP B 1 101 ? 16.391 -11.773 13.016 1 94.75 101 ASP B N 1
ATOM 2773 C CA . ASP B 1 101 ? 16.781 -13.148 13.273 1 94.75 101 ASP B CA 1
ATOM 2774 C C . ASP B 1 101 ? 18.109 -13.469 12.602 1 94.75 101 ASP B C 1
ATOM 2776 O O . ASP B 1 101 ? 18.156 -13.805 11.414 1 94.75 101 ASP B O 1
ATOM 2780 N N . THR B 1 102 ? 19.156 -13.555 13.328 1 92.75 102 THR B N 1
ATOM 2781 C CA . THR B 1 102 ? 20.484 -13.812 12.773 1 92.75 102 THR B CA 1
ATOM 2782 C C . THR B 1 102 ? 20.844 -15.289 12.898 1 92.75 102 THR B C 1
ATOM 2784 O O . THR B 1 102 ? 21.953 -15.695 12.562 1 92.75 102 THR B O 1
ATOM 2787 N N . THR B 1 103 ? 19.922 -16.078 13.359 1 92.75 103 THR B N 1
ATOM 2788 C CA . THR B 1 103 ? 20.219 -17.469 13.648 1 92.75 103 THR B CA 1
ATOM 2789 C C . THR B 1 103 ? 20.016 -18.328 12.398 1 92.75 103 THR B C 1
ATOM 2791 O O . THR B 1 103 ? 20.484 -19.484 12.352 1 92.75 103 THR B O 1
ATOM 2794 N N . ARG B 1 104 ? 19.359 -17.906 11.414 1 91.5 104 ARG B N 1
ATOM 2795 C CA . ARG B 1 104 ? 19.188 -18.641 10.164 1 91.5 104 ARG B CA 1
ATOM 2796 C C . ARG B 1 104 ? 19.062 -17.672 8.984 1 91.5 104 ARG B C 1
ATOM 2798 O O . ARG B 1 104 ? 18.766 -16.5 9.164 1 91.5 104 ARG B O 1
ATOM 2805 N N . PRO B 1 105 ? 19.266 -18.203 7.805 1 95.25 105 PRO B N 1
ATOM 2806 C CA . PRO B 1 105 ? 19.203 -17.312 6.633 1 95.25 105 PRO B CA 1
ATOM 2807 C C . PRO B 1 105 ? 17.875 -16.594 6.512 1 95.25 105 PRO B C 1
ATOM 2809 O O . PRO B 1 105 ? 16.812 -17.188 6.723 1 95.25 105 PRO B O 1
ATOM 2812 N N . GLN B 1 106 ? 17.891 -15.32 6.199 1 97.25 106 GLN B N 1
ATOM 2813 C CA . GLN B 1 106 ? 16.719 -14.453 6.211 1 97.25 106 GLN B CA 1
ATOM 2814 C C . GLN B 1 106 ? 16.047 -14.422 4.844 1 97.25 106 GLN B C 1
ATOM 2816 O O . GLN B 1 106 ? 14.836 -14.18 4.742 1 97.25 106 GLN B O 1
ATOM 2821 N N . GLN B 1 107 ? 16.828 -14.75 3.766 1 97.81 107 GLN B N 1
ATOM 2822 C CA . GLN B 1 107 ? 16.344 -14.445 2.422 1 97.81 107 GLN B CA 1
ATOM 2823 C C . GLN B 1 107 ? 15.812 -15.703 1.732 1 97.81 107 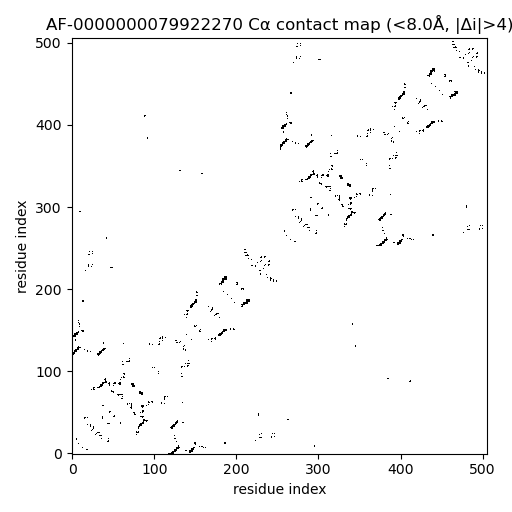GLN B C 1
ATOM 2825 O O . GLN B 1 107 ? 15.25 -15.625 0.639 1 97.81 107 GLN B O 1
ATOM 2830 N N . THR B 1 108 ? 15.906 -16.953 2.375 1 97.88 108 THR B N 1
ATOM 2831 C CA . THR B 1 108 ? 15.648 -18.188 1.641 1 97.88 108 THR B CA 1
ATOM 2832 C C . THR B 1 108 ? 14.5 -18.953 2.283 1 97.88 108 THR B C 1
ATOM 2834 O O . THR B 1 108 ? 14.312 -20.141 1.993 1 97.88 108 THR B O 1
ATOM 2837 N N . ARG B 1 109 ? 13.734 -18.312 3.096 1 98.12 109 ARG B N 1
ATOM 2838 C CA . ARG B 1 109 ? 12.711 -19 3.871 1 98.12 109 ARG B CA 1
ATOM 2839 C C . ARG B 1 109 ? 11.586 -19.5 2.969 1 98.12 109 ARG B C 1
ATOM 2841 O O . ARG B 1 109 ? 11.109 -20.625 3.131 1 98.12 109 ARG B O 1
ATOM 2848 N N . PHE B 1 110 ? 11.117 -18.688 1.987 1 98.62 110 PHE B N 1
ATOM 2849 C CA . PHE B 1 110 ? 10.133 -19.125 1.009 1 98.62 110 PHE B CA 1
ATOM 2850 C C . PHE B 1 110 ? 10.656 -20.328 0.219 1 98.62 110 PHE B C 1
ATOM 2852 O O . PHE B 1 110 ? 9.977 -21.344 0.1 1 98.62 110 PHE B O 1
ATOM 2859 N N . LYS B 1 111 ? 11.898 -20.156 -0.314 1 98.19 111 LYS B N 1
ATOM 2860 C CA . LYS B 1 111 ? 12.492 -21.203 -1.151 1 98.19 111 LYS B CA 1
ATOM 2861 C C . LYS B 1 111 ? 12.562 -22.531 -0.409 1 98.19 111 LYS B C 1
ATOM 2863 O O . LYS B 1 111 ? 12.18 -23.578 -0.953 1 98.19 111 LYS B O 1
ATOM 2868 N N . THR B 1 112 ? 13 -22.469 0.83 1 97.25 112 THR B N 1
ATOM 2869 C CA . THR B 1 112 ? 13.133 -23.672 1.647 1 97.25 112 THR B CA 1
ATOM 2870 C C . THR B 1 112 ? 11.773 -24.312 1.912 1 97.25 112 THR B C 1
ATOM 2872 O O . THR B 1 112 ? 11.602 -25.516 1.747 1 97.25 112 THR B O 1
ATOM 2875 N N . ALA B 1 113 ? 10.812 -23.516 2.295 1 97.75 113 ALA B N 1
ATOM 2876 C CA . ALA B 1 113 ? 9.484 -24.016 2.617 1 97.75 113 ALA B CA 1
ATOM 2877 C C . ALA B 1 113 ? 8.805 -24.594 1.379 1 97.75 113 ALA B C 1
ATOM 2879 O O . ALA B 1 113 ? 8.227 -25.688 1.428 1 97.75 113 ALA B O 1
ATOM 2880 N N . LEU B 1 114 ? 8.906 -23.938 0.263 1 98.31 114 LEU B N 1
ATOM 2881 C CA . LEU B 1 114 ? 8.188 -24.312 -0.949 1 98.31 114 LEU B CA 1
ATOM 2882 C C . LEU B 1 114 ? 8.789 -25.594 -1.551 1 98.31 114 LEU B C 1
ATOM 2884 O O . LEU B 1 114 ? 8.102 -26.344 -2.242 1 98.31 114 LEU B O 1
ATOM 2888 N N . ARG B 1 115 ? 10.016 -25.797 -1.303 1 97.44 115 ARG B N 1
ATOM 2889 C CA . ARG B 1 115 ? 10.664 -27.016 -1.777 1 97.44 115 ARG B CA 1
ATOM 2890 C C . ARG B 1 115 ? 9.977 -28.25 -1.218 1 97.44 115 ARG B C 1
ATOM 2892 O O . ARG B 1 115 ? 9.891 -29.281 -1.895 1 97.44 115 ARG B O 1
ATOM 2899 N N . SER B 1 116 ? 9.469 -28.141 -0.034 1 97.31 116 SER B N 1
ATOM 2900 C CA . SER B 1 116 ? 8.867 -29.281 0.644 1 97.31 116 SER B CA 1
ATOM 2901 C C . SER B 1 116 ? 7.57 -29.703 -0.035 1 97.31 116 SER B C 1
ATOM 2903 O O . SER B 1 116 ? 7.094 -30.828 0.171 1 97.31 116 SER B O 1
ATOM 2905 N N . VAL B 1 117 ? 7.02 -28.859 -0.922 1 98 117 VAL B N 1
ATOM 2906 C CA . VAL B 1 117 ? 5.754 -29.203 -1.555 1 98 117 VAL B CA 1
ATOM 2907 C C . VAL B 1 117 ? 5.887 -29.109 -3.072 1 98 117 VAL B C 1
ATOM 2909 O O . VAL B 1 117 ? 4.887 -29.031 -3.787 1 98 117 VAL B O 1
ATOM 2912 N N . GLU B 1 118 ? 7.074 -29.062 -3.57 1 97.94 118 GLU B N 1
ATOM 2913 C CA . GLU B 1 118 ? 7.324 -28.781 -4.98 1 97.94 118 GLU B CA 1
ATOM 2914 C C . GLU B 1 118 ? 6.723 -29.875 -5.871 1 97.94 118 GLU B C 1
ATOM 2916 O O . GLU B 1 118 ? 6.316 -29.594 -7.004 1 97.94 118 GLU B O 1
ATOM 2921 N N . ASP B 1 119 ? 6.555 -31.109 -5.383 1 98.25 119 ASP B N 1
ATOM 2922 C CA . ASP B 1 119 ? 6.043 -32.219 -6.176 1 98.25 119 ASP B CA 1
ATOM 2923 C C . ASP B 1 119 ? 4.516 -32.25 -6.152 1 98.25 119 ASP B C 1
ATOM 2925 O O . ASP B 1 119 ? 3.891 -32.938 -6.953 1 98.25 119 ASP B O 1
ATOM 2929 N N . GLU B 1 120 ? 3.957 -31.453 -5.309 1 98.38 120 GLU B N 1
ATOM 2930 C CA . GLU B 1 120 ? 2.51 -31.469 -5.129 1 98.38 120 GLU B CA 1
ATOM 2931 C C . GLU B 1 120 ? 1.83 -30.453 -6.047 1 98.38 120 GLU B C 1
ATOM 2933 O O . GLU B 1 120 ? 0.614 -30.516 -6.246 1 98.38 120 GLU B O 1
ATOM 2938 N N . TYR B 1 121 ? 2.564 -29.578 -6.629 1 98.88 121 TYR B N 1
ATOM 2939 C CA . TYR B 1 121 ? 2.01 -28.5 -7.453 1 98.88 121 TYR B CA 1
ATOM 2940 C C . TYR B 1 121 ? 2.77 -28.375 -8.766 1 98.88 121 TYR B C 1
ATOM 2942 O O . TYR B 1 121 ? 3.963 -28.688 -8.836 1 98.88 121 TYR B O 1
ATOM 2950 N N . ASP B 1 122 ? 2.061 -27.922 -9.758 1 98.88 122 ASP B N 1
ATOM 2951 C CA . ASP B 1 122 ? 2.678 -27.594 -11.039 1 98.88 122 ASP B CA 1
ATOM 2952 C C . ASP B 1 122 ? 3.156 -26.141 -11.062 1 98.88 122 ASP B C 1
ATOM 2954 O O . ASP B 1 122 ? 4.203 -25.844 -11.633 1 98.88 122 ASP B O 1
ATOM 2958 N N . TYR B 1 123 ? 2.406 -25.25 -10.43 1 98.94 123 TYR B N 1
ATOM 2959 C CA . TYR B 1 123 ? 2.721 -23.828 -10.383 1 98.94 123 TYR B CA 1
ATOM 2960 C C . TYR B 1 123 ? 2.557 -23.281 -8.969 1 98.94 123 TYR B C 1
ATOM 2962 O O . TYR B 1 123 ? 1.689 -23.734 -8.219 1 98.94 123 TYR B O 1
ATOM 2970 N N . CYS B 1 124 ? 3.391 -22.344 -8.617 1 98.94 124 CYS B N 1
ATOM 2971 C CA . CYS B 1 124 ? 3.23 -21.469 -7.453 1 98.94 124 CYS B CA 1
ATOM 2972 C C . CYS B 1 124 ? 3.209 -20 -7.863 1 98.94 124 CYS B C 1
ATOM 2974 O O . CYS B 1 124 ? 4.133 -19.531 -8.523 1 98.94 124 CYS B O 1
ATOM 2976 N N . ILE B 1 125 ? 2.145 -19.312 -7.586 1 98.94 125 ILE B N 1
ATOM 2977 C CA . ILE B 1 125 ? 2.014 -17.891 -7.887 1 98.94 125 ILE B CA 1
ATOM 2978 C C . ILE B 1 125 ? 2.115 -17.078 -6.598 1 98.94 125 ILE B C 1
ATOM 2980 O O . ILE B 1 125 ? 1.356 -17.312 -5.652 1 98.94 125 ILE B O 1
ATOM 2984 N N . ILE B 1 126 ? 3.021 -16.156 -6.539 1 98.94 126 ILE B N 1
ATOM 2985 C CA . ILE B 1 126 ? 3.197 -15.328 -5.344 1 98.94 126 ILE B CA 1
ATOM 2986 C C . ILE B 1 126 ? 2.711 -13.914 -5.621 1 98.94 126 ILE B C 1
ATOM 2988 O O . ILE B 1 126 ? 3.27 -13.211 -6.469 1 98.94 126 ILE B O 1
ATOM 2992 N N . ASP B 1 127 ? 1.672 -13.477 -4.934 1 98.94 127 ASP B N 1
ATOM 2993 C CA . ASP B 1 127 ? 1.131 -12.117 -4.984 1 98.94 127 ASP B CA 1
ATOM 2994 C C . ASP B 1 127 ? 1.854 -11.203 -4.004 1 98.94 127 ASP B C 1
ATOM 2996 O O . ASP B 1 127 ? 1.602 -11.25 -2.797 1 98.94 127 ASP B O 1
ATOM 3000 N N . ASN B 1 128 ? 2.664 -10.336 -4.512 1 98.88 128 ASN B N 1
ATOM 3001 C CA . ASN B 1 128 ? 3.521 -9.531 -3.645 1 98.88 128 ASN B CA 1
ATOM 3002 C C . ASN B 1 128 ? 2.922 -8.156 -3.379 1 98.88 128 ASN B C 1
ATOM 3004 O O . ASN B 1 128 ? 2.213 -7.609 -4.227 1 98.88 128 ASN B O 1
ATOM 3008 N N . ALA B 1 129 ? 3.223 -7.598 -2.215 1 97.69 129 ALA B N 1
ATOM 3009 C CA . ALA B 1 129 ? 2.891 -6.219 -1.859 1 97.69 129 ALA B CA 1
ATOM 3010 C C . ALA B 1 129 ? 3.682 -5.227 -2.707 1 97.69 129 ALA B C 1
ATOM 3012 O O . ALA B 1 129 ? 4.676 -5.594 -3.338 1 97.69 129 ALA B O 1
ATOM 3013 N N . PRO B 1 130 ? 3.244 -3.994 -2.771 1 96.44 130 PRO B N 1
ATOM 3014 C CA . PRO B 1 130 ? 4.008 -2.955 -3.463 1 96.44 130 PRO B CA 1
ATOM 3015 C C . PRO B 1 130 ? 5.176 -2.428 -2.631 1 96.44 130 PRO B C 1
ATOM 3017 O O . PRO B 1 130 ? 5.191 -1.249 -2.266 1 96.44 130 PRO B O 1
ATOM 3020 N N . ASP B 1 131 ? 6.145 -3.271 -2.377 1 94.44 131 ASP B N 1
ATOM 3021 C CA . ASP B 1 131 ? 7.277 -2.943 -1.516 1 94.44 131 ASP B CA 1
ATOM 3022 C C . ASP B 1 131 ? 8.438 -3.906 -1.748 1 94.44 131 ASP B C 1
ATOM 3024 O O . ASP B 1 131 ? 8.297 -4.895 -2.473 1 94.44 131 ASP B O 1
ATOM 3028 N N . ILE B 1 132 ? 9.602 -3.512 -1.238 1 93 132 ILE B N 1
ATOM 3029 C CA . ILE B 1 132 ? 10.75 -4.414 -1.204 1 93 132 ILE B CA 1
ATOM 3030 C C . ILE B 1 132 ? 11.102 -4.742 0.244 1 93 132 ILE B C 1
ATOM 3032 O O . ILE B 1 132 ? 12.125 -4.277 0.761 1 93 132 ILE B O 1
ATOM 3036 N N . ASN B 1 133 ? 10.273 -5.465 0.923 1 93.81 133 ASN B N 1
ATOM 3037 C CA . ASN B 1 133 ? 10.57 -5.934 2.271 1 93.81 133 ASN B CA 1
ATOM 3038 C C . ASN B 1 133 ? 11.141 -7.352 2.26 1 93.81 133 ASN B C 1
ATOM 3040 O O . ASN B 1 133 ? 11.344 -7.934 1.192 1 93.81 133 ASN B O 1
ATOM 3044 N N . ILE B 1 134 ? 11.43 -7.895 3.379 1 96.44 134 ILE B N 1
ATOM 3045 C CA . ILE B 1 134 ? 12.148 -9.164 3.457 1 96.44 134 ILE B CA 1
ATOM 3046 C C . ILE B 1 134 ? 11.281 -10.281 2.869 1 96.44 134 ILE B C 1
ATOM 3048 O O . ILE B 1 134 ? 11.805 -11.227 2.271 1 96.44 134 ILE B O 1
ATOM 3052 N N . SER B 1 135 ? 9.961 -10.188 3.043 1 98.06 135 SER B N 1
ATOM 3053 C CA . SER B 1 135 ? 9.109 -11.227 2.461 1 98.06 135 SER B CA 1
ATOM 3054 C C . SER B 1 135 ? 9.109 -11.148 0.938 1 98.06 135 SER B C 1
ATOM 3056 O O . SER B 1 135 ? 9.047 -12.172 0.258 1 98.06 135 SER B O 1
ATOM 3058 N N . THR B 1 136 ? 9.188 -9.938 0.372 1 97.94 136 THR B N 1
ATOM 3059 C CA . THR B 1 136 ? 9.289 -9.781 -1.074 1 97.94 136 THR B CA 1
ATOM 3060 C C . THR B 1 136 ? 10.625 -10.32 -1.585 1 97.94 136 THR B C 1
ATOM 3062 O O . THR B 1 136 ? 10.672 -10.961 -2.639 1 97.94 136 THR B O 1
ATOM 3065 N N . ILE B 1 137 ? 11.656 -10.07 -0.841 1 97.75 137 ILE B N 1
ATOM 3066 C CA . ILE B 1 137 ? 12.961 -10.617 -1.193 1 97.75 137 ILE B CA 1
ATOM 3067 C C . ILE B 1 137 ? 12.898 -12.141 -1.206 1 97.75 137 ILE B C 1
ATOM 3069 O O . ILE B 1 137 ? 13.391 -12.789 -2.137 1 97.75 137 ILE B O 1
ATOM 3073 N N . ASN B 1 138 ? 12.297 -12.719 -0.206 1 98.75 138 ASN B N 1
ATOM 3074 C CA . ASN B 1 138 ? 12.109 -14.164 -0.157 1 98.75 138 ASN B CA 1
ATOM 3075 C C . ASN B 1 138 ? 11.352 -14.672 -1.382 1 98.75 138 ASN B C 1
ATOM 3077 O O . ASN B 1 138 ? 11.68 -15.727 -1.922 1 98.75 138 ASN B O 1
ATOM 3081 N N . ALA B 1 139 ? 10.367 -13.906 -1.783 1 98.88 139 ALA B N 1
ATOM 3082 C CA . ALA B 1 139 ? 9.586 -14.289 -2.961 1 98.88 139 ALA B CA 1
ATOM 3083 C C . ALA B 1 139 ? 10.461 -14.305 -4.211 1 98.88 139 ALA B C 1
ATOM 3085 O O . ALA B 1 139 ? 10.406 -15.242 -5.004 1 98.88 139 ALA B O 1
ATOM 3086 N N . LEU B 1 140 ? 11.266 -13.305 -4.379 1 98.81 140 LEU B N 1
ATOM 3087 C CA . LEU B 1 140 ? 12.148 -13.211 -5.535 1 98.81 140 LEU B CA 1
ATOM 3088 C C . LEU B 1 140 ? 13.156 -14.359 -5.543 1 98.81 140 LEU B C 1
ATOM 3090 O O . LEU B 1 140 ? 13.43 -14.938 -6.594 1 98.81 140 LEU B O 1
ATOM 3094 N N . VAL B 1 141 ? 13.633 -14.68 -4.395 1 98.81 141 VAL B N 1
ATOM 3095 C CA . VAL B 1 141 ? 14.633 -15.734 -4.266 1 98.81 141 VAL B CA 1
ATOM 3096 C C . VAL B 1 141 ? 14.008 -17.094 -4.605 1 98.81 141 VAL B C 1
ATOM 3098 O O . VAL B 1 141 ? 14.672 -17.953 -5.18 1 98.81 141 VAL B O 1
ATOM 3101 N N . ALA B 1 142 ? 12.75 -17.219 -4.344 1 98.81 142 ALA B N 1
ATOM 3102 C CA . ALA B 1 142 ? 12.07 -18.5 -4.52 1 98.81 142 ALA B CA 1
ATOM 3103 C C . ALA B 1 142 ? 11.5 -18.625 -5.93 1 98.81 142 ALA B C 1
ATOM 3105 O O . ALA B 1 142 ? 11.055 -19.703 -6.332 1 98.81 142 ALA B O 1
ATOM 3106 N N . SER B 1 143 ? 11.531 -17.625 -6.734 1 98.88 143 SER B N 1
ATOM 3107 C CA . SER B 1 143 ? 10.766 -17.578 -7.977 1 98.88 143 SER B CA 1
ATOM 3108 C C . SER B 1 143 ? 11.617 -18.016 -9.164 1 98.88 143 SER B C 1
ATOM 3110 O O . SER B 1 143 ? 12.836 -17.844 -9.156 1 98.88 143 SER B O 1
ATOM 3112 N N . ASP B 1 144 ? 10.992 -18.594 -10.117 1 98.81 144 ASP B N 1
ATOM 3113 C CA . ASP B 1 144 ? 11.594 -18.828 -11.43 1 98.81 144 ASP B CA 1
ATOM 3114 C C . ASP B 1 144 ? 11.328 -17.656 -12.367 1 98.81 144 ASP B C 1
ATOM 3116 O O . ASP B 1 144 ? 12.234 -17.203 -13.07 1 98.81 144 ASP B O 1
ATOM 3120 N N . ASP B 1 145 ? 10.141 -17.156 -12.352 1 98.88 145 ASP B N 1
ATOM 3121 C CA . ASP B 1 145 ? 9.695 -16.094 -13.258 1 98.88 145 ASP B CA 1
ATOM 3122 C C . ASP B 1 145 ? 9.133 -14.906 -12.484 1 98.88 145 ASP B C 1
ATOM 3124 O O . ASP B 1 145 ? 8.555 -15.078 -11.414 1 98.88 145 ASP B O 1
ATOM 3128 N N . ILE B 1 146 ? 9.312 -13.742 -13.102 1 98.81 146 ILE B N 1
ATOM 3129 C CA . ILE B 1 146 ? 8.711 -12.508 -12.594 1 98.81 146 ILE B CA 1
ATOM 3130 C C . ILE B 1 146 ? 7.781 -11.914 -13.648 1 98.81 146 ILE B C 1
ATOM 3132 O O . ILE B 1 146 ? 8.148 -11.797 -14.82 1 98.81 146 ILE B O 1
ATOM 3136 N N . LEU B 1 147 ? 6.578 -11.625 -13.258 1 98.88 147 LEU B N 1
ATOM 3137 C CA . LEU B 1 147 ? 5.625 -10.836 -14.031 1 98.88 147 LEU B CA 1
ATOM 3138 C C . LEU B 1 147 ? 5.371 -9.484 -13.375 1 98.88 147 LEU B C 1
ATOM 3140 O O . LEU B 1 147 ? 5.156 -9.414 -12.164 1 98.88 147 LEU B O 1
ATOM 3144 N N . ILE B 1 148 ? 5.391 -8.445 -14.172 1 98.75 148 ILE B N 1
ATOM 3145 C CA . ILE B 1 148 ? 5.191 -7.094 -13.648 1 98.75 148 ILE B CA 1
ATOM 3146 C C . ILE B 1 148 ? 3.938 -6.48 -14.266 1 98.75 148 ILE B C 1
ATOM 3148 O O . ILE B 1 148 ? 3.98 -5.961 -15.383 1 98.75 148 ILE B O 1
ATOM 3152 N N . PRO B 1 149 ? 2.832 -6.516 -13.562 1 98.75 149 PRO B N 1
ATOM 3153 C CA . PRO B 1 149 ? 1.676 -5.75 -14.031 1 98.75 149 PRO B CA 1
ATOM 3154 C C . PRO B 1 149 ? 1.925 -4.246 -14.039 1 98.75 149 PRO B C 1
ATOM 3156 O O . PRO B 1 149 ? 2.486 -3.707 -13.078 1 98.75 149 PRO B O 1
ATOM 3159 N N . ILE B 1 150 ? 1.511 -3.604 -15.102 1 98.25 150 ILE B N 1
ATOM 3160 C CA . ILE B 1 150 ? 1.71 -2.166 -15.25 1 98.25 150 ILE B CA 1
ATOM 3161 C C . ILE B 1 150 ? 0.406 -1.509 -15.695 1 98.25 150 ILE B C 1
ATOM 3163 O O . ILE B 1 150 ? -0.172 -1.893 -16.719 1 98.25 150 ILE B O 1
ATOM 3167 N N . LYS B 1 151 ? -0.055 -0.626 -14.914 1 97.94 151 LYS B N 1
ATOM 3168 C CA . LYS B 1 151 ? -1.14 0.252 -15.344 1 97.94 151 LYS B CA 1
ATOM 3169 C C . LYS B 1 151 ? -0.595 1.563 -15.898 1 97.94 151 LYS B C 1
ATOM 3171 O O . LYS B 1 151 ? 0.018 2.348 -15.172 1 97.94 151 LYS B O 1
ATOM 3176 N N . ILE B 1 152 ? -0.834 1.816 -17.172 1 96.69 152 ILE B N 1
ATOM 3177 C CA . ILE B 1 152 ? -0.267 2.982 -17.844 1 96.69 152 ILE B CA 1
ATOM 3178 C C . ILE B 1 152 ? -1.017 4.238 -17.406 1 96.69 152 ILE B C 1
ATOM 3180 O O . ILE B 1 152 ? -2.225 4.355 -17.625 1 96.69 152 ILE B O 1
ATOM 3184 N N . ASP B 1 153 ? -0.294 5.059 -16.75 1 92.81 153 ASP B N 1
ATOM 3185 C CA . ASP B 1 153 ? -0.704 6.418 -16.422 1 92.81 153 ASP B CA 1
ATOM 3186 C C . ASP B 1 153 ? 0.494 7.363 -16.391 1 92.81 153 ASP B C 1
ATOM 3188 O O . ASP B 1 153 ? 1.565 7.031 -16.906 1 92.81 153 ASP B O 1
ATOM 3192 N N . LYS B 1 154 ? 0.353 8.594 -15.945 1 89.31 154 LYS B N 1
ATOM 3193 C CA . LYS B 1 154 ? 1.407 9.602 -15.953 1 89.31 154 LYS B CA 1
ATOM 3194 C C . LYS B 1 154 ? 2.633 9.125 -15.18 1 89.31 154 LYS B C 1
ATOM 3196 O O . LYS B 1 154 ? 3.762 9.492 -15.508 1 89.31 154 LYS B O 1
ATOM 3201 N N . PHE B 1 155 ? 2.387 8.188 -14.25 1 91.38 155 PHE B N 1
ATOM 3202 C CA . PHE B 1 155 ? 3.463 7.789 -13.352 1 91.38 155 PHE B CA 1
ATOM 3203 C C . PHE B 1 155 ? 3.695 6.285 -13.422 1 91.38 155 PHE B C 1
ATOM 3205 O O . PHE B 1 155 ? 4.215 5.688 -12.477 1 91.38 155 PHE B O 1
ATOM 3212 N N . ALA B 1 156 ? 3.346 5.688 -14.508 1 93.19 156 ALA B N 1
ATOM 3213 C CA . ALA B 1 156 ? 3.291 4.234 -14.672 1 93.19 156 ALA B CA 1
ATOM 3214 C C . ALA B 1 156 ? 4.664 3.607 -14.461 1 93.19 156 ALA B C 1
ATOM 3216 O O . ALA B 1 156 ? 4.77 2.465 -14.008 1 93.19 156 ALA B O 1
ATOM 3217 N N . PHE B 1 157 ? 5.656 4.332 -14.664 1 93.31 157 PHE B N 1
ATOM 3218 C CA . PHE B 1 157 ? 6.98 3.727 -14.727 1 93.31 157 PHE B CA 1
ATOM 3219 C C . PHE B 1 157 ? 7.809 4.105 -13.508 1 93.31 157 PHE B C 1
ATOM 3221 O O . PHE B 1 157 ? 8.977 3.723 -13.398 1 93.31 157 PHE B O 1
ATOM 3228 N N . ASP B 1 158 ? 7.125 4.797 -12.609 1 93.62 158 ASP B N 1
ATOM 3229 C CA . ASP B 1 158 ? 7.77 5.125 -11.344 1 93.62 158 ASP B CA 1
ATOM 3230 C C . ASP B 1 158 ? 8.234 3.863 -10.625 1 93.62 158 ASP B C 1
ATOM 3232 O O . ASP B 1 158 ? 7.457 2.928 -10.43 1 93.62 158 ASP B O 1
ATOM 3236 N N . GLY B 1 159 ? 9.516 3.793 -10.289 1 93.56 159 GLY B N 1
ATOM 3237 C CA . GLY B 1 159 ? 10.047 2.713 -9.469 1 93.56 159 GLY B CA 1
ATOM 3238 C C . GLY B 1 159 ? 10.43 1.487 -10.281 1 93.56 159 GLY B C 1
ATOM 3239 O O . GLY B 1 159 ? 10.914 0.498 -9.727 1 93.56 159 GLY B O 1
ATOM 3240 N N . LEU B 1 160 ? 10.172 1.55 -11.617 1 95 160 LEU B N 1
ATOM 3241 C CA . LEU B 1 160 ? 10.469 0.388 -12.453 1 95 160 LEU B CA 1
ATOM 3242 C C . LEU B 1 160 ? 11.969 0.1 -12.469 1 95 160 LEU B C 1
ATOM 3244 O O . LEU B 1 160 ? 12.375 -1.062 -12.43 1 95 160 LEU B O 1
ATOM 3248 N N . ALA B 1 161 ? 12.766 1.118 -12.508 1 93.31 161 ALA B N 1
ATOM 3249 C CA . ALA B 1 161 ? 14.219 0.956 -12.508 1 93.31 161 ALA B CA 1
ATOM 3250 C C . ALA B 1 161 ? 14.695 0.355 -11.188 1 93.31 161 ALA B C 1
ATOM 3252 O O . ALA B 1 161 ? 15.586 -0.501 -11.172 1 93.31 161 ALA B O 1
ATOM 3253 N N . GLU B 1 162 ? 14.109 0.861 -10.086 1 93.06 162 GLU B N 1
ATOM 3254 C CA . GLU B 1 162 ? 14.453 0.331 -8.773 1 93.06 162 GLU B CA 1
ATOM 3255 C C . GLU B 1 162 ? 14.094 -1.148 -8.656 1 93.06 162 GLU B C 1
ATOM 3257 O O . GLU B 1 162 ? 14.859 -1.939 -8.109 1 93.06 162 GLU B O 1
ATOM 3262 N N . LEU B 1 163 ? 12.914 -1.495 -9.148 1 96.38 163 LEU B N 1
ATOM 3263 C CA . LEU B 1 163 ? 12.492 -2.891 -9.141 1 96.38 163 LEU B CA 1
ATOM 3264 C C . LEU B 1 163 ? 13.43 -3.752 -9.969 1 96.38 163 LEU B C 1
ATOM 3266 O O . LEU B 1 163 ? 13.844 -4.828 -9.539 1 96.38 163 LEU B O 1
ATOM 3270 N N . LYS B 1 164 ? 13.758 -3.285 -11.125 1 96.5 164 LYS B N 1
ATOM 3271 C CA . LYS B 1 164 ? 14.68 -4.012 -11.992 1 96.5 164 LYS B CA 1
ATOM 3272 C C . LYS B 1 164 ? 16.031 -4.223 -11.312 1 96.5 164 LYS B C 1
ATOM 3274 O O . LYS B 1 164 ? 16.594 -5.312 -11.375 1 96.5 164 LYS B O 1
ATOM 3279 N N . GLU B 1 165 ? 16.5 -3.225 -10.727 1 95.38 165 GLU B N 1
ATOM 3280 C CA . GLU B 1 165 ? 17.766 -3.328 -10 1 95.38 165 GLU B CA 1
ATOM 3281 C C . GLU B 1 165 ? 17.688 -4.402 -8.922 1 95.38 165 GLU B C 1
ATOM 3283 O O . GLU B 1 165 ? 18.625 -5.195 -8.766 1 95.38 165 GLU B O 1
ATOM 3288 N N . GLN B 1 166 ? 16.594 -4.402 -8.203 1 95.38 166 GLN B N 1
ATOM 3289 C CA . GLN B 1 166 ? 16.438 -5.406 -7.156 1 95.38 166 GLN B CA 1
ATOM 3290 C C . GLN B 1 166 ? 16.391 -6.812 -7.742 1 95.38 166 GLN B C 1
ATOM 3292 O O . GLN B 1 166 ? 16.953 -7.746 -7.176 1 95.38 166 GLN B O 1
ATOM 3297 N N . ILE B 1 167 ? 15.695 -6.988 -8.836 1 97.88 167 ILE B N 1
ATOM 3298 C CA . ILE B 1 167 ? 15.609 -8.273 -9.508 1 97.88 167 ILE B CA 1
ATOM 3299 C C . ILE B 1 167 ? 17 -8.734 -9.93 1 97.88 167 ILE B C 1
ATOM 3301 O O . ILE B 1 167 ? 17.375 -9.883 -9.688 1 97.88 167 ILE B O 1
ATOM 3305 N N . GLU B 1 168 ? 17.781 -7.844 -10.477 1 97.75 168 GLU B N 1
ATOM 3306 C CA . GLU B 1 168 ? 19.125 -8.164 -10.945 1 97.75 168 GLU B CA 1
ATOM 3307 C C . GLU B 1 168 ? 20.047 -8.523 -9.781 1 97.75 168 GLU B C 1
ATOM 3309 O O . GLU B 1 168 ? 20.828 -9.477 -9.867 1 97.75 168 GLU B O 1
ATOM 3314 N N . ASN B 1 169 ? 19.969 -7.781 -8.734 1 97.19 169 ASN B N 1
ATOM 3315 C CA . ASN B 1 169 ? 20.75 -8.094 -7.551 1 97.19 169 ASN B CA 1
ATOM 3316 C C . ASN B 1 169 ? 20.422 -9.477 -6.996 1 97.19 169 ASN B C 1
ATOM 3318 O O . ASN B 1 169 ? 21.312 -10.234 -6.629 1 97.19 169 ASN B O 1
ATOM 3322 N N . THR B 1 170 ? 19.156 -9.758 -6.922 1 97.94 170 THR B N 1
ATOM 3323 C CA . THR B 1 170 ? 18.703 -11.062 -6.43 1 97.94 170 THR B CA 1
ATOM 3324 C C . THR B 1 170 ? 19.203 -12.18 -7.344 1 97.94 170 THR B C 1
ATOM 3326 O O . THR B 1 170 ? 19.656 -13.219 -6.863 1 97.94 170 THR B O 1
ATOM 3329 N N . LYS B 1 171 ? 19.062 -11.953 -8.641 1 98 171 LYS B N 1
ATOM 3330 C CA . LYS B 1 171 ? 19.531 -12.93 -9.633 1 98 171 LYS B CA 1
ATOM 3331 C C . LYS B 1 171 ? 21.016 -13.227 -9.453 1 98 171 LYS B C 1
ATOM 3333 O O . LYS B 1 171 ? 21.422 -14.391 -9.445 1 98 171 LYS B O 1
ATOM 3338 N N . GLU B 1 172 ? 21.781 -12.25 -9.234 1 98 172 GLU B N 1
ATOM 3339 C CA . GLU B 1 172 ? 23.234 -12.383 -9.156 1 98 172 GLU B CA 1
ATOM 3340 C C . GLU B 1 172 ? 23.656 -13.055 -7.852 1 98 172 GLU B C 1
ATOM 3342 O O . GLU B 1 172 ? 24.531 -13.914 -7.844 1 98 172 GLU B O 1
ATOM 3347 N N . ASP B 1 173 ? 22.984 -12.758 -6.793 1 97.5 173 ASP B N 1
ATOM 3348 C CA . ASP B 1 173 ? 23.531 -13.094 -5.477 1 97.5 173 ASP B CA 1
ATOM 3349 C C . ASP B 1 173 ? 22.812 -14.312 -4.887 1 97.5 173 ASP B C 1
A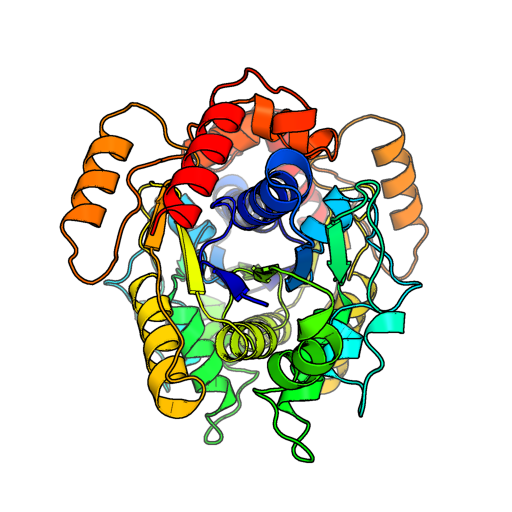TOM 3351 O O . ASP B 1 173 ? 23.406 -15.062 -4.113 1 97.5 173 ASP B O 1
ATOM 3355 N N . LEU B 1 174 ? 21.516 -14.461 -5.27 1 97.62 174 LEU B N 1
ATOM 3356 C CA . LEU B 1 174 ? 20.75 -15.398 -4.449 1 97.62 174 LEU B CA 1
ATOM 3357 C C . LEU B 1 174 ? 20 -16.391 -5.324 1 97.62 174 LEU B C 1
ATOM 3359 O O . LEU B 1 174 ? 19.688 -17.5 -4.883 1 97.62 174 LEU B O 1
ATOM 3363 N N . ASN B 1 175 ? 19.703 -16.031 -6.582 1 98.31 175 ASN B N 1
ATOM 3364 C CA . ASN B 1 175 ? 18.859 -16.844 -7.441 1 98.31 175 ASN B CA 1
ATOM 3365 C C . ASN B 1 175 ? 19.219 -16.672 -8.914 1 98.31 175 ASN B C 1
ATOM 3367 O O . ASN B 1 175 ? 18.5 -16.031 -9.672 1 98.31 175 ASN B O 1
ATOM 3371 N N . PRO B 1 176 ? 20.25 -17.281 -9.383 1 98.25 176 PRO B N 1
ATOM 3372 C CA . PRO B 1 176 ? 20.75 -17.109 -10.75 1 98.25 176 PRO B CA 1
ATOM 3373 C C . PRO B 1 176 ? 19.719 -17.484 -11.805 1 98.25 176 PRO B C 1
ATOM 3375 O O . PRO B 1 176 ? 19.797 -17.031 -12.953 1 98.25 176 PRO B O 1
ATOM 3378 N N . GLY B 1 177 ? 18.75 -18.266 -11.438 1 98.25 177 GLY B N 1
ATOM 3379 C CA . GLY B 1 177 ? 17.766 -18.719 -12.406 1 98.25 177 GLY B CA 1
ATOM 3380 C C . GLY B 1 177 ? 16.578 -17.797 -12.523 1 98.25 177 GLY B C 1
ATOM 3381 O O . GLY B 1 177 ? 15.672 -18.047 -13.328 1 98.25 177 GLY B O 1
ATOM 3382 N N . LEU B 1 178 ? 16.562 -16.719 -11.75 1 98.62 178 LEU B N 1
ATOM 3383 C CA . LEU B 1 178 ? 15.445 -15.789 -11.75 1 98.62 178 LEU B CA 1
ATOM 3384 C C . LEU B 1 178 ? 15.32 -15.094 -13.094 1 98.62 178 LEU B C 1
ATOM 3386 O O . LEU B 1 178 ? 16.297 -14.57 -13.625 1 98.62 178 LEU B O 1
ATOM 3390 N N . CYS B 1 179 ? 14.117 -15.102 -13.664 1 98.12 179 CYS B N 1
ATOM 3391 C CA . CYS B 1 179 ? 13.914 -14.547 -15 1 9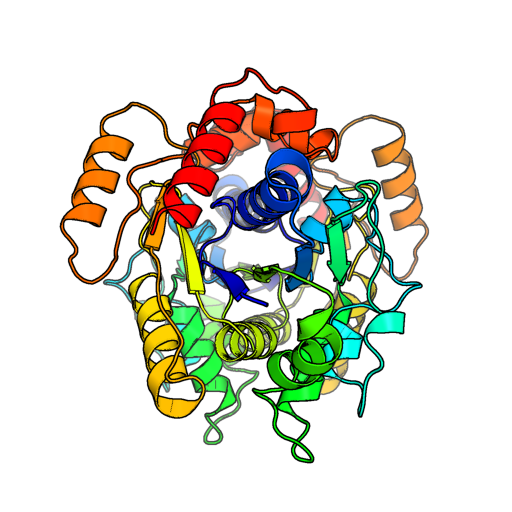8.12 179 CYS B CA 1
ATOM 3392 C C . CYS B 1 179 ? 12.773 -13.547 -15.008 1 98.12 179 CYS B C 1
ATOM 3394 O O . CYS B 1 179 ? 11.664 -13.859 -14.57 1 98.12 179 CYS B O 1
ATOM 3396 N N . LEU B 1 180 ? 13.094 -12.336 -15.406 1 98.12 180 LEU B N 1
ATOM 3397 C CA . LEU B 1 180 ? 12.016 -11.398 -15.703 1 98.12 180 LEU B CA 1
ATOM 3398 C C . LEU B 1 180 ? 11.32 -11.781 -17 1 98.12 180 LEU B C 1
ATOM 3400 O O . LEU B 1 180 ? 11.82 -11.492 -18.094 1 98.12 180 LEU B O 1
ATOM 3404 N N . ARG B 1 181 ? 10.188 -12.383 -16.875 1 97.75 181 ARG B N 1
ATOM 3405 C CA . ARG B 1 181 ? 9.484 -12.898 -18.047 1 97.75 181 ARG B CA 1
ATOM 3406 C C . ARG B 1 181 ? 8.836 -11.766 -18.844 1 97.75 181 ARG B C 1
ATOM 3408 O O . ARG B 1 181 ? 8.742 -11.836 -20.062 1 97.75 181 ARG B O 1
ATOM 3415 N N . GLY B 1 182 ? 8.258 -10.773 -18.078 1 97.5 182 GLY B N 1
ATOM 3416 C CA . GLY B 1 182 ? 7.77 -9.625 -18.828 1 97.5 182 GLY B CA 1
ATOM 3417 C C . GLY B 1 182 ? 6.789 -8.773 -18.047 1 97.5 182 GLY B C 1
ATOM 3418 O O . GLY B 1 182 ? 6.367 -9.156 -16.953 1 97.5 182 GLY B O 1
ATOM 3419 N N . CYS B 1 183 ? 6.488 -7.605 -18.641 1 98.38 183 CYS B N 1
ATOM 3420 C CA . CYS B 1 183 ? 5.473 -6.684 -18.156 1 98.38 183 CYS B CA 1
ATOM 3421 C C . CYS B 1 183 ? 4.113 -6.984 -18.766 1 98.38 183 CYS B C 1
ATOM 3423 O O . CYS B 1 183 ? 4.023 -7.297 -19.953 1 98.38 183 CYS B O 1
ATOM 3425 N N . LEU B 1 184 ? 3.131 -7.016 -17.938 1 98.69 184 LEU B N 1
ATOM 3426 C CA . LEU B 1 184 ? 1.744 -7.172 -18.375 1 98.69 184 LEU B CA 1
ATOM 3427 C C . LEU B 1 184 ? 0.977 -5.863 -18.219 1 98.69 184 LEU B C 1
ATOM 3429 O O . LEU B 1 184 ? 0.725 -5.406 -17.109 1 98.69 184 LEU B O 1
ATOM 3433 N N . VAL B 1 185 ? 0.593 -5.254 -19.375 1 98.56 185 VAL B N 1
ATOM 3434 C CA . VAL B 1 185 ? -0.185 -4.02 -19.312 1 98.56 185 VAL B CA 1
ATOM 3435 C C . VAL B 1 185 ? -1.606 -4.328 -18.844 1 98.56 185 VAL B C 1
ATOM 3437 O O . VAL B 1 185 ? -2.303 -5.145 -19.453 1 98.56 185 VAL B O 1
ATOM 3440 N N . THR B 1 186 ? -1.953 -3.695 -17.719 1 98.62 186 THR B N 1
ATOM 3441 C CA . THR B 1 186 ? -3.264 -3.932 -17.141 1 98.62 186 THR B CA 1
ATOM 3442 C C . THR B 1 186 ? -4.117 -2.668 -17.172 1 98.62 186 THR B C 1
ATOM 3444 O O . THR B 1 186 ? -3.615 -1.587 -17.5 1 98.62 186 THR B O 1
ATOM 3447 N N . CYS B 1 187 ? -5.398 -2.818 -16.953 1 98.12 187 CYS B N 1
ATOM 3448 C CA . CYS B 1 187 ? -6.348 -1.708 -16.938 1 98.12 187 CYS B CA 1
ATOM 3449 C C . CYS B 1 187 ? -6.242 -0.883 -18.219 1 98.12 187 CYS B C 1
ATOM 3451 O O . CYS B 1 187 ? -6.266 0.348 -18.172 1 98.12 187 CYS B O 1
ATOM 3453 N N . TYR B 1 188 ? -6.07 -1.51 -19.328 1 98.19 188 TYR B N 1
ATOM 3454 C CA . TYR B 1 188 ? -5.793 -0.861 -20.609 1 98.19 188 TYR B CA 1
ATOM 3455 C C . TYR B 1 188 ? -7.055 -0.231 -21.188 1 98.19 188 TYR B C 1
ATOM 3457 O O . TYR B 1 188 ? -8.117 -0.86 -21.219 1 98.19 188 TYR B O 1
ATOM 3465 N N . GLN B 1 189 ? -6.941 0.957 -21.562 1 96.94 189 GLN B N 1
ATOM 3466 C CA . GLN B 1 189 ? -7.969 1.671 -22.312 1 96.94 189 GLN B CA 1
ATOM 3467 C C . GLN B 1 189 ? -7.449 2.094 -23.688 1 96.94 189 GLN B C 1
ATOM 3469 O O . GLN B 1 189 ? -6.289 2.484 -23.828 1 96.94 189 GLN B O 1
ATOM 3474 N N . ARG B 1 190 ? -8.312 2.074 -24.703 1 95.31 190 ARG B N 1
ATOM 3475 C CA . ARG B 1 190 ? -7.91 2.451 -26.062 1 95.31 190 ARG B CA 1
ATOM 3476 C C . ARG B 1 190 ? -7.883 3.967 -26.219 1 95.31 190 ARG B C 1
ATOM 3478 O O . ARG B 1 190 ? -8.805 4.555 -26.797 1 95.31 190 ARG B O 1
ATOM 3485 N N . ASN B 1 191 ? -6.941 4.535 -25.734 1 95.56 191 ASN B N 1
ATOM 3486 C CA . ASN B 1 191 ? -6.711 5.969 -25.875 1 95.56 191 ASN B CA 1
ATOM 3487 C C . ASN B 1 191 ? -5.238 6.281 -26.125 1 95.56 191 ASN B C 1
ATOM 3489 O O . ASN B 1 191 ? -4.406 5.375 -26.141 1 95.56 191 ASN B O 1
ATOM 3493 N N . GLU B 1 192 ? -4.938 7.43 -26.406 1 95.62 192 GLU B N 1
ATOM 3494 C CA . GLU B 1 192 ? -3.6 7.844 -26.828 1 95.62 192 GLU B CA 1
ATOM 3495 C C . GLU B 1 192 ? -2.582 7.633 -25.719 1 95.62 192 GLU B C 1
ATOM 3497 O O . GLU B 1 192 ? -1.441 7.242 -25.969 1 95.62 192 GLU B O 1
ATOM 3502 N N . VAL B 1 193 ? -2.975 7.883 -24.516 1 93.62 193 VAL B N 1
ATOM 3503 C CA . VAL B 1 193 ? -2.084 7.75 -23.375 1 93.62 193 VAL B CA 1
ATOM 3504 C C . VAL B 1 193 ? -1.615 6.301 -23.25 1 93.62 193 VAL B C 1
ATOM 3506 O O . VAL B 1 193 ? -0.417 6.039 -23.109 1 93.62 193 VAL B O 1
ATOM 3509 N N . ASN B 1 194 ? -2.539 5.395 -23.297 1 96 194 ASN B N 1
ATOM 3510 C CA . ASN B 1 194 ? -2.207 3.979 -23.188 1 96 194 ASN B CA 1
ATOM 3511 C C . ASN B 1 194 ? -1.379 3.512 -24.391 1 96 194 ASN B C 1
ATOM 3513 O O . ASN B 1 194 ? -0.418 2.758 -24.219 1 96 194 ASN B O 1
ATOM 3517 N N . LYS B 1 195 ? -1.767 3.938 -25.547 1 95.75 195 LYS B N 1
ATOM 3518 C CA . LYS B 1 195 ? -1.028 3.559 -26.75 1 95.75 195 LYS B CA 1
ATOM 3519 C C . LYS B 1 195 ? 0.425 4.02 -26.672 1 95.75 195 LYS B C 1
ATOM 3521 O O . LYS B 1 195 ? 1.345 3.23 -26.891 1 95.75 195 LYS B O 1
ATOM 3526 N N . GLN B 1 196 ? 0.625 5.223 -26.344 1 95.69 196 GLN B N 1
ATOM 3527 C CA . GLN B 1 196 ? 1.963 5.797 -26.25 1 95.69 196 GLN B CA 1
ATOM 3528 C C . GLN B 1 196 ? 2.768 5.148 -25.125 1 95.69 196 GLN B C 1
ATOM 3530 O O . GLN B 1 196 ? 3.965 4.895 -25.281 1 95.69 196 GLN B O 1
ATOM 3535 N N . GLY B 1 197 ? 2.102 4.973 -23.984 1 95.44 197 GLY B N 1
ATOM 3536 C CA . GLY B 1 197 ? 2.771 4.328 -22.875 1 95.44 197 GLY B CA 1
ATOM 3537 C C . GLY B 1 197 ? 3.229 2.918 -23.188 1 95.44 197 GLY B C 1
ATOM 3538 O O . GLY B 1 197 ? 4.352 2.535 -22.844 1 95.44 197 GLY B O 1
ATOM 3539 N N . GLU B 1 198 ? 2.328 2.164 -23.766 1 94.69 198 GLU B N 1
ATOM 3540 C CA . GLU B 1 198 ? 2.676 0.797 -24.141 1 94.69 198 GLU B CA 1
ATOM 3541 C C . GLU B 1 198 ? 3.811 0.776 -25.156 1 94.69 198 GLU B C 1
ATOM 3543 O O . GLU B 1 198 ? 4.719 -0.052 -25.062 1 94.69 198 GLU B O 1
ATOM 3548 N N . GLU B 1 199 ? 3.748 1.633 -26.125 1 94.12 199 GLU B N 1
ATOM 3549 C CA . GLU B 1 199 ? 4.805 1.737 -27.125 1 94.12 199 GLU B CA 1
ATOM 3550 C C . GLU B 1 199 ? 6.141 2.107 -26.484 1 94.12 199 GLU B C 1
ATOM 3552 O O . GLU B 1 199 ? 7.18 1.544 -26.844 1 94.12 199 GLU B O 1
ATOM 3557 N N . TRP B 1 200 ? 6.047 3.045 -25.594 1 93.88 200 TRP B N 1
ATOM 3558 C CA . TRP B 1 200 ? 7.258 3.43 -24.875 1 93.88 200 TRP B CA 1
ATOM 3559 C C . TRP B 1 200 ? 7.867 2.232 -24.156 1 93.88 200 TRP B C 1
ATOM 3561 O O . TRP B 1 200 ? 9.078 2.012 -24.219 1 93.88 200 TRP B O 1
ATOM 3571 N N . LEU B 1 201 ? 7.031 1.529 -23.484 1 94.5 201 LEU B N 1
ATOM 3572 C CA . LEU B 1 201 ? 7.484 0.356 -22.734 1 94.5 201 LEU B CA 1
ATOM 3573 C C . LEU B 1 201 ? 8.148 -0.652 -23.672 1 94.5 201 LEU B C 1
ATOM 3575 O O . LEU B 1 201 ? 9.188 -1.22 -23.344 1 94.5 201 LEU B O 1
ATOM 3579 N N . LYS B 1 202 ? 7.617 -0.848 -24.797 1 93.69 202 LYS B N 1
ATOM 3580 C CA . LYS B 1 202 ? 8.117 -1.821 -25.766 1 93.69 202 LYS B CA 1
ATOM 3581 C C . LYS B 1 202 ? 9.445 -1.374 -26.359 1 93.69 202 LYS B C 1
ATOM 3583 O O . LYS B 1 202 ? 10.234 -2.201 -26.828 1 93.69 202 LYS B O 1
ATOM 3588 N N . THR B 1 203 ? 9.695 -0.103 -26.344 1 93.94 203 THR B N 1
ATOM 3589 C CA . THR B 1 203 ? 10.953 0.407 -26.891 1 93.94 203 THR B CA 1
ATOM 3590 C C . THR B 1 203 ? 12.094 0.211 -25.891 1 93.94 203 THR B C 1
ATOM 3592 O O . THR B 1 203 ? 13.266 0.268 -26.266 1 93.94 203 THR B O 1
ATOM 3595 N N . GLN B 1 204 ? 11.672 0.09 -24.641 1 92.75 204 GLN B N 1
ATOM 3596 C CA . GLN B 1 204 ? 12.688 -0.166 -23.625 1 92.75 204 GLN B CA 1
ATOM 3597 C C . GLN B 1 204 ? 13.148 -1.621 -23.656 1 92.75 204 GLN B C 1
ATOM 3599 O O . GLN B 1 204 ? 12.477 -2.506 -23.125 1 92.75 204 GLN B O 1
ATOM 3604 N N . THR B 1 205 ? 14.281 -1.965 -24.172 1 89.81 205 THR B N 1
ATOM 3605 C CA . THR B 1 205 ? 14.781 -3.314 -24.406 1 89.81 205 THR B CA 1
ATOM 3606 C C . THR B 1 205 ? 14.992 -4.051 -23.094 1 89.81 205 THR B C 1
ATOM 3608 O O . THR B 1 205 ? 15.039 -5.285 -23.062 1 89.81 205 THR B O 1
ATOM 3611 N N . GLU B 1 206 ? 15.094 -3.305 -22.031 1 91.88 206 GLU B N 1
ATOM 3612 C CA . GLU B 1 206 ? 15.406 -3.904 -20.734 1 91.88 206 GLU B CA 1
ATOM 3613 C C . GLU B 1 206 ? 14.156 -4.52 -20.094 1 91.88 206 GLU B C 1
ATOM 3615 O O . GLU B 1 206 ? 14.266 -5.312 -19.156 1 91.88 206 GLU B O 1
ATOM 3620 N N . TYR B 1 207 ? 12.992 -4.199 -20.625 1 94.19 207 TYR B N 1
ATOM 3621 C CA . TYR B 1 207 ? 11.742 -4.695 -20.062 1 94.19 207 TYR B CA 1
ATOM 3622 C C . TYR B 1 207 ? 10.945 -5.469 -21.109 1 94.19 207 TYR B C 1
ATOM 3624 O O . TYR B 1 207 ? 10.219 -4.875 -21.906 1 94.19 207 TYR B O 1
ATOM 3632 N N . PRO B 1 208 ? 11.039 -6.82 -21.078 1 96.38 208 PRO B N 1
ATOM 3633 C CA . PRO B 1 208 ? 10.148 -7.543 -21.984 1 96.38 208 PRO B CA 1
ATOM 3634 C C . PRO B 1 208 ? 8.672 -7.242 -21.719 1 96.38 208 PRO B C 1
ATOM 3636 O O . PRO B 1 208 ? 8.273 -7.059 -20.578 1 96.38 208 PRO B O 1
ATOM 3639 N N . VAL B 1 209 ? 7.898 -7.152 -22.828 1 97.38 209 VAL B N 1
ATOM 3640 C CA . VAL B 1 209 ? 6.48 -6.84 -22.703 1 97.38 209 VAL B CA 1
ATOM 3641 C C . VAL B 1 209 ? 5.652 -7.926 -23.391 1 97.38 209 VAL B C 1
ATOM 3643 O O . VAL B 1 209 ? 5.977 -8.352 -24.5 1 97.38 209 VAL B O 1
ATOM 3646 N N . PHE B 1 210 ? 4.691 -8.406 -22.719 1 97.81 210 PHE B N 1
ATOM 3647 C CA . PHE B 1 210 ? 3.779 -9.367 -23.328 1 97.81 210 PHE B CA 1
ATOM 3648 C C . PHE B 1 210 ? 2.932 -8.703 -24.406 1 97.81 210 PHE B C 1
ATOM 3650 O O . PHE B 1 210 ? 2.691 -7.496 -24.359 1 97.81 210 PHE B O 1
ATOM 3657 N N . ASN B 1 211 ? 2.48 -9.523 -25.328 1 96.75 211 ASN B N 1
ATOM 3658 C CA . ASN B 1 211 ? 1.625 -9.023 -26.391 1 96.75 211 ASN B CA 1
ATOM 3659 C C . ASN B 1 211 ? 0.223 -8.695 -25.891 1 96.75 211 ASN B C 1
ATOM 3661 O O . ASN B 1 211 ? -0.386 -7.715 -26.312 1 96.75 211 ASN B O 1
ATOM 3665 N N . THR B 1 212 ? -0.224 -9.523 -24.969 1 97.81 212 THR B N 1
ATOM 3666 C CA . THR B 1 212 ? -1.572 -9.375 -24.438 1 97.81 212 THR B CA 1
ATOM 3667 C C . THR B 1 212 ? -1.616 -8.273 -23.375 1 97.81 212 THR B C 1
ATOM 3669 O O . THR B 1 212 ? -0.7 -8.148 -22.562 1 97.81 212 THR B O 1
ATOM 3672 N N . HIS B 1 213 ? -2.562 -7.375 -23.453 1 98.19 213 HIS B N 1
ATOM 3673 C CA . HIS B 1 213 ? -2.906 -6.484 -22.359 1 98.19 213 HIS B CA 1
ATOM 3674 C C . HIS B 1 213 ? -4.297 -6.793 -21.812 1 98.19 213 HIS B C 1
ATOM 3676 O O . HIS B 1 213 ? -5.113 -7.41 -22.484 1 98.19 213 HIS B O 1
ATOM 3682 N N . ILE B 1 214 ? -4.527 -6.492 -20.547 1 98.81 214 ILE B N 1
ATOM 3683 C CA . ILE B 1 214 ? -5.828 -6.699 -19.922 1 98.81 214 ILE B CA 1
ATOM 3684 C C . ILE B 1 214 ? -6.641 -5.41 -19.984 1 98.81 214 ILE B C 1
ATOM 3686 O O . ILE B 1 214 ? -6.27 -4.398 -19.391 1 98.81 214 ILE B O 1
ATOM 3690 N N . ARG B 1 215 ? -7.738 -5.398 -20.719 1 98.25 215 ARG B N 1
ATOM 3691 C CA . ARG B 1 215 ? -8.539 -4.195 -20.906 1 98.25 215 ARG B CA 1
ATOM 3692 C C . ARG B 1 215 ? -9.281 -3.836 -19.609 1 98.25 215 ARG B C 1
ATOM 3694 O O . ARG B 1 215 ? -9.648 -4.719 -18.844 1 98.25 215 ARG B O 1
ATOM 3701 N N . ARG B 1 216 ? -9.461 -2.613 -19.359 1 97.69 216 ARG B N 1
ATOM 3702 C CA . ARG B 1 216 ? -10.273 -2.137 -18.25 1 97.69 216 ARG B CA 1
ATOM 3703 C C . ARG B 1 216 ? -11.758 -2.43 -18.484 1 97.69 216 ARG B C 1
ATOM 3705 O O . ARG B 1 216 ? -12.281 -2.164 -19.562 1 97.69 216 ARG B O 1
ATOM 3712 N N . THR B 1 217 ? -12.383 -3.037 -17.562 1 96.81 217 THR B N 1
ATOM 3713 C CA . THR B 1 217 ? -13.828 -3.252 -17.594 1 96.81 217 THR B CA 1
ATOM 3714 C C . THR B 1 217 ? -14.414 -3.156 -16.188 1 96.81 217 THR B C 1
ATOM 3716 O O . THR B 1 217 ? -13.75 -3.486 -15.203 1 96.81 217 THR B O 1
ATOM 3719 N N . GLU B 1 218 ? -15.609 -2.699 -16.094 1 95.19 218 GLU B N 1
ATOM 3720 C CA . GLU B 1 218 ? -16.297 -2.615 -14.805 1 95.19 218 GLU B CA 1
ATOM 3721 C C . GLU B 1 218 ? -16.484 -3.998 -14.195 1 95.19 218 GLU B C 1
ATOM 3723 O O . GLU B 1 218 ? -16.609 -4.129 -12.977 1 95.19 218 GLU B O 1
ATOM 3728 N N . LYS B 1 219 ? -16.453 -4.984 -15 1 96.94 219 LYS B N 1
ATOM 3729 C CA . LYS B 1 219 ? -16.703 -6.352 -14.555 1 96.94 219 LYS B CA 1
ATOM 3730 C C . LYS B 1 219 ? -15.609 -6.836 -13.617 1 96.94 219 LYS B C 1
ATOM 3732 O O . LYS B 1 219 ? -15.852 -7.664 -12.742 1 96.94 219 LYS B O 1
ATOM 3737 N N . VAL B 1 220 ? -14.391 -6.281 -13.844 1 97.06 220 VAL B N 1
ATOM 3738 C CA . VAL B 1 220 ? -13.305 -6.652 -12.938 1 97.06 220 VAL B CA 1
ATOM 3739 C C . VAL B 1 220 ? -13.617 -6.148 -11.531 1 97.06 220 VAL B C 1
ATOM 3741 O O . VAL B 1 220 ? -13.461 -6.883 -10.555 1 97.06 220 VAL B O 1
ATOM 3744 N N . ASP B 1 221 ? -14.094 -4.895 -11.453 1 94.38 221 ASP B N 1
ATOM 3745 C CA . ASP B 1 221 ? -14.484 -4.34 -10.156 1 94.38 221 ASP B CA 1
ATOM 3746 C C . ASP B 1 221 ? -15.617 -5.152 -9.531 1 94.38 221 ASP B C 1
ATOM 3748 O O . ASP B 1 221 ? -15.586 -5.457 -8.344 1 94.38 221 ASP B O 1
ATOM 3752 N N . GLU B 1 222 ? -16.531 -5.496 -10.328 1 95.44 222 GLU B N 1
ATOM 3753 C CA . GLU B 1 222 ? -17.688 -6.27 -9.867 1 95.44 222 GLU B CA 1
ATOM 3754 C C . GLU B 1 222 ? -17.25 -7.645 -9.367 1 95.44 222 GLU B C 1
ATOM 3756 O O . GLU B 1 222 ? -17.734 -8.109 -8.328 1 95.44 222 GLU B O 1
ATOM 3761 N N . SER B 1 223 ? -16.375 -8.266 -10.102 1 96.75 223 SER B N 1
ATOM 3762 C CA . SER B 1 223 ? -15.906 -9.594 -9.727 1 96.75 223 SER B CA 1
ATOM 3763 C C . SER B 1 223 ? -15.148 -9.562 -8.406 1 96.75 223 SER B C 1
ATOM 3765 O O . SER B 1 223 ? -15.234 -10.492 -7.609 1 96.75 223 SER B O 1
ATOM 3767 N N . THR B 1 224 ? -14.398 -8.508 -8.203 1 94.25 224 THR B N 1
ATOM 3768 C CA . THR B 1 224 ? -13.672 -8.328 -6.953 1 94.25 224 THR B CA 1
ATOM 3769 C C . THR B 1 224 ? -14.641 -8.18 -5.781 1 94.25 224 THR B C 1
ATOM 3771 O O . THR B 1 224 ? -14.438 -8.766 -4.719 1 94.25 224 THR B O 1
ATOM 3774 N N . PHE B 1 225 ? -15.664 -7.426 -6.02 1 90.44 225 PHE B N 1
ATOM 3775 C CA . PHE B 1 225 ? -16.688 -7.242 -5 1 90.44 225 PHE B CA 1
ATOM 3776 C C . PHE B 1 225 ? -17.391 -8.562 -4.684 1 90.44 225 PHE B C 1
ATOM 3778 O O . PHE B 1 225 ? -17.719 -8.836 -3.529 1 90.44 225 PHE B O 1
ATOM 3785 N N . ALA B 1 226 ? -17.547 -9.32 -5.691 1 94.56 226 ALA B N 1
ATOM 3786 C CA . ALA B 1 226 ? -18.234 -10.602 -5.543 1 94.56 226 ALA B CA 1
ATOM 3787 C C . ALA B 1 226 ? -17.281 -11.672 -5.02 1 94.56 226 ALA B C 1
ATOM 3789 O O . ALA B 1 226 ? -17.688 -12.805 -4.758 1 94.56 226 ALA B O 1
ATOM 3790 N N . THR B 1 227 ? -15.992 -11.312 -4.898 1 95.12 227 THR B N 1
ATOM 3791 C CA . THR B 1 227 ? -14.953 -12.234 -4.449 1 95.12 227 THR B CA 1
ATOM 3792 C C . THR B 1 227 ? -14.922 -13.477 -5.332 1 95.12 227 THR B C 1
ATOM 3794 O O . THR B 1 227 ? -14.961 -14.602 -4.828 1 95.12 227 THR B O 1
ATOM 3797 N N . THR B 1 228 ? -14.898 -13.227 -6.641 1 96.88 228 THR B N 1
ATOM 3798 C CA . THR B 1 228 ? -14.906 -14.297 -7.629 1 96.88 228 THR B CA 1
ATOM 3799 C C . THR B 1 228 ? -13.953 -13.992 -8.773 1 96.88 228 THR B C 1
ATOM 3801 O O . THR B 1 228 ? -13.922 -12.867 -9.281 1 96.88 228 THR B O 1
ATOM 3804 N N . PRO B 1 229 ? -13.117 -14.984 -9.164 1 98.06 229 PRO B N 1
ATOM 3805 C CA . PRO B 1 229 ? -12.289 -14.75 -10.352 1 98.06 229 PRO B CA 1
ATOM 3806 C C . PRO B 1 229 ? -13.109 -14.328 -11.562 1 98.06 229 PRO B C 1
ATOM 3808 O O . PRO B 1 229 ? -14.266 -14.719 -11.703 1 98.06 229 PRO B O 1
ATOM 3811 N N . ILE B 1 230 ? -12.492 -13.602 -12.43 1 98.31 230 ILE B N 1
ATOM 3812 C CA . ILE B 1 230 ? -13.195 -12.867 -13.469 1 98.31 230 ILE B CA 1
ATOM 3813 C C . ILE B 1 230 ? -13.859 -13.852 -14.438 1 98.31 230 ILE B C 1
ATOM 3815 O O . ILE B 1 230 ? -14.969 -13.609 -14.914 1 98.31 230 ILE B O 1
ATOM 3819 N N . ILE B 1 231 ? -13.25 -15.039 -14.75 1 97.38 231 ILE B N 1
ATOM 3820 C CA . ILE B 1 231 ? -13.812 -15.953 -15.734 1 97.38 231 ILE B CA 1
ATOM 3821 C C . ILE B 1 231 ? -15.016 -16.672 -15.141 1 97.38 231 ILE B C 1
ATOM 3823 O O . ILE B 1 231 ? -15.891 -17.156 -15.867 1 97.38 231 ILE B O 1
ATOM 3827 N N . GLU B 1 232 ? -15.031 -16.812 -13.836 1 96.69 232 GLU B N 1
ATOM 3828 C CA . GLU B 1 232 ? -16.188 -17.375 -13.148 1 96.69 232 GLU B CA 1
ATOM 3829 C C . GLU B 1 232 ? -17.312 -16.344 -13.047 1 96.69 232 GLU B C 1
ATOM 3831 O O . GLU B 1 232 ? -18.5 -16.688 -13.18 1 96.69 232 GLU B O 1
ATOM 3836 N N . TYR B 1 233 ? -17 -15.109 -12.812 1 96.81 233 TYR B N 1
ATOM 3837 C CA . TYR B 1 233 ? -17.969 -14.039 -12.625 1 96.81 233 TYR B CA 1
ATOM 3838 C C . TYR B 1 233 ? -18.609 -13.648 -13.953 1 96.81 233 TYR B C 1
ATOM 3840 O O . TYR B 1 233 ? -19.828 -13.477 -14.031 1 96.81 233 TYR B O 1
ATOM 3848 N N . SER B 1 234 ? -17.812 -13.445 -14.992 1 96.38 234 SER B N 1
ATOM 3849 C CA . SER B 1 234 ? -18.25 -13.023 -16.312 1 96.38 234 SER B CA 1
ATOM 3850 C C . SER B 1 234 ? -17.328 -13.555 -17.406 1 96.38 234 SER B C 1
ATOM 3852 O O . SER B 1 234 ? -16.5 -12.812 -17.938 1 96.38 234 SER B O 1
ATOM 3854 N N . ARG B 1 235 ? -17.562 -14.695 -17.875 1 93.81 235 ARG B N 1
ATOM 3855 C CA . ARG B 1 235 ? -16.672 -15.422 -18.766 1 93.81 235 ARG B CA 1
ATOM 3856 C C . ARG B 1 235 ? -16.531 -14.695 -20.109 1 93.81 235 ARG B C 1
ATOM 3858 O O . ARG B 1 235 ? -15.477 -14.75 -20.734 1 93.81 235 ARG B O 1
ATOM 3865 N N . ARG B 1 236 ? -17.5 -13.93 -20.438 1 95 236 ARG B N 1
ATOM 3866 C CA . ARG B 1 236 ? -17.531 -13.383 -21.781 1 95 236 ARG B CA 1
ATOM 3867 C C . ARG B 1 236 ? -17.047 -11.938 -21.797 1 95 236 ARG B C 1
ATOM 3869 O O . ARG B 1 236 ? -16.891 -11.344 -22.875 1 95 236 ARG B O 1
ATOM 3876 N N . CYS B 1 237 ? -16.75 -11.406 -20.641 1 96.31 237 CYS B N 1
ATOM 3877 C CA . CYS B 1 237 ? -16.328 -10.008 -20.641 1 96.31 237 CYS B CA 1
ATOM 3878 C C . CYS B 1 237 ? -14.914 -9.867 -21.203 1 96.31 237 CYS B C 1
ATOM 3880 O O . CYS B 1 237 ? -14.188 -10.859 -21.328 1 96.31 237 CYS B O 1
ATOM 3882 N N . GLY B 1 238 ? -14.562 -8.719 -21.625 1 97.69 238 GLY B N 1
ATOM 3883 C CA . GLY B 1 238 ? -13.289 -8.438 -22.266 1 97.69 238 GLY B CA 1
ATOM 3884 C C . GLY B 1 238 ? -12.094 -8.836 -21.422 1 97.69 238 GLY B C 1
ATOM 3885 O O . GLY B 1 238 ? -11.172 -9.492 -21.922 1 97.69 238 GLY B O 1
ATOM 3886 N N . ALA B 1 239 ? -12.109 -8.547 -20.156 1 98.31 239 ALA B N 1
ATOM 3887 C CA . ALA B 1 239 ? -10.992 -8.844 -19.266 1 98.31 239 ALA B CA 1
ATOM 3888 C C . ALA B 1 239 ? -10.797 -10.344 -19.109 1 98.31 239 ALA B C 1
ATOM 3890 O O . ALA B 1 239 ? -9.664 -10.828 -19.016 1 98.31 239 ALA B O 1
ATOM 3891 N N . ALA B 1 240 ? -11.93 -11.078 -19 1 98.56 240 ALA B N 1
ATOM 3892 C CA . ALA B 1 240 ? -11.844 -12.539 -18.906 1 98.56 240 ALA B CA 1
ATOM 3893 C C . ALA B 1 240 ? -11.133 -13.125 -20.125 1 98.56 240 ALA B C 1
ATOM 3895 O O . ALA B 1 240 ? -10.227 -13.953 -19.984 1 98.56 240 ALA B O 1
ATOM 3896 N N . ARG B 1 241 ? -11.531 -12.672 -21.297 1 98.62 241 ARG B N 1
ATOM 3897 C CA . ARG B 1 241 ? -10.906 -13.133 -22.531 1 98.62 241 ARG B CA 1
ATOM 3898 C C . ARG B 1 241 ? -9.422 -12.758 -22.562 1 98.62 241 ARG B C 1
ATOM 3900 O O . ARG B 1 241 ? -8.594 -13.547 -23.016 1 98.62 241 ARG B O 1
ATOM 3907 N N . ASP B 1 242 ? -9.141 -11.578 -22.109 1 98.81 242 ASP B N 1
ATOM 3908 C CA . ASP B 1 242 ? -7.758 -11.109 -22.109 1 98.81 242 ASP B CA 1
ATOM 3909 C C . ASP B 1 242 ? -6.887 -11.953 -21.172 1 98.81 242 ASP B C 1
ATOM 3911 O O . ASP B 1 242 ? -5.766 -12.32 -21.531 1 98.81 242 ASP B O 1
ATOM 3915 N N . TYR B 1 243 ? -7.375 -12.289 -19.969 1 98.81 243 TYR B N 1
ATOM 3916 C CA . TYR B 1 243 ? -6.598 -13.102 -19.031 1 98.81 243 TYR B CA 1
ATOM 3917 C C . TYR B 1 243 ? -6.395 -14.508 -19.578 1 98.81 243 TYR B C 1
ATOM 3919 O O . TYR B 1 243 ? -5.324 -15.102 -19.406 1 98.81 243 TYR B O 1
ATOM 3927 N N . LEU B 1 244 ? -7.43 -15.062 -20.188 1 98.75 244 LEU B N 1
ATOM 3928 C CA . LEU B 1 244 ? -7.285 -16.359 -20.828 1 98.75 244 LEU B CA 1
ATOM 3929 C C . LEU B 1 244 ? -6.195 -16.328 -21.891 1 98.75 244 LEU B C 1
ATOM 3931 O O . LEU B 1 244 ? -5.332 -17.219 -21.938 1 98.75 244 LEU B O 1
ATOM 3935 N N . LYS B 1 245 ? -6.23 -15.312 -22.719 1 98.75 245 LYS B N 1
ATOM 3936 C CA . LYS B 1 245 ? -5.234 -15.141 -23.781 1 98.75 245 LYS B CA 1
ATOM 3937 C C . LYS B 1 245 ? -3.838 -14.961 -23.203 1 98.75 245 LYS B C 1
ATOM 3939 O O . LYS B 1 245 ? -2.865 -15.5 -23.719 1 98.75 245 LYS B O 1
ATOM 3944 N N . PHE B 1 246 ? -3.74 -14.234 -22.141 1 98.88 246 PHE B N 1
ATOM 3945 C CA . PHE B 1 246 ? -2.451 -13.977 -21.516 1 98.88 246 PHE B CA 1
ATOM 3946 C C . PHE B 1 246 ? -1.841 -15.273 -20.984 1 98.88 246 PHE B C 1
ATOM 3948 O O . PHE B 1 246 ? -0.657 -15.539 -21.203 1 98.88 246 PHE B O 1
ATOM 3955 N N . VAL B 1 247 ? -2.645 -16.062 -20.234 1 98.88 247 VAL B N 1
ATOM 3956 C CA . VAL B 1 247 ? -2.141 -17.312 -19.672 1 98.88 247 VAL B CA 1
ATOM 3957 C C . VAL B 1 247 ? -1.679 -18.234 -20.797 1 98.88 247 VAL B C 1
ATOM 3959 O O . VAL B 1 247 ? -0.636 -18.875 -20.688 1 98.88 247 VAL B O 1
ATOM 3962 N N . GLU B 1 248 ? -2.424 -18.25 -21.891 1 98.62 248 GLU B N 1
ATOM 3963 C CA . GLU B 1 248 ? -2.006 -19.016 -23.062 1 98.62 248 GLU B CA 1
ATOM 3964 C C . GLU B 1 248 ? -0.675 -18.516 -23.609 1 98.62 248 GLU B C 1
ATOM 3966 O O . GLU B 1 248 ? 0.206 -19.312 -23.938 1 98.62 248 GLU B O 1
ATOM 3971 N N . GLU B 1 249 ? -0.58 -17.234 -23.75 1 98.62 249 GLU B N 1
ATOM 3972 C CA . GLU B 1 249 ? 0.665 -16.625 -24.219 1 98.62 249 GLU B CA 1
ATOM 3973 C C . GLU B 1 249 ? 1.833 -17 -23.312 1 98.62 249 GLU B C 1
ATOM 3975 O O . GLU B 1 249 ? 2.914 -17.344 -23.797 1 98.62 249 GLU B O 1
ATOM 3980 N N . TYR B 1 250 ? 1.669 -16.938 -22.016 1 98.44 250 TYR B N 1
ATOM 3981 C CA . TYR B 1 250 ? 2.717 -17.266 -21.062 1 98.44 250 TYR B CA 1
ATOM 3982 C C . TYR B 1 250 ? 3.137 -18.719 -21.188 1 98.44 250 TYR B C 1
ATOM 3984 O O . TYR B 1 250 ? 4.328 -19.047 -21.141 1 98.44 250 TYR B O 1
ATOM 3992 N N . LEU B 1 251 ? 2.133 -19.641 -21.312 1 98 251 LEU B N 1
ATOM 3993 C CA . LEU B 1 251 ? 2.398 -21.062 -21.375 1 98 251 LEU B CA 1
ATOM 3994 C C . LEU B 1 251 ? 3.098 -21.438 -22.688 1 98 251 LEU B C 1
ATOM 3996 O O . LEU B 1 251 ? 3.758 -22.469 -22.766 1 98 251 LEU B O 1
ATOM 4000 N N . SER B 1 252 ? 2.961 -20.594 -23.703 1 95.5 252 SER B N 1
ATOM 4001 C CA . SER B 1 252 ? 3.543 -20.891 -25 1 95.5 252 SER B CA 1
ATOM 4002 C C . SER B 1 252 ? 5.008 -20.469 -25.062 1 95.5 252 SER B C 1
ATOM 4004 O O . SER B 1 252 ? 5.746 -20.891 -25.953 1 95.5 252 SER B O 1
ATOM 4006 N N . LYS B 1 253 ? 5.5 -19.719 -24.172 1 85.12 253 LYS B N 1
ATOM 4007 C CA . LYS B 1 253 ? 6.879 -19.25 -24.141 1 85.12 253 LYS B CA 1
ATOM 4008 C C . LYS B 1 253 ? 7.762 -20.188 -23.328 1 85.12 253 LYS B C 1
ATOM 4010 O O . LYS B 1 253 ? 8.938 -20.375 -23.641 1 85.12 253 LYS B O 1
#